Protein AF-A0A4V2DZN8-F1 (afdb_monomer)

InterPro domains:
  IPR011989 Armadillo-like helical [G3DSA:1.25.10.10] (38-383)
  IPR016024 Armadillo-type fold [SSF48371] (32-371)

pLDDT: mean 90.69, std 10.22, range [47.47, 98.44]

Radius of gyration: 29.84 Å; Cα contacts (8 Å, |Δi|>4): 469; chains: 1; bounding box: 68×35×90 Å

Foldseek 3Di:
DQDLVNLLVVLLVQLVVLLVCVVVPDDDDDDDSQVSLLVSLLSLLVSLLVDDDPVSLVSSLVSLLSQLPPHDPSSVLSSLNSLLSQLLRDQDPVSLVSSLVSLLVQCPDPDVSSVLSSLLSLLSSLLNDQDPVSLVSSVVSLLVQCVDPDVSSVLSSLSSLLSNLLNDDDPVSLVVSLVSLLVQCPDPDPSSNLSSLSSLLSSLVNDPDPVSLLSSLVSLLVSLVVDDDQSSLVSNLSSLLSLLVPPDDPSSLVSSLSSLLSSLVPHDPVSLVSSLNSLLSSCVDPCVVVSLVSLCVLCVDLVPVVSLQSSLVSLLSNLVVDQDDPSLVVSLVSLLSSLVVVVVPGDPPSNVSSLVSLLVSLVRPPDPVVSVVSVVVSVVSVD

Sequence (383 aa):
MVSVGQKIHVLYKLSLLLSLTAASGHASDDSSPSDTLNGTVEGLRCVITTATTQEERSKLLESLQPLLIASSPHVRQHGVKGIKELAQKASEFKERQVIRQTLSLLAIDTDDMVRQETAKSFQFIAKKATEESERRLIQTILEDLLCDKNDHVRQWASYAYTALAANAESLEERRLLRAAVPPLLDHSCSSIRSSGISIFNILSEKATTTEELYFIGKVVLPMIPKAELPDFFYEMTPTFSVLAENTTTLEERNLAADGLIQLFKKSYDWLLQEVFEGLAILYETEQKSKITACIEESLKNPADHEMTIRGVKFLKALSQKERIGDDLAWIRTNYISVIMCKAAGASFVPAREAISGLKKLCQKVSDSEKRSAMEQELAKIVQ

Structure (mmCIF, N/CA/C/O backbone):
data_AF-A0A4V2DZN8-F1
#
_entry.id   AF-A0A4V2DZN8-F1
#
loop_
_atom_site.group_PDB
_atom_site.id
_atom_site.type_symbol
_atom_site.label_atom_id
_atom_site.label_alt_id
_atom_site.label_comp_id
_atom_site.label_asym_id
_atom_site.label_entity_id
_atom_site.label_seq_id
_atom_site.pdbx_PDB_ins_code
_atom_site.Cartn_x
_atom_site.Cartn_y
_atom_site.Cartn_z
_atom_site.occupancy
_atom_site.B_iso_or_equiv
_atom_site.auth_seq_id
_atom_site.auth_comp_id
_atom_site.auth_asym_id
_atom_site.auth_atom_id
_atom_site.pdbx_PDB_model_num
ATOM 1 N N . MET A 1 1 ? 44.535 13.743 -19.460 1.00 48.88 1 MET A N 1
ATOM 2 C CA . MET A 1 1 ? 43.235 13.109 -19.146 1.00 48.88 1 MET A CA 1
ATOM 3 C C . MET A 1 1 ? 42.398 13.103 -20.416 1.00 48.88 1 MET A C 1
ATOM 5 O O . MET A 1 1 ? 42.225 14.166 -20.993 1.00 48.88 1 MET A O 1
ATOM 9 N N . VAL A 1 2 ? 41.951 11.937 -20.890 1.00 65.31 2 VAL A N 1
ATOM 10 C CA . VAL A 1 2 ? 41.056 11.838 -22.062 1.00 65.31 2 VAL A CA 1
ATOM 11 C C . VAL A 1 2 ? 39.667 12.329 -21.652 1.00 65.31 2 VAL A C 1
ATOM 13 O O . VAL A 1 2 ? 39.153 11.870 -20.627 1.00 65.31 2 VAL A O 1
ATOM 16 N N . SER A 1 3 ? 39.078 13.260 -22.407 1.00 78.94 3 SER A N 1
ATOM 17 C CA . SER A 1 3 ? 37.755 13.811 -22.081 1.00 78.94 3 SER A CA 1
ATOM 18 C C . SER A 1 3 ? 36.656 12.750 -22.230 1.00 78.94 3 SER A C 1
ATOM 20 O O . SER A 1 3 ? 36.800 11.800 -23.002 1.00 78.94 3 SER A O 1
ATOM 22 N N . VAL A 1 4 ? 35.540 12.901 -21.507 1.00 71.38 4 VAL A N 1
ATOM 23 C CA . VAL A 1 4 ? 34.380 11.991 -21.620 1.00 71.38 4 VAL A CA 1
ATOM 24 C C . VAL A 1 4 ? 33.904 11.909 -23.075 1.00 71.38 4 VAL A C 1
ATOM 26 O O . VAL A 1 4 ? 33.732 10.811 -23.598 1.00 71.38 4 VAL A O 1
ATOM 29 N N . GLY A 1 5 ? 33.847 13.044 -23.781 1.00 73.31 5 GLY A N 1
ATOM 30 C CA . GLY A 1 5 ? 33.514 13.088 -25.208 1.00 73.31 5 GLY A CA 1
ATOM 31 C C . GLY A 1 5 ? 34.461 12.274 -26.103 1.00 73.31 5 GLY A C 1
ATOM 32 O O . GLY A 1 5 ? 34.002 11.581 -27.008 1.00 73.31 5 GLY A O 1
ATOM 33 N N . GLN A 1 6 ? 35.771 12.281 -25.831 1.00 72.75 6 GLN A N 1
ATOM 34 C CA . GLN A 1 6 ? 36.733 11.456 -26.575 1.00 72.75 6 GLN A CA 1
ATOM 35 C C . GLN A 1 6 ? 36.539 9.957 -26.303 1.00 72.75 6 GLN A C 1
ATOM 37 O O . GLN A 1 6 ? 36.629 9.157 -27.233 1.00 72.75 6 GLN A O 1
ATOM 42 N N . LYS A 1 7 ? 36.226 9.570 -25.058 1.00 75.94 7 LYS A N 1
ATOM 43 C CA . LYS A 1 7 ? 35.917 8.171 -24.709 1.00 75.94 7 LYS A CA 1
ATOM 44 C C . LYS A 1 7 ? 34.643 7.688 -25.402 1.00 75.94 7 LYS A C 1
ATOM 46 O O . LYS A 1 7 ? 34.644 6.598 -25.965 1.00 75.94 7 LYS A O 1
ATOM 51 N N . ILE A 1 8 ? 33.595 8.518 -25.412 1.00 72.94 8 ILE A N 1
ATOM 52 C CA . ILE A 1 8 ? 32.330 8.227 -26.103 1.00 72.94 8 ILE A CA 1
ATOM 53 C C . ILE A 1 8 ? 32.580 8.008 -27.597 1.00 72.94 8 ILE A C 1
ATOM 55 O O . ILE A 1 8 ? 32.111 7.021 -28.150 1.00 72.94 8 ILE A O 1
ATOM 59 N N . HIS A 1 9 ? 33.371 8.870 -28.244 1.00 73.62 9 HIS A N 1
ATOM 60 C CA . HIS A 1 9 ? 33.657 8.748 -29.679 1.00 73.62 9 HIS A CA 1
ATOM 61 C C . HIS A 1 9 ? 34.404 7.460 -30.044 1.00 73.62 9 HIS A C 1
ATOM 63 O O . HIS A 1 9 ? 34.099 6.826 -31.053 1.00 73.62 9 HIS A O 1
ATOM 69 N N . VAL A 1 10 ? 35.378 7.056 -29.223 1.00 73.56 10 VAL A N 1
ATOM 70 C CA . VAL A 1 10 ? 36.120 5.802 -29.428 1.00 73.56 10 VAL A CA 1
ATOM 71 C C . VAL A 1 10 ? 35.203 4.595 -29.237 1.00 73.56 10 VAL A C 1
ATOM 73 O O . VAL A 1 10 ? 35.192 3.709 -30.089 1.00 73.56 10 VAL A O 1
ATOM 76 N N . LEU A 1 11 ? 34.397 4.579 -28.172 1.00 72.06 11 LEU A N 1
ATOM 77 C CA . LEU A 1 11 ? 33.457 3.487 -27.912 1.00 72.06 11 LEU A CA 1
ATOM 78 C C . LEU A 1 11 ? 32.355 3.399 -28.970 1.00 72.06 11 LEU A C 1
ATOM 80 O O . LEU A 1 11 ? 32.006 2.294 -29.363 1.00 72.06 11 LEU A O 1
ATOM 84 N N . TYR A 1 12 ? 31.864 4.530 -29.480 1.00 70.50 12 TYR A N 1
ATOM 85 C CA . TYR A 1 12 ? 30.890 4.562 -30.572 1.00 70.50 12 TYR A CA 1
ATOM 86 C C . TYR A 1 12 ? 31.466 3.977 -31.864 1.00 70.50 12 TYR A C 1
ATOM 88 O O . TYR A 1 12 ? 30.839 3.153 -32.521 1.00 70.50 12 TYR A O 1
ATOM 96 N N . LYS A 1 13 ? 32.699 4.349 -32.231 1.00 74.44 13 LYS A N 1
ATOM 97 C CA . LYS A 1 13 ? 33.361 3.754 -33.401 1.00 74.44 13 LYS A CA 1
ATOM 98 C C . LYS A 1 13 ? 33.581 2.254 -33.228 1.00 74.44 13 LYS A C 1
ATOM 100 O O . LYS A 1 13 ? 33.379 1.507 -34.181 1.00 74.44 13 LYS A O 1
ATOM 105 N N . LEU A 1 14 ? 33.975 1.820 -32.030 1.00 70.06 14 LEU A N 1
ATOM 106 C CA . LEU A 1 14 ? 34.143 0.403 -31.716 1.00 70.06 14 LEU A CA 1
ATOM 107 C C . LEU A 1 14 ? 32.809 -0.349 -31.768 1.00 70.06 14 LEU A C 1
ATOM 109 O O . LEU A 1 14 ? 32.757 -1.403 -32.391 1.00 70.06 14 LEU A O 1
ATOM 113 N N . SER A 1 15 ? 31.725 0.192 -31.204 1.00 65.00 15 SER A N 1
ATOM 114 C CA . SER A 1 15 ? 30.411 -0.460 -31.251 1.00 65.00 15 SER A CA 1
ATOM 115 C C . SER A 1 15 ? 29.883 -0.579 -32.681 1.00 65.00 15 SER A C 1
ATOM 117 O O . SER A 1 15 ? 29.335 -1.621 -33.042 1.00 65.00 15 SER A O 1
ATOM 119 N N . LEU A 1 16 ? 30.102 0.439 -33.520 1.00 68.31 16 LEU A N 1
ATOM 120 C CA . LEU A 1 16 ? 29.689 0.428 -34.923 1.00 68.31 16 LEU A CA 1
ATOM 121 C C . LEU A 1 16 ? 30.486 -0.599 -35.741 1.00 68.31 16 LEU A C 1
ATOM 123 O O . LEU A 1 16 ? 29.904 -1.372 -36.498 1.00 68.31 16 LEU A O 1
ATOM 127 N N . LEU A 1 17 ? 31.809 -0.651 -35.547 1.00 67.31 17 LEU A N 1
ATOM 128 C CA . LEU A 1 17 ? 32.680 -1.637 -36.194 1.00 67.31 17 LEU A CA 1
ATOM 129 C C . LEU A 1 17 ? 32.337 -3.067 -35.764 1.00 67.31 17 LEU A C 1
ATOM 131 O O . LEU A 1 17 ? 32.259 -3.948 -36.614 1.00 67.31 17 LEU A O 1
ATOM 135 N N . LEU A 1 18 ? 32.076 -3.286 -34.474 1.00 65.88 18 LEU A N 1
ATOM 136 C CA . LEU A 1 18 ? 31.725 -4.603 -33.940 1.00 65.88 18 LEU A CA 1
ATOM 137 C C . LEU A 1 18 ? 30.334 -5.069 -34.377 1.00 65.88 18 LEU A C 1
ATOM 139 O O . LEU A 1 18 ? 30.136 -6.251 -34.642 1.00 65.88 18 LEU A O 1
ATOM 143 N N . SER A 1 19 ? 29.376 -4.149 -34.506 1.00 60.88 19 SER A N 1
ATOM 144 C CA . SER A 1 19 ? 28.048 -4.473 -35.043 1.00 60.88 19 SER A CA 1
ATOM 145 C C . SER A 1 19 ? 28.135 -4.898 -36.515 1.00 60.88 19 SER A C 1
ATOM 147 O O . SER A 1 19 ? 27.445 -5.824 -36.937 1.00 60.88 19 SER A O 1
ATOM 149 N N . LEU A 1 20 ? 29.022 -4.264 -37.293 1.00 63.16 20 LEU A N 1
ATOM 150 C CA . LEU A 1 20 ? 29.267 -4.609 -38.697 1.00 63.16 20 LEU A CA 1
ATOM 151 C C . LEU A 1 20 ? 30.002 -5.947 -38.862 1.00 63.16 20 LEU A C 1
ATOM 153 O O . LEU A 1 20 ? 29.679 -6.697 -39.781 1.00 63.16 20 LEU A O 1
ATOM 157 N N . THR A 1 21 ? 30.960 -6.274 -37.988 1.00 60.78 21 THR A N 1
ATOM 158 C CA . THR A 1 21 ? 31.672 -7.565 -38.039 1.00 60.78 21 THR A CA 1
ATOM 159 C C . THR A 1 21 ? 30.821 -8.728 -37.534 1.00 60.78 21 THR A C 1
ATOM 161 O O . THR A 1 21 ? 30.863 -9.809 -38.119 1.00 60.78 21 THR A O 1
ATOM 164 N N . ALA A 1 22 ? 29.990 -8.515 -36.509 1.00 57.62 22 ALA A N 1
ATOM 165 C CA . ALA A 1 22 ? 29.026 -9.516 -36.052 1.00 57.62 22 ALA A CA 1
ATOM 166 C C . ALA A 1 22 ? 27.998 -9.860 -37.146 1.00 57.62 22 ALA A C 1
ATOM 168 O O . ALA A 1 22 ? 27.639 -11.023 -37.311 1.00 57.62 22 ALA A O 1
ATOM 169 N N . ALA A 1 23 ? 27.578 -8.870 -37.941 1.00 57.31 23 ALA A N 1
ATOM 170 C CA . ALA A 1 23 ? 26.674 -9.080 -39.070 1.00 57.31 23 ALA A CA 1
ATOM 171 C C . ALA A 1 23 ? 27.330 -9.787 -40.277 1.00 57.31 23 ALA A C 1
ATOM 173 O O . ALA A 1 23 ? 26.617 -10.374 -41.088 1.00 57.31 23 ALA A O 1
ATOM 174 N N . SER A 1 24 ? 28.663 -9.748 -40.420 1.00 57.34 24 SER A N 1
ATOM 175 C CA . SER A 1 24 ? 29.383 -10.282 -41.591 1.00 57.34 24 SER A CA 1
ATOM 176 C C . SER A 1 24 ? 29.979 -11.687 -41.408 1.00 57.34 24 SER A C 1
ATOM 178 O O . SER A 1 24 ? 30.531 -12.250 -42.356 1.00 57.34 24 SER A O 1
ATOM 180 N N . GLY 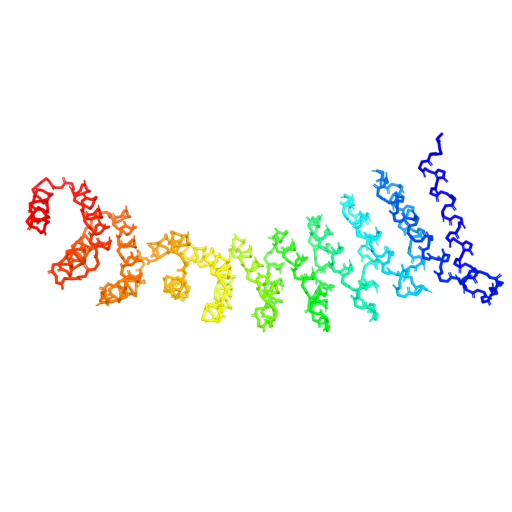A 1 25 ? 29.863 -12.285 -40.216 1.00 52.88 25 GLY A N 1
ATOM 181 C CA . GLY A 1 25 ? 30.216 -13.689 -39.960 1.00 52.88 25 GLY A CA 1
ATOM 182 C C . GLY A 1 25 ? 31.703 -14.049 -40.112 1.00 52.88 25 GLY A C 1
ATOM 183 O O . GLY A 1 25 ? 32.032 -15.230 -40.161 1.00 52.88 25 GLY A O 1
ATOM 184 N N . HIS A 1 26 ? 32.607 -13.069 -40.205 1.00 49.56 26 HIS A N 1
ATOM 185 C CA . HIS A 1 26 ? 34.053 -13.295 -40.314 1.00 49.56 26 HIS A CA 1
ATOM 186 C C . HIS A 1 26 ? 34.730 -13.050 -38.959 1.00 49.56 26 HIS A C 1
ATOM 188 O O . HIS A 1 26 ? 35.050 -11.912 -38.621 1.00 49.56 26 HIS A O 1
ATOM 194 N N . ALA A 1 27 ? 34.954 -14.113 -38.182 1.00 47.47 27 ALA A N 1
ATOM 195 C CA . ALA A 1 27 ? 35.752 -14.064 -36.956 1.00 47.47 27 ALA A CA 1
ATOM 196 C C . ALA A 1 27 ? 37.065 -14.838 -37.157 1.00 47.47 27 ALA A C 1
ATOM 198 O O . ALA A 1 27 ? 37.040 -16.017 -37.499 1.00 47.47 27 ALA A O 1
ATOM 199 N N . SER A 1 28 ? 38.200 -14.162 -36.968 1.00 49.25 28 SER A N 1
ATOM 200 C CA . SER A 1 28 ? 39.533 -14.768 -36.873 1.00 49.25 28 SER A CA 1
ATOM 201 C C . SER A 1 28 ? 39.837 -15.173 -35.425 1.00 49.25 28 SER A C 1
ATOM 203 O O . SER A 1 28 ? 39.485 -14.434 -34.504 1.00 49.25 28 SER A O 1
ATOM 205 N N . ASP A 1 29 ? 40.495 -16.322 -35.262 1.00 51.72 29 ASP A N 1
ATOM 206 C CA . ASP A 1 29 ? 40.854 -16.983 -33.998 1.00 51.72 29 ASP A CA 1
ATOM 207 C C . ASP A 1 29 ? 41.615 -16.080 -33.008 1.00 51.72 29 ASP A C 1
ATOM 209 O O . ASP A 1 29 ? 42.672 -15.550 -33.342 1.00 51.72 29 ASP A O 1
ATOM 213 N N . ASP A 1 30 ? 41.026 -15.892 -31.816 1.00 55.53 30 ASP A N 1
ATOM 214 C CA . ASP A 1 30 ? 41.662 -15.909 -30.471 1.00 55.53 30 ASP A CA 1
ATOM 215 C C . ASP A 1 30 ? 40.801 -15.219 -29.387 1.00 55.53 30 ASP A C 1
ATOM 217 O O . ASP A 1 30 ? 41.045 -15.375 -28.192 1.00 55.53 30 ASP A O 1
ATOM 221 N N . SER A 1 31 ? 39.721 -14.524 -29.757 1.00 58.44 31 SER A N 1
ATOM 222 C CA . SER A 1 31 ? 38.674 -14.107 -28.808 1.00 58.44 31 SER A CA 1
ATOM 223 C C . SER A 1 31 ? 37.304 -14.287 -29.441 1.00 58.44 31 SER A C 1
ATOM 225 O O . SER A 1 31 ? 37.099 -13.863 -30.580 1.00 58.44 31 SER A O 1
ATOM 227 N N . SER A 1 32 ? 36.370 -14.934 -28.738 1.00 67.94 32 SER A N 1
ATOM 228 C CA . SER A 1 32 ? 35.037 -15.136 -29.299 1.00 67.94 32 SER A CA 1
ATOM 229 C C . SER A 1 32 ? 34.377 -13.763 -29.523 1.00 67.94 32 SER A C 1
ATOM 231 O O . SER A 1 32 ? 34.480 -12.894 -28.652 1.00 67.94 32 SER A O 1
ATOM 233 N N . PRO A 1 33 ? 33.673 -13.522 -30.646 1.00 71.75 33 PRO A N 1
ATOM 234 C CA . PRO A 1 33 ? 32.976 -12.252 -30.888 1.00 71.75 33 PRO A CA 1
ATOM 235 C C . PRO A 1 33 ? 32.041 -11.830 -29.739 1.00 71.75 33 PRO A C 1
ATOM 237 O O . PRO A 1 33 ? 31.810 -10.642 -29.515 1.00 71.75 33 PRO A O 1
ATOM 240 N N . SER A 1 34 ? 31.538 -12.803 -28.971 1.00 74.19 34 SER A N 1
ATOM 241 C CA . SER A 1 34 ? 30.725 -12.575 -27.775 1.00 74.19 34 SER A CA 1
ATOM 242 C C . SER A 1 34 ? 31.506 -11.889 -26.646 1.00 74.19 34 SER A C 1
ATOM 244 O O . SER A 1 34 ? 30.955 -11.011 -25.982 1.00 74.19 34 SER A O 1
ATOM 246 N N . ASP A 1 35 ? 32.781 -12.230 -26.441 1.00 79.88 35 ASP A N 1
ATOM 247 C CA . ASP A 1 35 ? 33.611 -11.635 -25.384 1.00 79.88 35 ASP A CA 1
ATOM 248 C C . ASP A 1 35 ? 33.927 -10.168 -25.689 1.00 79.88 35 ASP A C 1
ATOM 250 O O . ASP A 1 35 ? 33.851 -9.305 -24.809 1.00 79.88 35 ASP A O 1
ATOM 254 N N . THR A 1 36 ? 34.201 -9.855 -26.959 1.00 83.75 36 THR A N 1
ATOM 255 C CA . THR A 1 36 ? 34.455 -8.480 -27.408 1.00 83.75 36 THR A CA 1
ATOM 256 C C . THR A 1 36 ? 33.211 -7.599 -27.278 1.00 83.75 36 THR A C 1
ATOM 258 O O . THR A 1 36 ? 33.300 -6.457 -26.813 1.00 83.75 36 THR A O 1
ATOM 261 N N . LEU A 1 37 ? 32.034 -8.118 -27.643 1.00 87.12 37 LEU A N 1
ATOM 262 C CA . LEU A 1 37 ? 30.766 -7.402 -27.474 1.00 87.12 37 LEU A CA 1
ATOM 263 C C . LEU A 1 37 ? 30.431 -7.185 -25.995 1.00 87.12 37 LEU A C 1
ATOM 265 O O . LEU A 1 37 ? 30.012 -6.090 -25.619 1.00 87.12 37 LEU A O 1
ATOM 269 N N . ASN A 1 38 ? 30.677 -8.185 -25.146 1.00 86.06 38 ASN A N 1
ATOM 270 C CA . ASN A 1 38 ? 30.456 -8.065 -23.709 1.00 86.06 38 ASN A CA 1
ATOM 271 C C . ASN A 1 38 ? 31.364 -6.991 -23.088 1.00 86.06 38 ASN A C 1
ATOM 273 O O . ASN A 1 38 ? 30.883 -6.089 -22.402 1.00 86.06 38 ASN A O 1
ATOM 277 N N . GLY A 1 39 ? 32.662 -7.014 -23.409 1.00 85.81 39 GLY A N 1
ATOM 278 C CA . GLY A 1 39 ? 33.605 -5.981 -22.975 1.00 85.81 39 GLY A CA 1
ATOM 279 C C . GLY A 1 39 ? 33.219 -4.580 -23.463 1.00 85.81 39 GLY A C 1
ATOM 280 O O . GLY A 1 39 ? 33.362 -3.603 -22.729 1.00 85.81 39 GLY A O 1
ATOM 281 N N . THR A 1 40 ? 32.661 -4.478 -24.672 1.00 89.31 40 THR A N 1
ATOM 282 C CA . THR A 1 40 ? 32.185 -3.206 -25.237 1.00 89.31 40 THR A CA 1
ATOM 283 C C . THR A 1 40 ? 30.981 -2.663 -24.478 1.00 89.31 40 THR A C 1
ATOM 285 O O . THR A 1 40 ? 30.981 -1.494 -24.086 1.00 89.31 40 THR A O 1
ATOM 288 N N . VAL A 1 41 ? 29.967 -3.494 -24.226 1.00 91.75 41 VAL A N 1
ATOM 289 C CA . VAL A 1 41 ? 28.782 -3.082 -23.464 1.00 91.75 41 VAL A CA 1
ATOM 290 C C . VAL A 1 41 ? 29.139 -2.729 -22.023 1.00 91.75 41 VAL A C 1
ATOM 292 O O . VAL A 1 41 ? 28.649 -1.730 -21.498 1.00 91.75 41 VAL A O 1
ATOM 295 N N . GLU A 1 42 ? 30.032 -3.487 -21.395 1.00 89.31 42 GLU A N 1
ATOM 296 C CA . GLU A 1 42 ? 30.506 -3.186 -20.046 1.00 89.31 42 GLU A CA 1
ATOM 297 C C . GLU A 1 42 ? 31.311 -1.874 -20.006 1.00 89.31 42 GLU A C 1
ATOM 299 O O . GLU A 1 42 ? 31.136 -1.055 -19.101 1.00 89.31 42 GLU A O 1
ATOM 304 N N . GLY A 1 43 ? 32.129 -1.613 -21.030 1.00 89.00 43 GLY A N 1
ATOM 305 C CA . GLY A 1 43 ? 32.810 -0.333 -21.218 1.00 89.00 43 GLY A CA 1
ATOM 306 C C . GLY A 1 43 ? 31.832 0.836 -21.370 1.00 89.00 43 GLY A C 1
ATOM 307 O O . GLY A 1 43 ? 31.986 1.857 -20.696 1.00 89.00 43 GLY A O 1
ATOM 308 N N . LEU A 1 44 ? 30.789 0.679 -22.193 1.00 92.75 44 LEU A N 1
ATOM 309 C CA . LEU A 1 44 ? 29.716 1.670 -22.342 1.00 92.75 44 LEU A CA 1
ATOM 310 C C . LEU A 1 44 ? 28.991 1.913 -21.014 1.00 92.75 44 LEU A C 1
ATOM 312 O O . LEU A 1 44 ? 28.809 3.066 -20.626 1.00 92.75 44 LEU A O 1
ATOM 316 N N . ARG A 1 45 ? 28.649 0.852 -20.275 1.00 91.88 45 ARG A N 1
ATOM 317 C CA . ARG A 1 45 ? 28.036 0.937 -18.941 1.00 91.88 45 ARG A CA 1
ATOM 318 C C . ARG A 1 45 ? 28.902 1.744 -17.974 1.00 91.88 45 ARG A C 1
ATOM 320 O O . ARG A 1 45 ? 28.392 2.638 -17.303 1.00 91.88 45 ARG A O 1
ATOM 327 N N . CYS A 1 46 ? 30.210 1.494 -17.944 1.00 90.31 46 CYS A N 1
ATOM 328 C CA . CYS A 1 46 ? 31.157 2.262 -17.134 1.00 90.31 46 CYS A CA 1
ATOM 329 C C . CYS A 1 46 ? 31.220 3.744 -17.531 1.00 90.31 46 CYS A C 1
ATOM 331 O O . CYS A 1 46 ? 31.392 4.603 -16.672 1.00 90.31 46 CYS A O 1
ATOM 333 N N . VAL A 1 47 ? 31.072 4.082 -18.814 1.00 92.19 47 VAL A N 1
ATOM 334 C CA . VAL A 1 47 ? 31.021 5.491 -19.232 1.00 92.19 47 VAL A CA 1
ATOM 335 C C . VAL A 1 47 ? 29.688 6.135 -18.844 1.00 92.19 47 VAL A C 1
ATOM 337 O O . VAL A 1 47 ? 29.689 7.266 -18.356 1.00 92.19 47 VAL A O 1
ATOM 340 N N . ILE A 1 48 ? 28.570 5.411 -18.955 1.00 93.62 48 ILE A N 1
ATOM 341 C CA . ILE A 1 48 ? 27.237 5.871 -18.535 1.00 93.62 48 ILE A CA 1
ATOM 342 C C . ILE A 1 48 ? 27.220 6.311 -17.065 1.00 93.62 48 ILE A C 1
ATOM 344 O O . ILE A 1 48 ? 26.630 7.350 -16.751 1.00 93.62 48 ILE A O 1
ATOM 348 N N . THR A 1 49 ? 27.903 5.604 -16.156 1.00 92.44 49 THR A N 1
ATOM 349 C CA . THR A 1 49 ? 27.959 6.003 -14.734 1.00 92.44 49 THR A CA 1
ATOM 350 C C . THR A 1 49 ? 28.651 7.353 -14.531 1.00 92.44 49 THR A C 1
ATOM 352 O O . THR A 1 49 ? 28.304 8.082 -13.603 1.00 92.44 49 THR A O 1
ATOM 355 N N . THR A 1 50 ? 29.529 7.756 -15.451 1.00 92.62 50 THR A N 1
ATOM 356 C CA . THR A 1 50 ? 30.228 9.051 -15.420 1.00 92.62 50 THR A CA 1
ATOM 357 C C . THR A 1 50 ? 29.558 10.151 -16.245 1.00 92.62 50 THR A C 1
ATOM 359 O O . THR A 1 50 ? 29.892 11.316 -16.060 1.00 92.62 50 THR A O 1
ATOM 362 N N . ALA A 1 51 ? 28.603 9.818 -17.121 1.00 91.31 51 ALA A N 1
ATOM 363 C CA . ALA A 1 51 ? 27.906 10.802 -17.949 1.00 91.31 51 ALA A CA 1
ATOM 364 C C . ALA A 1 51 ? 27.062 11.756 -17.088 1.00 91.31 51 ALA A C 1
ATOM 366 O O . ALA A 1 51 ? 26.263 11.303 -16.254 1.00 91.31 51 ALA A O 1
ATOM 367 N N . THR A 1 52 ? 27.227 13.065 -17.297 1.00 92.12 52 THR A N 1
ATOM 368 C CA . THR A 1 52 ? 26.559 14.116 -16.507 1.00 92.12 52 THR A CA 1
ATOM 369 C C . THR A 1 52 ? 25.569 14.921 -17.337 1.00 92.12 52 THR A C 1
ATOM 371 O O . THR A 1 52 ? 24.553 15.372 -16.806 1.00 92.12 52 THR A O 1
ATOM 374 N N . THR A 1 53 ? 25.793 15.040 -18.646 1.00 93.25 53 THR A N 1
ATOM 375 C CA . THR A 1 53 ? 24.920 15.810 -19.542 1.00 93.25 53 THR A CA 1
ATOM 376 C C . THR A 1 53 ? 23.904 14.921 -20.259 1.00 93.25 53 THR A C 1
ATOM 378 O O . THR A 1 53 ? 24.141 13.737 -20.500 1.00 93.25 53 THR A O 1
ATOM 381 N N . GLN A 1 54 ? 22.758 15.495 -20.632 1.00 93.12 54 GLN A N 1
ATOM 382 C CA . GLN A 1 54 ? 21.751 14.801 -21.441 1.00 93.12 54 GLN A CA 1
ATOM 383 C C . GLN A 1 54 ? 22.296 14.400 -22.820 1.00 93.12 54 GLN A C 1
ATOM 385 O O . GLN A 1 54 ? 21.961 13.332 -23.329 1.00 93.12 54 GLN A O 1
ATOM 390 N N . GLU A 1 55 ? 23.145 15.232 -23.426 1.00 92.62 55 GLU A N 1
ATOM 391 C CA . GLU A 1 55 ? 23.733 14.954 -24.739 1.00 92.62 55 GLU A CA 1
ATOM 392 C C . GLU A 1 55 ? 24.648 13.720 -24.700 1.00 92.62 55 GLU A C 1
ATOM 394 O O . GLU A 1 55 ? 24.529 12.834 -25.546 1.00 92.62 55 GLU A O 1
ATOM 399 N N . GLU A 1 56 ? 25.516 13.616 -23.687 1.00 93.06 56 GLU A N 1
ATOM 400 C CA . GLU A 1 56 ? 26.364 12.434 -23.479 1.00 93.06 56 GLU A CA 1
ATOM 401 C C . GLU A 1 56 ? 25.521 11.174 -23.287 1.00 93.06 56 GLU A C 1
ATOM 403 O O . GLU A 1 56 ? 25.783 10.150 -23.918 1.00 93.06 56 GLU A O 1
ATOM 408 N N . ARG A 1 57 ? 24.486 11.254 -22.443 1.00 95.31 57 ARG A N 1
ATOM 409 C CA . ARG A 1 57 ? 23.576 10.134 -22.180 1.00 95.31 57 ARG A CA 1
ATOM 410 C C . ARG A 1 57 ? 22.810 9.705 -23.430 1.00 95.31 57 ARG A C 1
ATOM 412 O O . ARG A 1 57 ? 22.690 8.508 -23.672 1.00 95.31 57 ARG A O 1
ATOM 419 N N . SER A 1 58 ? 22.379 10.656 -24.257 1.00 93.38 58 SER A N 1
ATOM 420 C CA . SER A 1 58 ? 21.693 10.378 -25.526 1.00 93.38 58 SER A CA 1
ATOM 421 C C . SER A 1 58 ? 22.610 9.647 -26.511 1.00 93.38 58 SER A C 1
ATOM 423 O O . SER A 1 58 ? 22.236 8.605 -27.036 1.00 93.38 58 SER A O 1
ATOM 425 N N . LYS A 1 59 ? 23.854 10.115 -26.680 1.00 92.25 59 LYS A N 1
ATOM 426 C CA . LYS A 1 59 ? 24.858 9.447 -27.529 1.00 92.25 59 LYS A CA 1
ATOM 427 C C . LYS A 1 59 ? 25.184 8.036 -27.040 1.00 92.25 59 LYS A C 1
ATOM 429 O O . LYS A 1 59 ? 25.342 7.111 -27.834 1.00 92.25 59 LYS A O 1
ATOM 434 N N . LEU A 1 60 ? 25.289 7.855 -25.724 1.00 93.75 60 LEU A N 1
ATOM 435 C CA . LEU A 1 60 ? 25.523 6.542 -25.122 1.00 93.75 60 LEU A CA 1
ATOM 436 C C . LEU A 1 60 ? 24.334 5.600 -25.335 1.00 93.75 60 LEU A C 1
ATOM 438 O O . LEU A 1 60 ? 24.546 4.426 -25.624 1.00 93.75 60 LEU A O 1
ATOM 442 N N . LEU A 1 61 ? 23.104 6.110 -25.252 1.00 94.19 61 LEU A N 1
ATOM 443 C CA . LEU A 1 61 ? 21.893 5.347 -25.546 1.00 94.19 61 LEU A CA 1
ATOM 444 C C . LEU A 1 61 ? 21.851 4.895 -27.011 1.00 94.19 61 LEU A C 1
ATOM 446 O O . LEU A 1 61 ? 21.660 3.709 -27.272 1.00 94.19 61 LEU A O 1
ATOM 450 N N . GLU A 1 62 ? 22.111 5.806 -27.951 1.00 92.88 62 GLU A N 1
ATOM 451 C CA . GLU A 1 62 ? 22.215 5.504 -29.388 1.00 92.88 62 GLU A CA 1
ATOM 452 C C . GLU A 1 62 ? 23.302 4.458 -29.674 1.00 92.88 62 GLU A C 1
ATOM 454 O O . GLU A 1 62 ? 23.116 3.569 -30.500 1.00 92.88 62 GLU A O 1
ATOM 459 N N . SER A 1 63 ? 24.424 4.516 -28.948 1.00 91.69 63 SER A N 1
ATOM 460 C CA . SER A 1 63 ? 25.510 3.531 -29.061 1.00 91.69 63 SER A CA 1
ATOM 461 C C . SER A 1 63 ? 25.104 2.143 -28.560 1.00 91.69 63 SER A C 1
ATOM 463 O O . SER A 1 63 ? 25.632 1.137 -29.035 1.00 91.69 63 SER A O 1
ATOM 465 N N . LEU A 1 64 ? 24.211 2.088 -27.568 1.00 92.44 64 LEU A N 1
ATOM 466 C CA . LEU A 1 64 ? 23.827 0.860 -26.881 1.00 92.44 64 LEU A CA 1
ATOM 467 C C . LEU A 1 64 ? 22.681 0.126 -27.584 1.00 92.44 64 LEU A C 1
ATOM 469 O O . LEU A 1 64 ? 22.665 -1.102 -27.591 1.00 92.44 64 LEU A O 1
ATOM 473 N N . GLN A 1 65 ? 21.749 0.855 -28.204 1.00 92.75 65 GLN A N 1
ATOM 474 C CA . GLN A 1 65 ? 20.569 0.289 -28.869 1.00 92.75 65 GLN A CA 1
ATOM 475 C C . GLN A 1 65 ? 20.883 -0.823 -29.892 1.00 92.75 65 GLN A C 1
ATOM 477 O O . GLN A 1 65 ? 20.258 -1.880 -29.798 1.00 92.75 65 GLN A O 1
ATOM 482 N N . PRO A 1 66 ? 21.858 -0.680 -30.815 1.00 89.50 66 PRO A N 1
ATOM 483 C CA . PRO A 1 66 ? 22.183 -1.744 -31.769 1.00 89.50 66 PRO A CA 1
ATOM 484 C C . PRO A 1 66 ? 22.649 -3.035 -31.084 1.00 89.50 66 PRO A C 1
ATOM 486 O O . PRO A 1 66 ? 22.285 -4.136 -31.497 1.00 89.50 66 PRO A O 1
ATOM 489 N N . LEU A 1 67 ? 23.404 -2.898 -29.988 1.00 89.31 67 LEU A N 1
ATOM 490 C CA . LEU A 1 67 ? 23.935 -4.022 -29.216 1.00 89.31 67 LEU A CA 1
ATOM 491 C C . LEU A 1 67 ? 22.825 -4.770 -28.464 1.00 89.31 67 LEU A C 1
ATOM 493 O O . LEU A 1 67 ? 22.974 -5.953 -28.172 1.00 89.31 67 LEU A O 1
ATOM 497 N N . LEU A 1 68 ? 21.702 -4.111 -28.179 1.00 90.25 68 LEU A N 1
ATOM 498 C CA . LEU A 1 68 ? 20.552 -4.711 -27.505 1.00 90.25 68 LEU A CA 1
ATOM 499 C C . LEU A 1 68 ? 19.667 -5.549 -28.438 1.00 90.25 68 LEU A C 1
ATOM 501 O O . LEU A 1 68 ? 18.953 -6.414 -27.950 1.00 90.25 68 LEU A O 1
ATOM 505 N N . ILE A 1 69 ? 19.707 -5.328 -29.755 1.00 82.69 69 ILE A N 1
ATOM 506 C CA . ILE A 1 69 ? 18.802 -6.001 -30.707 1.00 82.69 69 ILE A CA 1
ATOM 507 C C . ILE A 1 69 ? 19.379 -7.334 -31.201 1.00 82.69 69 ILE A C 1
ATOM 509 O O . ILE A 1 69 ? 18.652 -8.316 -31.314 1.00 82.69 69 ILE A O 1
ATOM 513 N N . ALA A 1 70 ? 20.680 -7.380 -31.497 1.00 73.25 70 ALA A N 1
ATOM 514 C CA . ALA A 1 70 ? 21.279 -8.471 -32.276 1.00 73.25 70 ALA A CA 1
ATOM 515 C C . ALA A 1 70 ? 22.329 -9.307 -31.519 1.00 73.25 70 ALA A C 1
ATOM 517 O O . ALA A 1 70 ? 23.015 -10.126 -32.127 1.00 73.25 70 ALA A O 1
ATOM 518 N N . SER A 1 71 ? 22.479 -9.109 -30.207 1.00 82.56 71 SER A N 1
ATOM 519 C CA . SER A 1 71 ? 23.554 -9.748 -29.432 1.00 82.56 71 SER A CA 1
ATOM 520 C C . SER A 1 71 ? 23.070 -10.909 -28.568 1.00 82.56 71 SER A C 1
ATOM 522 O O . SER A 1 71 ? 21.870 -11.114 -28.401 1.00 82.56 71 SER A O 1
ATOM 524 N N . SER A 1 72 ? 24.006 -11.656 -27.978 1.00 89.44 72 SER A N 1
ATOM 525 C CA . SER A 1 72 ? 23.710 -12.734 -27.028 1.00 89.44 72 SER A CA 1
ATOM 526 C C . SER A 1 72 ? 22.980 -12.226 -25.767 1.00 89.44 72 SER A C 1
ATOM 528 O O . SER A 1 72 ? 23.090 -11.041 -25.430 1.00 89.44 72 SER A O 1
ATOM 530 N N . PRO A 1 73 ? 22.264 -13.099 -25.028 1.00 88.75 73 PRO A N 1
ATOM 531 C CA . PRO A 1 73 ? 21.559 -12.707 -23.805 1.00 88.75 73 PRO A CA 1
ATOM 532 C C . PRO A 1 73 ? 22.447 -11.997 -22.777 1.00 88.75 73 PRO A C 1
ATOM 534 O O . PRO A 1 73 ? 22.030 -10.999 -22.199 1.00 88.75 73 PRO A O 1
ATOM 537 N N . HIS A 1 74 ? 23.704 -12.424 -22.616 1.00 88.81 74 HIS A N 1
ATOM 538 C CA . HIS A 1 74 ? 24.659 -11.762 -21.721 1.00 88.81 74 HIS A CA 1
ATOM 539 C C . HIS A 1 74 ? 24.931 -10.308 -22.125 1.00 88.81 74 HIS A C 1
ATOM 541 O O . HIS A 1 74 ? 24.863 -9.410 -21.286 1.00 88.81 74 HIS A O 1
ATOM 547 N N . VAL A 1 75 ? 25.165 -10.048 -23.414 1.00 91.75 75 VAL A N 1
ATOM 548 C CA . VAL A 1 75 ? 25.381 -8.684 -23.919 1.00 91.75 75 VAL A CA 1
ATOM 549 C C . VAL A 1 75 ? 24.135 -7.827 -23.683 1.00 91.75 75 VAL A C 1
ATOM 551 O O . VAL A 1 75 ? 24.245 -6.703 -23.187 1.00 91.75 75 VAL A O 1
ATOM 554 N N . ARG A 1 76 ? 22.938 -8.369 -23.947 1.00 94.81 76 ARG A N 1
ATOM 555 C CA . ARG A 1 76 ? 21.674 -7.665 -23.684 1.00 94.81 76 ARG A CA 1
ATOM 556 C C . ARG A 1 76 ? 21.467 -7.391 -22.197 1.00 94.81 76 ARG A C 1
ATOM 558 O O . ARG A 1 76 ? 21.074 -6.285 -21.841 1.00 94.81 76 ARG A O 1
ATOM 565 N N . GLN A 1 77 ? 21.812 -8.337 -21.325 1.00 92.06 77 GLN A N 1
ATOM 566 C CA . GLN A 1 77 ? 21.728 -8.194 -19.871 1.00 92.06 77 GLN A CA 1
ATOM 567 C C . GLN A 1 77 ? 22.642 -7.073 -19.347 1.00 92.06 77 GLN A C 1
ATOM 569 O O . GLN A 1 77 ? 22.225 -6.254 -18.525 1.00 92.06 77 GLN A O 1
ATOM 574 N N . HIS A 1 78 ? 23.891 -7.001 -19.811 1.00 91.62 78 HIS A N 1
ATOM 575 C CA . HIS A 1 78 ? 24.783 -5.891 -19.460 1.00 91.62 78 HIS A CA 1
ATOM 576 C C . HIS A 1 78 ? 24.290 -4.566 -20.051 1.00 91.62 78 HIS A C 1
ATOM 578 O O . HIS A 1 78 ? 24.363 -3.524 -19.393 1.00 91.62 78 HIS A O 1
ATOM 584 N N . GLY A 1 79 ? 23.715 -4.607 -21.253 1.00 94.88 79 GLY A N 1
ATOM 585 C CA . GLY A 1 79 ? 23.192 -3.425 -21.916 1.00 94.88 79 GLY A CA 1
ATOM 586 C C . GLY A 1 79 ? 21.988 -2.849 -21.180 1.00 94.88 79 GLY A C 1
ATOM 587 O O . GLY A 1 79 ? 21.974 -1.662 -20.872 1.00 94.88 79 GLY A O 1
ATOM 588 N N . VAL A 1 80 ? 21.020 -3.673 -20.780 1.00 96.56 80 VAL A N 1
ATOM 589 C CA . VAL A 1 80 ? 19.861 -3.196 -20.012 1.00 96.56 80 VAL A CA 1
ATOM 590 C C . VAL A 1 80 ? 20.263 -2.663 -18.634 1.00 96.56 80 VAL A C 1
ATOM 592 O O . VAL A 1 80 ? 19.672 -1.693 -18.167 1.00 96.56 80 VAL A O 1
ATOM 595 N N . LYS A 1 81 ? 21.336 -3.178 -18.012 1.00 95.62 81 LYS A N 1
ATOM 596 C CA . LYS A 1 81 ? 21.917 -2.536 -16.817 1.00 95.62 81 LYS A CA 1
ATOM 597 C C . LYS A 1 81 ? 22.417 -1.123 -17.132 1.00 95.62 81 LYS A C 1
ATOM 599 O O . LYS A 1 81 ? 22.197 -0.227 -16.328 1.00 95.62 81 LYS A O 1
ATOM 604 N N . GLY A 1 82 ? 23.038 -0.901 -18.291 1.00 96.19 82 GLY A N 1
ATOM 605 C CA . GLY A 1 82 ? 23.370 0.443 -18.780 1.00 96.19 82 GLY A CA 1
ATOM 606 C C . GLY A 1 82 ? 22.133 1.322 -18.996 1.00 96.19 82 GLY A C 1
ATOM 607 O O . GLY A 1 82 ? 22.117 2.470 -18.555 1.00 96.19 82 GLY A O 1
ATOM 608 N N . ILE A 1 83 ? 21.064 0.777 -19.587 1.00 97.38 8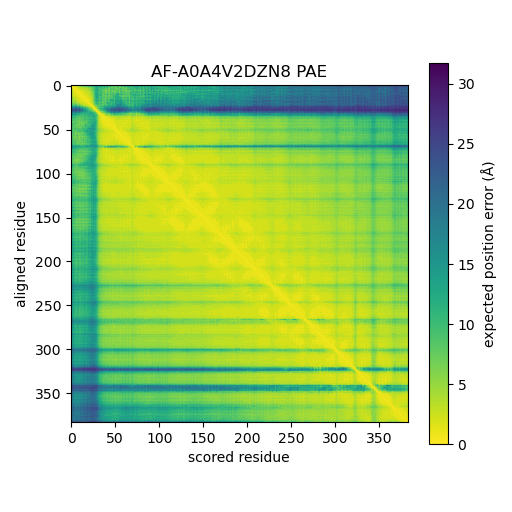3 ILE A N 1
ATOM 609 C CA . ILE A 1 83 ? 19.780 1.483 -19.738 1.00 97.38 83 ILE A CA 1
ATOM 610 C C . ILE A 1 83 ? 19.183 1.864 -18.376 1.00 97.38 83 ILE A C 1
ATOM 612 O O . ILE A 1 83 ? 18.677 2.973 -18.223 1.00 97.38 83 ILE A O 1
ATOM 616 N N . LYS A 1 84 ? 19.283 0.996 -17.365 1.00 97.06 84 LYS A N 1
ATOM 617 C CA . LYS A 1 84 ? 18.838 1.282 -15.995 1.00 97.06 84 LYS A CA 1
ATOM 618 C C . LYS A 1 84 ? 19.558 2.490 -15.394 1.00 97.06 84 LYS A C 1
ATOM 620 O O . LYS A 1 84 ? 18.909 3.359 -14.818 1.00 97.06 84 LYS A O 1
ATOM 625 N N . GLU A 1 85 ? 20.880 2.570 -15.552 1.00 96.81 85 GLU A N 1
ATOM 626 C CA . GLU A 1 85 ? 21.678 3.725 -15.107 1.00 96.81 85 GLU A CA 1
ATOM 627 C C . GLU A 1 85 ? 21.258 5.013 -15.840 1.00 96.81 85 GLU A C 1
ATOM 629 O O . GLU A 1 85 ? 21.153 6.082 -15.237 1.00 96.81 85 GLU A O 1
ATOM 634 N N . LEU A 1 86 ? 20.949 4.919 -17.139 1.00 97.12 86 LEU A N 1
ATOM 635 C CA . LEU A 1 86 ? 20.394 6.044 -17.895 1.00 97.12 86 LEU A CA 1
ATOM 636 C C . LEU A 1 86 ? 19.011 6.448 -17.364 1.00 97.12 86 LEU A C 1
ATOM 638 O O . LEU A 1 86 ? 18.778 7.629 -17.126 1.00 97.12 86 LEU A O 1
ATOM 642 N N . ALA A 1 87 ? 18.120 5.493 -17.086 1.00 97.00 87 ALA A N 1
ATOM 643 C CA . ALA A 1 87 ? 16.795 5.751 -16.517 1.00 97.00 87 ALA A CA 1
ATOM 644 C C . ALA A 1 87 ? 16.878 6.463 -15.153 1.00 97.00 87 ALA A C 1
ATOM 646 O O . ALA A 1 87 ? 16.150 7.426 -14.881 1.00 97.00 87 ALA A O 1
ATOM 647 N N . GLN A 1 88 ? 17.826 6.051 -14.309 1.00 96.88 88 GLN A N 1
ATOM 648 C CA . GLN A 1 88 ? 18.118 6.700 -13.028 1.00 96.88 88 GLN A CA 1
ATOM 649 C C . GLN A 1 88 ? 18.573 8.151 -13.173 1.00 96.88 88 GLN A C 1
ATOM 651 O O . GLN A 1 88 ? 18.265 8.969 -12.306 1.00 96.88 88 GLN A O 1
ATOM 656 N N . LYS A 1 89 ? 19.241 8.507 -14.271 1.00 96.31 89 LYS A N 1
ATOM 657 C CA . LYS A 1 89 ? 19.738 9.867 -14.526 1.00 96.31 89 LYS A CA 1
ATOM 658 C C . LYS A 1 89 ? 18.813 10.725 -15.383 1.00 96.31 89 LYS A C 1
ATOM 660 O O . LYS A 1 89 ? 18.917 11.945 -15.326 1.00 96.31 89 LYS A O 1
ATOM 665 N N . ALA A 1 90 ? 17.904 10.116 -16.139 1.00 95.19 90 ALA A N 1
ATOM 666 C CA . ALA A 1 90 ? 17.042 10.830 -17.069 1.00 95.19 90 ALA A CA 1
ATOM 667 C C . ALA A 1 90 ? 16.134 11.831 -16.342 1.00 95.19 90 ALA A C 1
ATOM 669 O O . ALA A 1 90 ? 15.382 11.437 -15.449 1.00 95.19 90 ALA A O 1
ATOM 670 N N . SER A 1 91 ? 16.209 13.110 -16.703 1.00 91.69 91 SER A N 1
ATOM 671 C CA . SER A 1 91 ? 15.359 14.183 -16.158 1.00 91.69 91 SER A CA 1
ATOM 672 C C . SER A 1 91 ? 14.317 14.649 -17.168 1.00 91.69 91 SER A C 1
ATOM 674 O O . SER A 1 91 ? 13.183 14.935 -16.795 1.00 91.69 91 SER A O 1
ATOM 676 N N . GLU A 1 92 ? 14.681 14.654 -18.449 1.00 93.19 92 GLU A N 1
ATOM 677 C CA . GLU A 1 92 ? 13.844 15.178 -19.521 1.00 93.19 92 GLU A CA 1
ATOM 678 C C . GLU A 1 92 ? 12.888 14.123 -20.072 1.00 93.19 92 GLU A C 1
ATOM 680 O O . GLU A 1 92 ? 13.267 12.966 -20.283 1.00 93.19 92 GLU A O 1
ATOM 685 N N . PHE A 1 93 ? 11.669 14.549 -20.407 1.00 92.88 93 PHE A N 1
ATOM 686 C CA . PHE A 1 93 ? 10.658 13.694 -21.033 1.00 92.88 93 PHE A CA 1
ATOM 687 C C . PHE A 1 93 ? 11.191 13.004 -22.296 1.00 92.88 93 PHE A C 1
ATOM 689 O O . PHE A 1 93 ? 11.077 11.789 -22.440 1.00 92.88 93 PHE A O 1
ATOM 696 N N . LYS A 1 94 ? 11.857 13.755 -23.186 1.00 93.50 94 LYS A N 1
ATOM 697 C CA . LYS A 1 94 ? 12.413 13.210 -24.437 1.00 93.50 94 LYS A CA 1
ATOM 698 C C . LYS A 1 94 ? 13.449 12.113 -24.181 1.00 93.50 94 LYS A C 1
ATOM 700 O O . LYS A 1 94 ? 13.482 11.123 -24.903 1.00 93.50 94 LYS A O 1
ATOM 705 N N . GLU A 1 95 ? 14.284 12.269 -23.155 1.00 94.56 95 GLU A N 1
ATOM 706 C CA . GLU A 1 95 ? 15.268 11.249 -22.784 1.00 94.56 95 GLU A CA 1
ATOM 707 C C . GLU A 1 95 ? 14.571 9.985 -22.260 1.00 94.56 95 GLU A C 1
ATOM 709 O O . GLU A 1 95 ? 14.849 8.879 -22.732 1.00 94.56 95 GLU A O 1
ATOM 714 N N . ARG A 1 96 ? 13.599 10.145 -21.351 1.00 96.50 96 ARG A N 1
ATOM 715 C CA . ARG A 1 96 ? 12.793 9.026 -20.839 1.00 96.50 96 ARG A CA 1
ATOM 716 C C . ARG A 1 96 ? 12.004 8.325 -21.940 1.00 96.50 96 ARG A C 1
ATOM 718 O O . ARG A 1 96 ? 11.888 7.104 -21.907 1.00 96.50 96 ARG A O 1
ATOM 725 N N . GLN A 1 97 ? 11.517 9.058 -22.939 1.00 96.31 97 GLN A N 1
ATOM 726 C CA . GLN A 1 97 ? 10.798 8.497 -24.080 1.00 96.31 97 GLN A CA 1
ATOM 727 C C . GLN A 1 97 ? 11.665 7.513 -24.876 1.00 96.31 97 GLN A C 1
ATOM 729 O O . GLN A 1 97 ? 11.210 6.402 -25.149 1.00 96.31 97 GLN A O 1
ATOM 734 N N . VAL A 1 98 ? 12.905 7.880 -25.219 1.00 95.94 98 VAL A N 1
ATOM 735 C CA . VAL A 1 98 ? 13.811 6.993 -25.978 1.00 95.94 98 VAL A CA 1
ATOM 736 C C . VAL A 1 98 ? 14.208 5.774 -25.138 1.00 95.94 98 VAL A C 1
ATOM 738 O O . VAL A 1 98 ? 14.233 4.643 -25.635 1.00 95.94 98 VAL A O 1
ATOM 741 N N . ILE A 1 99 ? 14.447 5.975 -23.838 1.00 97.19 99 ILE A N 1
ATOM 742 C CA . ILE A 1 99 ? 14.705 4.876 -22.899 1.00 97.19 99 ILE A CA 1
ATOM 743 C C . ILE A 1 99 ? 13.507 3.922 -22.851 1.00 97.19 99 ILE A C 1
ATOM 745 O O . ILE A 1 99 ? 13.675 2.721 -23.043 1.00 97.19 99 ILE A O 1
ATOM 749 N N . ARG A 1 100 ? 12.289 4.442 -22.671 1.00 97.00 100 ARG A N 1
ATOM 750 C CA . ARG A 1 100 ? 11.050 3.655 -22.629 1.00 97.00 100 ARG A CA 1
ATOM 751 C C . ARG A 1 100 ? 10.833 2.859 -23.910 1.00 97.00 100 ARG A C 1
ATOM 753 O O . ARG A 1 100 ? 10.480 1.689 -23.823 1.00 97.00 100 ARG A O 1
ATOM 760 N N . GLN A 1 101 ? 11.053 3.454 -25.081 1.00 96.25 101 GLN A N 1
ATOM 761 C CA . GLN A 1 101 ? 10.950 2.745 -26.362 1.00 96.25 101 GLN A CA 1
ATOM 762 C C . GLN A 1 101 ? 11.918 1.559 -26.423 1.00 96.25 101 GLN A C 1
ATOM 764 O O . GLN A 1 101 ? 11.517 0.456 -26.781 1.00 96.25 101 GLN A O 1
ATOM 769 N N . THR A 1 102 ? 13.163 1.765 -25.988 1.00 96.31 102 THR A N 1
ATOM 770 C CA . THR A 1 102 ? 14.173 0.699 -25.915 1.00 96.31 102 THR A CA 1
ATOM 771 C C . THR A 1 102 ? 13.747 -0.404 -24.942 1.00 96.31 102 THR A C 1
ATOM 773 O O . THR A 1 102 ? 13.782 -1.582 -25.282 1.00 96.31 102 THR A O 1
ATOM 776 N N . LEU A 1 103 ? 13.285 -0.029 -23.746 1.00 97.25 103 LEU A N 1
ATOM 777 C CA . LEU A 1 103 ? 12.804 -0.971 -22.733 1.00 97.25 103 LEU A CA 1
ATOM 778 C C . LEU A 1 103 ? 11.551 -1.734 -23.180 1.00 97.25 103 LEU A C 1
ATOM 780 O O . LEU A 1 103 ? 11.400 -2.892 -22.820 1.00 97.25 103 LEU A O 1
ATOM 784 N N . SER A 1 104 ? 10.679 -1.125 -23.989 1.00 96.81 104 SER A N 1
ATOM 785 C CA . SER A 1 104 ? 9.475 -1.787 -24.519 1.00 96.81 104 SER A CA 1
ATOM 786 C C . SER A 1 104 ? 9.840 -2.994 -25.387 1.00 96.81 104 SER A C 1
ATOM 788 O O . SER A 1 104 ? 9.190 -4.029 -25.308 1.00 96.81 104 SER A O 1
ATOM 790 N N . LEU A 1 105 ? 10.916 -2.884 -26.175 1.00 95.25 105 LEU A N 1
ATOM 791 C CA . LEU A 1 105 ? 11.430 -3.996 -26.979 1.00 95.25 105 LEU A CA 1
ATOM 792 C C . LEU A 1 105 ? 12.030 -5.102 -26.100 1.00 95.25 105 LEU A C 1
ATOM 794 O O . LEU A 1 105 ? 11.858 -6.282 -26.386 1.00 95.25 105 LEU A O 1
ATOM 798 N N . LEU A 1 106 ? 12.711 -4.725 -25.015 1.00 96.62 106 LEU A N 1
ATOM 799 C CA . LEU A 1 106 ? 13.337 -5.667 -24.082 1.00 96.62 106 LEU A CA 1
ATOM 800 C C . LEU A 1 106 ? 12.341 -6.317 -23.108 1.00 96.62 106 LEU A C 1
ATOM 802 O O . LEU A 1 106 ? 12.643 -7.355 -22.525 1.00 96.62 106 LEU A O 1
ATOM 806 N N . ALA A 1 107 ? 11.150 -5.741 -22.935 1.00 97.38 107 ALA A N 1
ATOM 807 C CA . ALA A 1 107 ? 10.112 -6.283 -22.060 1.00 97.38 107 ALA A CA 1
ATOM 808 C C . ALA A 1 107 ? 9.574 -7.634 -22.556 1.00 97.38 107 ALA A C 1
ATOM 810 O O . ALA A 1 107 ? 9.093 -8.428 -21.758 1.00 97.38 107 ALA A O 1
ATOM 811 N N . ILE A 1 108 ? 9.713 -7.917 -23.853 1.00 96.69 108 ILE A N 1
ATOM 812 C CA . ILE A 1 108 ? 9.315 -9.180 -24.486 1.00 96.69 108 ILE A CA 1
ATOM 813 C C . ILE A 1 108 ? 10.516 -10.083 -24.815 1.00 96.69 108 ILE A C 1
ATOM 815 O O . ILE A 1 108 ? 10.384 -11.025 -25.597 1.00 96.69 108 ILE A O 1
ATOM 819 N N . ASP A 1 109 ? 11.698 -9.803 -24.251 1.00 97.25 109 ASP A N 1
ATOM 820 C CA . ASP A 1 109 ? 12.896 -10.620 -24.475 1.00 97.25 109 ASP A CA 1
ATOM 821 C C . ASP A 1 109 ? 12.667 -12.066 -24.014 1.00 97.25 109 ASP A C 1
ATOM 823 O O . ASP A 1 109 ? 11.966 -12.322 -23.040 1.00 97.25 109 ASP A O 1
ATOM 827 N N . THR A 1 110 ? 13.277 -13.042 -24.679 1.00 95.75 110 THR A N 1
ATOM 828 C CA . THR A 1 110 ? 13.181 -14.452 -24.279 1.00 95.75 110 THR A CA 1
ATOM 829 C C . THR A 1 110 ? 13.895 -14.746 -22.957 1.00 95.75 110 THR A C 1
ATOM 831 O O . THR A 1 110 ? 13.488 -15.654 -22.227 1.00 95.75 110 THR A O 1
ATOM 834 N N . ASP A 1 111 ? 14.938 -13.977 -22.640 1.00 96.75 111 ASP A N 1
ATOM 835 C CA . ASP A 1 111 ? 15.753 -14.115 -21.435 1.00 96.75 111 ASP A CA 1
ATOM 836 C C . ASP A 1 111 ? 15.114 -13.377 -20.249 1.00 96.75 111 ASP A C 1
ATOM 838 O O . ASP A 1 111 ? 14.781 -12.192 -20.318 1.00 96.75 111 ASP A O 1
ATOM 842 N N . ASP A 1 112 ? 14.894 -14.094 -19.150 1.00 97.38 112 ASP A N 1
ATOM 843 C CA . ASP A 1 112 ? 14.218 -13.562 -17.969 1.00 97.38 112 ASP A CA 1
ATOM 844 C C . ASP A 1 112 ? 15.069 -12.560 -17.184 1.00 97.38 112 ASP A C 1
ATOM 846 O O . ASP A 1 112 ? 14.512 -11.615 -16.628 1.00 97.38 112 ASP A O 1
ATOM 850 N N . MET A 1 113 ? 16.397 -12.686 -17.192 1.00 96.81 113 MET A N 1
ATOM 851 C CA . MET A 1 113 ? 17.293 -11.707 -16.574 1.00 96.81 113 MET A CA 1
ATOM 852 C C . MET A 1 113 ? 17.254 -10.369 -17.317 1.00 96.81 113 MET A C 1
ATOM 854 O O . MET A 1 113 ? 17.303 -9.311 -16.679 1.00 96.81 113 MET A O 1
ATOM 858 N N . VAL A 1 114 ? 17.127 -10.391 -18.649 1.00 97.38 114 VAL A N 1
ATOM 859 C CA . VAL A 1 114 ? 16.909 -9.173 -19.448 1.00 97.38 114 VAL A CA 1
ATOM 860 C C . VAL A 1 114 ? 15.567 -8.531 -19.095 1.00 97.38 114 VAL A C 1
ATOM 862 O O . VAL A 1 114 ? 15.526 -7.331 -18.798 1.00 97.38 114 VAL A O 1
ATOM 865 N N . ARG A 1 115 ? 14.478 -9.310 -19.049 1.00 98.25 115 ARG A N 1
ATOM 866 C CA . ARG A 1 115 ? 13.152 -8.795 -18.657 1.00 98.25 115 ARG A CA 1
ATOM 867 C C . ARG A 1 115 ? 13.130 -8.281 -17.215 1.00 98.25 115 ARG A C 1
ATOM 869 O O . ARG A 1 115 ? 12.539 -7.240 -16.939 1.00 98.25 115 ARG A O 1
ATOM 876 N N . GLN A 1 116 ? 13.846 -8.929 -16.298 1.00 97.62 116 GLN A N 1
ATOM 877 C CA . GLN A 1 116 ? 13.944 -8.509 -14.900 1.00 97.62 116 GLN A CA 1
ATOM 878 C C . GLN A 1 116 ? 14.636 -7.145 -14.766 1.00 97.62 116 GLN A C 1
ATOM 880 O O . GLN A 1 116 ? 14.143 -6.256 -14.070 1.00 97.62 116 GLN A O 1
ATOM 885 N N . GLU A 1 117 ? 15.783 -6.950 -15.421 1.00 97.25 117 GLU A N 1
ATOM 886 C CA . GLU A 1 117 ? 16.465 -5.649 -15.423 1.00 97.25 117 GLU A CA 1
ATOM 887 C C . GLU A 1 117 ? 15.673 -4.582 -16.195 1.00 97.25 117 GLU A C 1
ATOM 889 O O . GLU A 1 117 ? 15.726 -3.397 -15.848 1.00 97.25 117 GLU A O 1
ATOM 894 N N . THR A 1 118 ? 14.876 -4.990 -17.183 1.00 98.25 118 THR A N 1
ATOM 895 C CA . THR A 1 118 ? 13.920 -4.113 -17.867 1.00 98.25 118 THR A CA 1
ATOM 896 C C . THR A 1 118 ? 12.847 -3.611 -16.896 1.00 98.25 118 THR A C 1
ATOM 898 O O . THR A 1 118 ? 12.663 -2.401 -16.766 1.00 98.25 118 THR A O 1
ATOM 901 N N . ALA A 1 119 ? 12.214 -4.503 -16.127 1.00 98.25 119 ALA A N 1
ATOM 902 C CA . ALA A 1 119 ? 11.234 -4.144 -15.098 1.00 98.25 119 ALA A CA 1
ATOM 903 C C . ALA A 1 119 ? 11.835 -3.221 -14.017 1.00 98.25 119 ALA A C 1
ATOM 905 O O . ALA A 1 119 ? 11.244 -2.198 -13.664 1.00 98.25 119 ALA A O 1
ATOM 906 N N . LYS A 1 120 ? 13.069 -3.500 -13.564 1.00 97.75 120 LYS A N 1
ATOM 907 C CA . LYS A 1 120 ? 13.831 -2.598 -12.672 1.00 97.75 120 LYS A CA 1
ATOM 908 C C . LYS A 1 120 ? 14.006 -1.206 -13.272 1.00 97.75 120 LYS A C 1
ATOM 910 O O . LYS A 1 120 ? 13.891 -0.208 -12.567 1.00 97.75 120 LYS 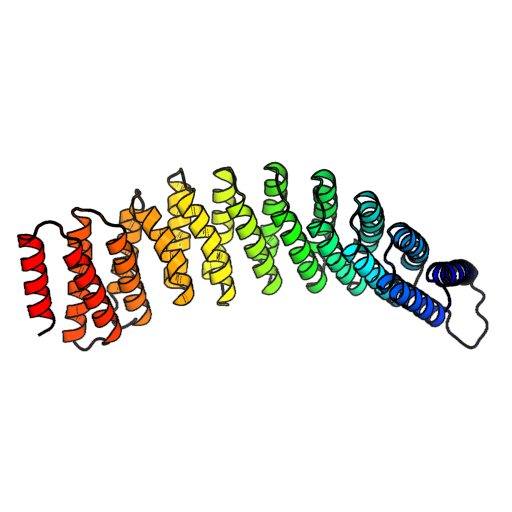A O 1
ATOM 915 N N . SER A 1 121 ? 14.307 -1.126 -14.564 1.00 98.06 121 SER A N 1
ATOM 916 C CA . SER A 1 121 ? 14.493 0.150 -15.261 1.00 98.06 121 SER A CA 1
ATOM 917 C C . SER A 1 121 ? 13.190 0.944 -15.329 1.00 98.06 121 SER A C 1
ATOM 919 O O . SER A 1 121 ? 13.194 2.152 -15.076 1.00 98.06 121 SER A O 1
ATOM 921 N N . PHE A 1 122 ? 12.063 0.267 -15.576 1.00 98.31 122 PHE A N 1
ATOM 922 C CA . PHE A 1 122 ? 10.743 0.893 -15.543 1.00 98.31 122 PHE A CA 1
ATOM 923 C C . PHE A 1 122 ? 10.395 1.493 -14.185 1.00 98.31 122 PHE A C 1
ATOM 925 O O . PHE A 1 122 ? 9.761 2.542 -14.161 1.00 98.31 122 PHE A O 1
ATOM 932 N N . GLN A 1 123 ? 10.871 0.931 -13.070 1.00 97.56 123 GLN A N 1
ATOM 933 C CA . GLN A 1 123 ? 10.679 1.542 -11.752 1.00 97.56 123 GLN A CA 1
ATOM 934 C C . GLN A 1 123 ? 11.228 2.978 -11.693 1.00 97.56 123 GLN A C 1
ATOM 936 O O . GLN A 1 123 ? 10.591 3.864 -11.123 1.00 97.56 123 GLN A O 1
ATOM 941 N N . PHE A 1 124 ? 12.396 3.236 -12.289 1.00 97.44 124 PHE A N 1
ATOM 942 C CA . PHE A 1 124 ? 12.996 4.575 -12.297 1.00 97.44 124 PHE A CA 1
ATOM 943 C C . PHE A 1 124 ? 12.270 5.536 -13.231 1.00 97.44 124 PHE A C 1
ATOM 945 O O . PHE A 1 124 ? 12.116 6.708 -12.890 1.00 97.44 124 PHE A O 1
ATOM 952 N N . ILE A 1 125 ? 11.809 5.045 -14.382 1.00 97.50 125 ILE A N 1
ATOM 953 C CA . ILE A 1 125 ? 11.031 5.856 -15.321 1.00 97.50 125 ILE A CA 1
ATOM 954 C C . ILE A 1 125 ? 9.660 6.194 -14.721 1.00 97.50 125 ILE A C 1
ATOM 956 O O . ILE A 1 125 ? 9.292 7.363 -14.698 1.00 97.50 125 ILE A O 1
ATOM 960 N N . ALA A 1 126 ? 8.954 5.216 -14.144 1.00 97.75 126 ALA A N 1
ATOM 961 C CA . ALA A 1 126 ? 7.652 5.397 -13.501 1.00 97.75 126 ALA A CA 1
ATOM 962 C C . ALA A 1 126 ? 7.691 6.451 -12.386 1.00 97.75 126 ALA A C 1
ATOM 964 O O . ALA A 1 126 ? 6.834 7.330 -12.345 1.00 97.75 126 ALA A O 1
ATOM 965 N N . LYS A 1 127 ? 8.731 6.429 -11.537 1.00 97.19 127 LYS A N 1
ATOM 966 C CA . LYS A 1 127 ? 8.938 7.430 -10.472 1.00 97.19 127 LYS A CA 1
ATOM 967 C C . LYS A 1 127 ? 9.052 8.864 -10.988 1.00 97.19 127 LYS A C 1
ATOM 969 O O . LYS A 1 127 ? 8.748 9.790 -10.247 1.00 97.19 127 LYS A O 1
ATOM 974 N N . LYS A 1 128 ? 9.509 9.050 -12.226 1.00 96.69 128 LYS A N 1
ATOM 975 C CA . LYS A 1 128 ? 9.762 10.362 -12.838 1.00 96.69 128 LYS A CA 1
ATOM 976 C C . LYS A 1 128 ? 8.728 10.754 -13.890 1.00 96.69 128 LYS A C 1
ATOM 978 O O . LYS A 1 128 ? 8.860 11.820 -14.485 1.00 96.69 128 LYS A O 1
ATOM 983 N N . ALA A 1 129 ? 7.754 9.890 -14.161 1.00 95.81 129 ALA A N 1
ATOM 984 C CA . ALA A 1 129 ? 6.741 10.129 -15.171 1.00 95.81 129 ALA A CA 1
ATOM 985 C C . ALA A 1 129 ? 5.739 11.176 -14.668 1.00 95.81 129 ALA A C 1
ATOM 987 O O . ALA A 1 129 ? 4.917 10.910 -13.790 1.00 95.81 129 ALA A O 1
ATOM 988 N N . THR A 1 130 ? 5.834 12.382 -15.222 1.00 92.75 130 THR A N 1
ATOM 989 C CA . THR A 1 130 ? 5.014 13.538 -14.832 1.00 92.75 130 THR A CA 1
ATOM 990 C C . THR A 1 130 ? 3.765 13.690 -15.689 1.00 92.75 130 THR A C 1
ATOM 992 O O . THR A 1 130 ? 2.792 14.279 -15.238 1.00 92.75 130 THR A O 1
ATOM 995 N N . GLU A 1 131 ? 3.776 13.168 -16.916 1.00 94.94 131 GLU A N 1
ATOM 996 C CA . GLU A 1 131 ? 2.635 13.247 -17.829 1.00 94.94 131 GLU A CA 1
ATOM 997 C C . GLU A 1 131 ? 1.779 11.977 -17.746 1.00 94.94 131 GLU A C 1
ATOM 999 O O . GLU A 1 131 ? 2.304 10.864 -17.814 1.00 94.94 131 GLU A O 1
ATOM 1004 N N . GLU A 1 132 ? 0.452 12.128 -17.680 1.00 95.44 132 GLU A N 1
ATOM 1005 C CA . GLU A 1 132 ? -0.494 10.998 -17.691 1.00 95.44 132 GLU A CA 1
ATOM 1006 C C . GLU A 1 132 ? -0.306 10.101 -18.929 1.00 95.44 132 GLU A C 1
ATOM 1008 O O . GLU A 1 132 ? -0.346 8.874 -18.838 1.00 95.44 132 GLU A O 1
ATOM 1013 N N . SER A 1 133 ? -0.031 10.693 -20.095 1.00 95.44 133 SER A N 1
ATOM 1014 C CA . SER A 1 133 ? 0.247 9.949 -21.330 1.00 95.44 133 SER A CA 1
ATOM 1015 C C . SER A 1 133 ? 1.487 9.051 -21.198 1.00 95.44 133 SER A C 1
ATOM 1017 O O . SER A 1 133 ? 1.486 7.914 -21.674 1.00 95.44 133 SER A O 1
ATOM 1019 N N . GLU A 1 134 ? 2.533 9.527 -20.512 1.00 96.44 134 GLU A N 1
ATOM 1020 C CA . GLU A 1 134 ? 3.742 8.760 -20.212 1.00 96.44 134 GLU A CA 1
ATOM 1021 C C . GLU A 1 134 ? 3.425 7.611 -19.256 1.00 96.44 134 GLU A C 1
ATOM 1023 O O . GLU A 1 134 ? 3.789 6.465 -19.534 1.00 96.44 134 GLU A O 1
ATOM 1028 N N . ARG A 1 135 ? 2.702 7.903 -18.166 1.00 97.69 135 ARG A N 1
ATOM 1029 C CA . ARG A 1 135 ? 2.303 6.913 -17.157 1.00 97.69 135 ARG A CA 1
ATOM 1030 C C . ARG A 1 135 ? 1.455 5.796 -17.758 1.00 97.69 135 ARG A C 1
ATOM 1032 O O . ARG A 1 135 ? 1.777 4.633 -17.533 1.00 97.69 135 ARG A O 1
ATOM 1039 N N . ARG A 1 136 ? 0.466 6.114 -18.601 1.00 96.50 136 ARG A N 1
ATOM 1040 C CA . ARG A 1 136 ? -0.371 5.120 -19.307 1.00 96.50 136 ARG A CA 1
ATOM 1041 C C . ARG A 1 136 ? 0.441 4.186 -20.205 1.00 96.50 136 ARG A C 1
ATOM 1043 O O . ARG A 1 136 ? 0.191 2.981 -20.252 1.00 96.50 136 ARG A O 1
ATOM 1050 N N . LEU A 1 137 ? 1.436 4.723 -20.912 1.00 96.69 137 LEU A N 1
ATOM 1051 C CA . LEU A 1 137 ? 2.300 3.906 -21.765 1.00 96.69 137 LEU A CA 1
ATOM 1052 C C . LEU A 1 137 ? 3.197 2.974 -20.944 1.00 96.69 137 LEU A C 1
ATOM 1054 O O . LEU A 1 137 ? 3.414 1.835 -21.346 1.00 96.69 137 LEU A O 1
ATOM 1058 N N . ILE A 1 138 ? 3.714 3.442 -19.805 1.00 98.12 138 ILE A N 1
ATOM 1059 C CA . ILE A 1 138 ? 4.481 2.597 -18.879 1.00 98.12 138 ILE A CA 1
ATOM 1060 C C . ILE A 1 138 ? 3.575 1.520 -18.280 1.00 98.12 138 ILE A C 1
ATOM 1062 O O . ILE A 1 138 ? 3.967 0.358 -18.237 1.00 98.12 138 ILE A O 1
ATOM 1066 N N . GLN A 1 139 ? 2.366 1.896 -17.861 1.00 97.94 139 GLN A N 1
ATOM 1067 C CA . GLN A 1 139 ? 1.383 0.993 -17.277 1.00 97.94 139 GLN A CA 1
ATOM 1068 C C . GLN A 1 139 ? 1.097 -0.199 -18.190 1.00 97.94 139 GLN A C 1
ATOM 1070 O O . GLN A 1 139 ? 1.200 -1.329 -17.733 1.00 97.94 139 GLN A O 1
ATOM 1075 N N . THR A 1 140 ? 0.816 0.053 -19.472 1.00 96.62 140 THR A N 1
ATOM 1076 C CA . THR A 1 140 ? 0.502 -1.007 -20.449 1.00 96.62 140 THR A CA 1
ATOM 1077 C C . THR A 1 140 ? 1.614 -2.061 -20.503 1.00 96.62 140 THR A C 1
ATOM 1079 O O . THR A 1 140 ? 1.353 -3.255 -20.460 1.00 96.62 140 THR A O 1
ATOM 1082 N N . ILE A 1 141 ? 2.876 -1.621 -20.528 1.00 97.50 141 ILE A N 1
ATOM 1083 C CA . ILE A 1 141 ? 4.032 -2.529 -20.577 1.00 97.50 141 ILE A CA 1
ATOM 1084 C C . ILE A 1 141 ? 4.201 -3.276 -19.250 1.00 97.50 141 ILE A C 1
ATOM 1086 O O . ILE A 1 141 ? 4.570 -4.449 -19.226 1.00 97.50 141 ILE A O 1
ATOM 1090 N N . LEU A 1 142 ? 3.965 -2.596 -18.126 1.00 98.06 142 LEU A N 1
ATOM 1091 C CA . LEU A 1 142 ? 4.055 -3.227 -16.816 1.00 98.06 142 LEU A CA 1
ATOM 1092 C C . LEU A 1 142 ? 2.961 -4.274 -16.611 1.00 98.06 142 LEU A C 1
ATOM 1094 O O . LEU A 1 142 ? 3.257 -5.286 -15.995 1.00 98.06 142 LEU A O 1
ATOM 1098 N N . GLU A 1 143 ? 1.750 -4.084 -17.132 1.00 96.94 143 GLU A N 1
ATOM 1099 C CA . GLU A 1 143 ? 0.668 -5.077 -17.048 1.00 96.94 143 GLU A CA 1
ATOM 1100 C C . GLU A 1 143 ? 1.063 -6.412 -17.691 1.00 96.94 143 GLU A C 1
ATOM 1102 O O . GLU A 1 143 ? 0.851 -7.467 -17.085 1.00 96.94 143 GLU A O 1
ATOM 1107 N N . ASP A 1 144 ? 1.748 -6.369 -18.836 1.00 96.19 144 ASP A N 1
ATOM 1108 C CA . ASP A 1 144 ? 2.323 -7.564 -19.461 1.00 96.19 144 ASP A CA 1
ATOM 1109 C C . ASP A 1 144 ? 3.393 -8.212 -18.559 1.00 96.19 144 ASP A C 1
ATOM 1111 O O . ASP A 1 144 ? 3.381 -9.424 -18.329 1.00 96.19 144 ASP A O 1
ATOM 1115 N N . LEU A 1 145 ? 4.295 -7.410 -17.978 1.00 97.69 145 LEU A N 1
ATOM 1116 C CA . LEU A 1 145 ? 5.363 -7.897 -17.090 1.00 97.69 145 LEU A CA 1
ATOM 1117 C C . LEU A 1 145 ? 4.852 -8.406 -15.728 1.00 97.69 145 LEU A C 1
ATOM 1119 O O . LEU A 1 145 ? 5.480 -9.275 -15.124 1.00 97.69 145 LEU A O 1
ATOM 1123 N N . LEU A 1 146 ? 3.711 -7.917 -15.235 1.00 97.38 146 LEU A N 1
ATOM 1124 C CA . LEU A 1 146 ? 3.046 -8.454 -14.039 1.00 97.38 146 LEU A CA 1
ATOM 1125 C C . LEU A 1 146 ? 2.513 -9.873 -14.275 1.00 97.38 146 LEU A C 1
ATOM 1127 O O . LEU A 1 146 ? 2.333 -10.633 -13.322 1.00 97.38 146 LEU A O 1
ATOM 1131 N N . CYS A 1 147 ? 2.310 -10.245 -15.538 1.00 95.94 147 CYS A N 1
ATOM 1132 C CA . CYS A 1 147 ? 1.876 -11.568 -15.962 1.00 95.94 147 CYS A CA 1
ATOM 1133 C C . CYS A 1 147 ? 3.043 -12.470 -16.419 1.00 95.94 147 CYS A C 1
ATOM 1135 O O . CYS A 1 147 ? 2.799 -13.603 -16.841 1.00 95.94 147 CYS A O 1
ATOM 1137 N N . ASP A 1 148 ? 4.303 -12.025 -16.299 1.00 97.75 148 ASP A N 1
ATOM 1138 C CA . ASP A 1 148 ? 5.493 -12.774 -16.736 1.00 97.75 148 ASP A CA 1
ATOM 1139 C C . ASP A 1 148 ? 5.570 -14.173 -16.116 1.00 97.75 148 ASP A C 1
ATOM 1141 O O . ASP A 1 148 ? 5.102 -14.391 -15.014 1.00 97.75 148 ASP A O 1
ATOM 1145 N N . LYS A 1 149 ? 6.196 -15.162 -16.744 1.00 96.12 149 LYS A N 1
ATOM 1146 C CA . LYS A 1 149 ? 6.367 -16.486 -16.111 1.00 96.12 149 LYS A CA 1
ATOM 1147 C C . LYS A 1 149 ? 7.368 -16.504 -14.943 1.00 96.12 149 LYS A C 1
ATOM 1149 O O . LYS A 1 149 ? 7.389 -17.473 -14.193 1.00 96.12 149 LYS A O 1
ATOM 1154 N N . ASN A 1 150 ? 8.236 -15.496 -14.831 1.00 97.31 150 ASN A N 1
ATOM 1155 C CA . ASN A 1 150 ? 9.277 -15.412 -13.810 1.00 97.31 150 ASN A CA 1
ATOM 1156 C C . ASN A 1 150 ? 8.864 -14.455 -12.673 1.00 97.31 150 ASN A C 1
ATOM 1158 O O . ASN A 1 150 ? 8.637 -13.264 -12.893 1.00 97.31 150 ASN A O 1
ATOM 1162 N N . ASP A 1 151 ? 8.845 -14.963 -11.440 1.00 97.06 151 ASP A N 1
ATOM 1163 C CA . ASP A 1 151 ? 8.445 -14.210 -10.242 1.00 97.06 151 ASP A CA 1
ATOM 1164 C C . ASP A 1 151 ? 9.320 -12.981 -9.965 1.00 97.06 151 ASP A C 1
ATOM 1166 O O . ASP A 1 151 ? 8.821 -11.959 -9.498 1.00 97.06 151 ASP A O 1
ATOM 1170 N N . HIS A 1 152 ? 10.617 -13.023 -10.276 1.00 97.19 152 HIS A N 1
ATOM 1171 C CA . HIS A 1 152 ? 11.472 -11.849 -10.121 1.00 97.19 152 HIS A CA 1
ATOM 1172 C C . HIS A 1 152 ? 11.102 -10.745 -11.110 1.00 97.19 152 HIS A C 1
ATOM 1174 O O . HIS A 1 152 ? 11.173 -9.572 -10.746 1.00 97.19 152 HIS A O 1
ATOM 1180 N N . VAL A 1 153 ? 10.692 -11.083 -12.336 1.00 98.19 153 VAL A N 1
ATOM 1181 C CA . VAL A 1 153 ? 10.184 -10.085 -13.290 1.00 98.19 153 VAL A CA 1
ATOM 1182 C C . VAL A 1 153 ? 8.915 -9.444 -12.731 1.00 98.19 153 VAL A C 1
ATOM 1184 O O . VAL A 1 153 ? 8.862 -8.217 -12.623 1.00 98.19 153 VAL A O 1
ATOM 1187 N N . ARG A 1 154 ? 7.956 -10.260 -12.269 1.00 98.19 154 ARG A N 1
ATOM 1188 C CA . ARG A 1 154 ? 6.708 -9.782 -11.648 1.00 98.19 154 ARG A CA 1
ATOM 1189 C C . ARG A 1 154 ? 6.959 -8.881 -10.446 1.00 98.19 154 ARG A C 1
ATOM 1191 O O . ARG A 1 154 ? 6.342 -7.830 -10.338 1.00 98.19 154 ARG A O 1
ATOM 1198 N N . GLN A 1 155 ? 7.882 -9.263 -9.566 1.00 97.69 155 GLN A N 1
ATOM 1199 C CA . GLN A 1 155 ? 8.240 -8.491 -8.376 1.00 97.69 155 GLN A CA 1
ATOM 1200 C C . GLN A 1 155 ? 8.780 -7.100 -8.731 1.00 97.69 155 GLN A C 1
ATOM 1202 O O . GLN A 1 155 ? 8.408 -6.099 -8.124 1.00 97.69 155 GLN A O 1
ATOM 1207 N N . TRP A 1 156 ? 9.670 -7.000 -9.719 1.00 98.00 156 TRP A N 1
ATOM 1208 C CA . TRP A 1 156 ? 10.182 -5.690 -10.127 1.00 98.00 156 TRP A CA 1
ATOM 1209 C C . TRP A 1 156 ? 9.142 -4.878 -10.897 1.00 98.00 156 TRP A C 1
ATOM 1211 O O . TRP A 1 156 ? 9.100 -3.654 -10.749 1.00 98.00 156 TRP A O 1
ATOM 1221 N N . ALA A 1 157 ? 8.270 -5.544 -11.656 1.00 98.44 157 ALA A N 1
ATOM 1222 C CA . ALA A 1 157 ? 7.134 -4.903 -12.297 1.00 98.44 157 ALA A CA 1
ATOM 1223 C C . ALA A 1 157 ? 6.147 -4.349 -11.257 1.00 98.44 157 ALA A C 1
ATOM 1225 O O . ALA A 1 157 ? 5.722 -3.205 -11.395 1.00 98.44 157 ALA A O 1
ATOM 1226 N N . SER A 1 158 ? 5.863 -5.078 -10.170 1.00 98.31 158 SER A N 1
ATOM 1227 C CA . SER A 1 158 ? 4.981 -4.605 -9.097 1.00 98.31 158 SER A CA 1
ATOM 1228 C C . SER A 1 158 ? 5.562 -3.388 -8.385 1.00 98.31 158 SER A C 1
ATOM 1230 O O . SER A 1 158 ? 4.837 -2.426 -8.163 1.00 98.31 158 SER A O 1
ATOM 1232 N N . TYR A 1 159 ? 6.876 -3.343 -8.141 1.00 98.00 159 TYR A N 1
ATOM 1233 C CA . TYR A 1 159 ? 7.532 -2.147 -7.596 1.00 98.00 159 TYR A CA 1
ATOM 1234 C C . TYR A 1 159 ? 7.480 -0.933 -8.531 1.00 98.00 159 TYR A C 1
ATOM 1236 O O . TYR A 1 159 ? 7.408 0.207 -8.065 1.00 98.00 159 TYR A O 1
ATOM 1244 N N . ALA A 1 160 ? 7.548 -1.147 -9.845 1.00 98.00 160 ALA A N 1
ATOM 1245 C CA . ALA A 1 160 ? 7.343 -0.080 -10.818 1.00 98.00 160 ALA A CA 1
ATOM 1246 C C . ALA A 1 160 ? 5.874 0.376 -10.848 1.00 98.00 160 ALA A C 1
ATOM 1248 O O . ALA A 1 160 ? 5.604 1.572 -10.938 1.00 98.00 160 ALA A O 1
ATOM 1249 N N . TYR A 1 161 ? 4.936 -0.557 -10.682 1.00 98.19 161 TYR A N 1
ATOM 1250 C CA . TYR A 1 161 ? 3.505 -0.279 -10.598 1.00 98.19 161 TYR A CA 1
ATOM 1251 C C . TYR A 1 161 ? 3.142 0.527 -9.341 1.00 98.19 161 TYR A C 1
ATOM 1253 O O . TYR A 1 161 ? 2.373 1.481 -9.424 1.00 98.19 161 TYR A O 1
ATOM 1261 N N . THR A 1 162 ? 3.774 0.241 -8.196 1.00 98.19 162 THR A N 1
ATOM 1262 C CA . THR A 1 162 ? 3.682 1.067 -6.977 1.00 98.19 162 THR A CA 1
ATOM 1263 C C . THR A 1 162 ? 4.098 2.515 -7.244 1.00 98.19 162 THR A C 1
ATOM 1265 O O . THR A 1 162 ? 3.441 3.445 -6.780 1.00 98.19 162 THR A O 1
ATOM 1268 N N . ALA A 1 163 ? 5.155 2.733 -8.035 1.00 97.94 163 ALA A N 1
ATOM 1269 C CA . ALA A 1 163 ? 5.574 4.082 -8.408 1.00 97.94 163 ALA A CA 1
ATOM 1270 C C . ALA A 1 163 ? 4.559 4.790 -9.324 1.00 97.94 163 ALA A C 1
ATOM 1272 O O . ALA A 1 163 ? 4.355 5.993 -9.173 1.00 97.94 163 ALA A O 1
ATOM 1273 N N . LEU A 1 164 ? 3.894 4.065 -10.232 1.00 98.19 164 LEU A N 1
ATOM 1274 C CA . LEU A 1 164 ? 2.795 4.633 -11.020 1.00 98.19 164 LEU A CA 1
ATOM 1275 C C . LEU A 1 164 ? 1.611 5.030 -10.136 1.00 98.19 164 LEU A C 1
ATOM 1277 O O . LEU A 1 164 ? 1.094 6.130 -10.294 1.00 98.19 164 LEU A O 1
ATOM 1281 N N . ALA A 1 165 ? 1.223 4.188 -9.176 1.00 98.12 165 ALA A N 1
ATOM 1282 C CA . ALA A 1 165 ? 0.157 4.501 -8.224 1.00 98.12 165 ALA A CA 1
ATOM 1283 C C . ALA A 1 165 ? 0.457 5.758 -7.397 1.00 98.12 165 ALA A C 1
ATOM 1285 O O . ALA A 1 165 ? -0.417 6.608 -7.226 1.00 98.12 165 ALA A O 1
ATOM 1286 N N . ALA A 1 166 ? 1.705 5.929 -6.954 1.00 97.88 166 ALA A N 1
ATOM 1287 C CA . ALA A 1 166 ? 2.132 7.131 -6.237 1.00 97.88 166 ALA A CA 1
ATOM 1288 C C . ALA A 1 166 ? 2.006 8.408 -7.089 1.00 97.88 166 ALA A C 1
ATOM 1290 O O . ALA A 1 166 ? 1.655 9.470 -6.571 1.00 97.88 166 ALA A O 1
ATOM 1291 N N . ASN A 1 167 ? 2.224 8.290 -8.398 1.00 96.94 167 ASN A N 1
ATOM 1292 C CA . ASN A 1 167 ? 2.154 9.399 -9.348 1.00 96.94 167 ASN A CA 1
ATOM 1293 C C . ASN A 1 167 ? 0.791 9.529 -10.048 1.00 96.94 167 ASN A C 1
ATOM 1295 O O . ASN A 1 167 ? 0.637 10.400 -10.898 1.00 96.94 167 ASN A O 1
ATOM 1299 N N . ALA A 1 168 ? -0.195 8.691 -9.718 1.00 97.25 168 ALA A N 1
ATOM 1300 C CA . ALA A 1 168 ? -1.525 8.767 -10.308 1.00 97.25 168 ALA A CA 1
ATOM 1301 C C . ALA A 1 168 ? -2.272 10.009 -9.803 1.00 97.25 168 ALA A C 1
ATOM 1303 O O . ALA A 1 168 ? -2.320 10.274 -8.592 1.00 97.25 168 ALA A O 1
ATOM 1304 N N . GLU A 1 169 ? -2.869 10.751 -10.733 1.00 95.50 169 GLU A N 1
ATOM 1305 C CA . GLU A 1 169 ? -3.544 12.025 -10.460 1.00 95.50 169 GLU A CA 1
ATOM 1306 C C . GLU A 1 169 ? -5.013 11.971 -10.876 1.00 95.50 169 GLU A C 1
ATOM 1308 O O . GLU A 1 169 ? -5.884 12.414 -10.122 1.00 95.50 169 GLU A O 1
ATOM 1313 N N . SER A 1 170 ? -5.307 11.389 -12.043 1.00 97.06 170 SER A N 1
ATOM 1314 C CA . SER A 1 170 ? -6.676 11.308 -12.546 1.00 97.06 170 SER A CA 1
ATOM 1315 C C . SER A 1 170 ? -7.431 10.102 -11.976 1.00 97.06 170 SER A C 1
ATOM 1317 O O . SER A 1 170 ? -6.853 9.067 -11.631 1.00 97.06 170 SER A O 1
ATOM 1319 N N . LEU A 1 171 ? -8.759 10.229 -11.892 1.00 96.81 171 LEU A N 1
ATOM 1320 C CA . LEU A 1 171 ? -9.642 9.124 -11.504 1.00 96.81 171 LEU A CA 1
ATOM 1321 C C . LEU A 1 171 ? -9.480 7.922 -12.446 1.00 96.81 171 LEU A C 1
ATOM 1323 O O . LEU A 1 171 ? -9.486 6.779 -11.998 1.00 96.81 171 LEU A O 1
ATOM 1327 N N . GLU A 1 172 ? -9.311 8.177 -13.744 1.00 96.81 172 GLU A N 1
ATOM 1328 C CA . GLU A 1 172 ? -9.163 7.116 -14.740 1.00 96.81 172 GLU A CA 1
ATOM 1329 C C . GLU A 1 172 ? -7.829 6.374 -14.582 1.00 96.81 172 GLU A C 1
ATOM 1331 O O . GLU A 1 172 ? -7.814 5.147 -14.621 1.00 96.81 172 GLU A O 1
ATOM 1336 N N . GLU A 1 173 ? -6.724 7.081 -14.315 1.00 97.06 173 GLU A N 1
ATOM 1337 C CA . GLU A 1 173 ? -5.439 6.439 -14.001 1.00 97.06 173 GLU A CA 1
ATOM 1338 C C . GLU A 1 173 ? -5.566 5.517 -12.789 1.00 97.06 173 GLU A C 1
ATOM 1340 O O . GLU A 1 173 ? -5.225 4.337 -12.863 1.00 97.06 173 GLU A O 1
ATOM 1345 N N . ARG A 1 174 ? -6.118 6.023 -11.679 1.00 97.81 174 ARG A N 1
ATOM 1346 C CA . ARG A 1 174 ? -6.309 5.214 -10.467 1.00 97.81 174 ARG A CA 1
ATOM 1347 C C . ARG A 1 174 ? -7.241 4.033 -10.713 1.00 97.81 174 ARG A C 1
ATOM 1349 O O . ARG A 1 174 ? -7.000 2.954 -10.172 1.00 97.81 174 ARG A O 1
ATOM 1356 N N . ARG A 1 175 ? -8.263 4.204 -11.558 1.00 97.44 175 ARG A N 1
ATOM 1357 C CA . ARG A 1 175 ? -9.195 3.140 -11.939 1.00 97.44 175 ARG A CA 1
ATOM 1358 C C . ARG A 1 175 ? -8.521 2.016 -12.714 1.00 97.44 175 ARG A C 1
ATOM 1360 O O . ARG A 1 175 ? -8.784 0.852 -12.417 1.00 97.44 175 ARG A O 1
ATOM 1367 N N . LEU A 1 176 ? -7.680 2.349 -13.685 1.00 96.56 176 LEU A N 1
ATOM 1368 C CA . LEU A 1 176 ? -6.943 1.345 -14.444 1.00 96.56 176 LEU A CA 1
ATOM 1369 C C . LEU A 1 176 ? -5.918 0.647 -13.540 1.00 96.56 176 LEU A C 1
ATOM 1371 O O . LEU A 1 176 ? -5.875 -0.580 -13.501 1.00 96.56 176 LEU A O 1
ATOM 1375 N N . LEU A 1 177 ? -5.183 1.416 -12.730 1.00 97.75 177 LEU A N 1
ATOM 1376 C CA . LEU A 1 177 ? -4.179 0.871 -11.817 1.00 97.75 177 LEU A CA 1
ATOM 1377 C C . LEU A 1 177 ? -4.785 -0.114 -10.811 1.00 97.75 177 LEU A C 1
ATOM 1379 O O . LEU A 1 177 ? -4.305 -1.238 -10.678 1.00 97.75 177 LEU A O 1
ATOM 1383 N N . ARG A 1 178 ? -5.877 0.252 -10.127 1.00 96.75 178 ARG A N 1
ATOM 1384 C CA . ARG A 1 178 ? -6.514 -0.645 -9.145 1.00 96.75 178 ARG A CA 1
ATOM 1385 C C . ARG A 1 178 ? -7.068 -1.927 -9.778 1.00 96.75 178 ARG A C 1
ATOM 1387 O O . ARG A 1 178 ? -7.162 -2.936 -9.086 1.00 96.75 178 ARG A O 1
ATOM 1394 N N . ALA A 1 179 ? -7.429 -1.909 -11.063 1.00 96.25 179 ALA A N 1
ATOM 1395 C CA . ALA A 1 179 ? -7.972 -3.078 -11.753 1.00 96.25 179 ALA A CA 1
ATOM 1396 C C . ALA A 1 179 ? -6.916 -4.171 -12.000 1.00 96.25 179 ALA A C 1
ATOM 1398 O O . ALA A 1 179 ? -7.272 -5.347 -12.048 1.00 96.25 179 ALA A O 1
ATOM 1399 N N . ALA A 1 180 ? -5.633 -3.808 -12.099 1.00 95.69 180 ALA A N 1
ATOM 1400 C CA . ALA A 1 180 ? -4.536 -4.751 -12.329 1.00 95.69 180 ALA A CA 1
ATOM 1401 C C . ALA A 1 180 ? -3.937 -5.354 -11.042 1.00 95.69 180 ALA A C 1
ATOM 1403 O O . ALA A 1 180 ? -3.139 -6.286 -11.107 1.00 95.69 180 ALA A O 1
ATOM 1404 N N . VAL A 1 181 ? -4.301 -4.839 -9.864 1.00 97.06 181 VAL A N 1
ATOM 1405 C CA . VAL A 1 181 ? -3.751 -5.275 -8.566 1.00 97.06 181 VAL A CA 1
ATOM 1406 C C . VAL A 1 181 ? -4.269 -6.632 -8.060 1.00 97.06 181 VAL A C 1
ATOM 1408 O O . VAL A 1 181 ? -3.468 -7.352 -7.462 1.00 97.06 181 VAL A O 1
ATOM 1411 N N . PRO A 1 182 ? -5.542 -7.047 -8.253 1.00 96.62 182 PRO A N 1
ATOM 1412 C CA . PRO A 1 182 ? -6.058 -8.280 -7.650 1.00 96.62 182 PRO A CA 1
ATOM 1413 C C . PRO A 1 182 ? -5.216 -9.546 -7.910 1.00 96.62 182 PRO A C 1
ATOM 1415 O O . PRO A 1 182 ? -4.989 -10.287 -6.952 1.00 96.62 182 PRO A O 1
ATOM 1418 N N . PRO A 1 183 ? -4.671 -9.791 -9.122 1.00 95.62 183 PRO A N 1
ATOM 1419 C CA . PRO A 1 183 ? -3.763 -10.918 -9.360 1.00 95.62 183 PRO A CA 1
ATOM 1420 C C . PRO A 1 183 ? -2.489 -10.905 -8.500 1.00 95.62 183 PRO A C 1
ATOM 1422 O O . PRO A 1 183 ? -1.941 -11.965 -8.205 1.00 95.62 183 PRO A O 1
ATOM 1425 N N . LEU A 1 184 ? -2.015 -9.730 -8.072 1.00 96.44 184 LEU A N 1
ATOM 1426 C CA . LEU A 1 184 ? -0.831 -9.605 -7.213 1.00 96.44 184 LEU A CA 1
ATOM 1427 C C . LEU A 1 184 ? -1.117 -10.078 -5.787 1.00 96.44 184 LEU A C 1
ATOM 1429 O O . LEU A 1 184 ? -0.236 -10.633 -5.136 1.00 96.44 184 LEU A O 1
ATOM 1433 N N . LEU A 1 185 ? -2.349 -9.890 -5.310 1.00 95.50 185 LEU A N 1
ATOM 1434 C CA . LEU A 1 185 ? -2.764 -10.265 -3.957 1.00 95.50 185 LEU A CA 1
ATOM 1435 C C . LEU A 1 185 ? -2.952 -11.772 -3.774 1.00 95.50 185 LEU A C 1
ATOM 1437 O O . LEU A 1 185 ? -2.772 -12.279 -2.668 1.00 95.50 185 LEU A O 1
ATOM 1441 N N . ASP A 1 186 ? -3.283 -12.488 -4.848 1.00 94.12 186 ASP A N 1
ATOM 1442 C CA . ASP A 1 186 ? -3.425 -13.949 -4.835 1.00 94.12 186 ASP A CA 1
ATOM 1443 C C . ASP A 1 186 ? -2.116 -14.676 -5.200 1.00 94.12 186 ASP A C 1
ATOM 1445 O O . ASP A 1 186 ? -2.083 -15.894 -5.365 1.00 94.12 186 ASP A O 1
ATOM 1449 N N . HIS A 1 187 ? -1.011 -13.934 -5.325 1.00 95.12 187 HIS A N 1
ATOM 1450 C CA . HIS A 1 187 ? 0.286 -14.499 -5.676 1.00 95.12 187 HIS A CA 1
ATOM 1451 C C . HIS A 1 187 ? 0.900 -15.299 -4.514 1.00 95.12 187 HIS A C 1
ATOM 1453 O O . HIS A 1 187 ? 0.803 -14.918 -3.350 1.00 95.12 187 HIS A O 1
ATOM 1459 N N . SER A 1 188 ? 1.616 -16.387 -4.808 1.00 93.25 188 SER A N 1
ATOM 1460 C CA . SER A 1 188 ? 2.296 -17.197 -3.781 1.00 93.25 188 SER A CA 1
ATOM 1461 C C . SER A 1 188 ? 3.438 -16.431 -3.092 1.00 93.25 188 SER A C 1
ATOM 1463 O O . SER A 1 188 ? 3.570 -16.443 -1.867 1.00 93.25 188 SER A O 1
ATOM 1465 N N . CYS A 1 189 ? 4.251 -15.722 -3.879 1.00 93.12 189 CYS A N 1
ATOM 1466 C CA . CYS A 1 189 ? 5.337 -14.865 -3.397 1.00 93.12 189 CYS A CA 1
ATOM 1467 C C . CYS A 1 189 ? 4.839 -13.719 -2.489 1.00 93.12 189 CYS A C 1
ATOM 1469 O O . CYS A 1 189 ? 4.041 -12.875 -2.906 1.00 93.12 189 CYS A O 1
ATOM 1471 N N . SER A 1 190 ? 5.353 -13.648 -1.256 1.00 92.31 190 SER A N 1
ATOM 1472 C CA . SER A 1 190 ? 4.957 -12.637 -0.267 1.00 92.31 190 SER A CA 1
ATOM 1473 C C . SER A 1 190 ? 5.301 -11.205 -0.683 1.00 92.31 190 SER A C 1
ATOM 1475 O O . SER A 1 190 ? 4.500 -10.306 -0.445 1.00 92.31 190 SER A O 1
ATOM 1477 N N . SER A 1 191 ? 6.438 -10.981 -1.348 1.00 92.44 191 SER A N 1
ATOM 1478 C CA . SER A 1 191 ? 6.856 -9.638 -1.776 1.00 92.44 191 SER A CA 1
ATOM 1479 C C . SER A 1 191 ? 5.973 -9.063 -2.890 1.00 92.44 191 SER A C 1
ATOM 1481 O O . SER A 1 191 ? 5.751 -7.851 -2.938 1.00 92.44 191 SER A O 1
ATOM 1483 N N . ILE A 1 192 ? 5.425 -9.919 -3.760 1.00 95.75 192 ILE A N 1
ATOM 1484 C CA . ILE A 1 192 ? 4.453 -9.516 -4.787 1.00 95.75 192 ILE A CA 1
ATOM 1485 C C . ILE A 1 192 ? 3.117 -9.160 -4.128 1.00 95.75 192 ILE A C 1
ATOM 1487 O O . ILE A 1 192 ? 2.568 -8.097 -4.417 1.00 95.75 192 ILE A O 1
ATOM 1491 N N . ARG A 1 193 ? 2.641 -9.981 -3.180 1.00 95.56 193 ARG A N 1
ATOM 1492 C CA . ARG A 1 193 ? 1.428 -9.675 -2.401 1.00 95.56 193 ARG A CA 1
ATOM 1493 C C . ARG A 1 193 ? 1.542 -8.351 -1.651 1.00 95.56 193 ARG A C 1
ATOM 1495 O O . ARG A 1 193 ? 0.628 -7.536 -1.731 1.00 95.56 193 ARG A O 1
ATOM 1502 N N . SER A 1 194 ? 2.672 -8.122 -0.982 1.00 94.38 194 SER A N 1
ATOM 1503 C CA . SER A 1 194 ? 2.945 -6.881 -0.242 1.00 94.38 194 SER A CA 1
ATOM 1504 C C . SER A 1 194 ? 2.971 -5.676 -1.185 1.00 94.38 194 SER A C 1
ATOM 1506 O O . SER A 1 194 ? 2.339 -4.658 -0.921 1.00 94.38 194 SER A O 1
ATOM 1508 N N . SER A 1 195 ? 3.555 -5.823 -2.382 1.00 95.81 195 SER A N 1
ATOM 1509 C CA . SER A 1 195 ? 3.464 -4.778 -3.413 1.00 95.81 195 SER A CA 1
ATOM 1510 C C . SER A 1 195 ? 2.013 -4.469 -3.794 1.00 95.81 195 SER A C 1
ATOM 1512 O O . SER A 1 195 ? 1.660 -3.301 -3.929 1.00 95.81 195 SER A O 1
ATOM 1514 N N . GLY A 1 196 ? 1.168 -5.494 -3.946 1.00 97.12 196 GLY A N 1
ATOM 1515 C CA . GLY A 1 196 ? -0.258 -5.327 -4.229 1.00 97.12 196 GLY A CA 1
ATOM 1516 C C . GLY A 1 196 ? -0.993 -4.545 -3.137 1.00 97.12 196 GLY A C 1
ATOM 1517 O O . GLY A 1 196 ? -1.738 -3.616 -3.445 1.00 97.12 196 GLY A O 1
ATOM 1518 N N . ILE A 1 197 ? -0.743 -4.867 -1.864 1.00 96.88 197 ILE A N 1
ATOM 1519 C CA . ILE A 1 197 ? -1.338 -4.146 -0.727 1.00 96.88 197 ILE A CA 1
ATOM 1520 C C . ILE A 1 197 ? -0.810 -2.712 -0.677 1.00 96.88 197 ILE A C 1
ATOM 1522 O O . ILE A 1 197 ? -1.602 -1.783 -0.564 1.00 96.88 197 ILE A O 1
ATOM 1526 N N . SER A 1 198 ? 0.497 -2.509 -0.854 1.00 96.62 198 SER A N 1
ATOM 1527 C CA . SER A 1 198 ? 1.111 -1.180 -0.912 1.00 96.62 198 SER A CA 1
ATOM 1528 C C . SER A 1 198 ? 0.506 -0.305 -2.016 1.00 96.62 198 SER A C 1
ATOM 1530 O O . SER A 1 198 ? 0.202 0.863 -1.772 1.00 96.62 198 SER A O 1
ATOM 1532 N N . ILE A 1 199 ? 0.258 -0.865 -3.209 1.00 97.94 199 ILE A N 1
ATOM 1533 C CA . ILE A 1 199 ? -0.434 -0.156 -4.295 1.00 97.94 199 ILE A CA 1
ATOM 1534 C C . ILE A 1 199 ? -1.834 0.265 -3.844 1.00 97.94 199 ILE A C 1
ATOM 1536 O O . ILE A 1 199 ? -2.200 1.428 -4.007 1.00 97.94 199 ILE A O 1
ATOM 1540 N N . PHE A 1 200 ? -2.620 -0.645 -3.266 1.00 97.88 200 PHE A N 1
ATOM 1541 C CA . PHE A 1 200 ? -3.956 -0.301 -2.784 1.00 97.88 200 PHE A CA 1
ATOM 1542 C C . PHE A 1 200 ? -3.956 0.701 -1.641 1.00 97.88 200 PHE A C 1
ATOM 1544 O O . PHE A 1 200 ? -4.839 1.555 -1.619 1.00 97.88 200 PHE A O 1
ATOM 1551 N N . ASN A 1 201 ? -2.958 0.667 -0.762 1.00 96.56 201 ASN A N 1
ATOM 1552 C CA . ASN A 1 201 ? -2.835 1.667 0.279 1.00 96.56 201 ASN A CA 1
ATOM 1553 C C . ASN A 1 201 ? -2.655 3.069 -0.320 1.00 96.56 201 ASN A C 1
ATOM 1555 O O . ASN A 1 201 ? -3.456 3.964 -0.056 1.00 96.56 201 ASN A O 1
ATOM 1559 N N . ILE A 1 202 ? -1.693 3.219 -1.234 1.00 97.69 202 ILE A N 1
ATOM 1560 C CA . ILE A 1 202 ? -1.445 4.477 -1.952 1.00 97.69 202 ILE A CA 1
ATOM 1561 C C . ILE A 1 202 ? -2.699 4.951 -2.700 1.00 97.69 202 ILE A C 1
ATOM 1563 O O . ILE A 1 202 ? -3.028 6.137 -2.694 1.00 97.69 202 ILE A O 1
ATOM 1567 N N . LEU A 1 203 ? -3.407 4.035 -3.365 1.00 97.94 203 LEU A N 1
ATOM 1568 C CA . LEU A 1 203 ? -4.624 4.379 -4.099 1.00 97.94 203 LEU A CA 1
ATOM 1569 C C . LEU A 1 203 ? -5.783 4.745 -3.166 1.00 97.94 203 LEU A C 1
ATOM 1571 O O . LEU A 1 203 ? -6.598 5.578 -3.552 1.00 97.94 203 LEU A O 1
ATOM 1575 N N . SER A 1 204 ? -5.850 4.177 -1.959 1.00 96.88 204 SER A N 1
ATOM 1576 C CA . SER A 1 204 ? -6.866 4.533 -0.964 1.00 96.88 204 SER A CA 1
ATOM 1577 C C . SER A 1 204 ? -6.656 5.949 -0.431 1.00 96.88 204 SER A C 1
ATOM 1579 O O . SER A 1 204 ? -7.604 6.725 -0.409 1.00 96.88 204 SER A O 1
ATOM 1581 N N . GLU A 1 205 ? -5.411 6.334 -0.131 1.00 96.56 205 GLU A N 1
ATOM 1582 C CA . GLU A 1 205 ? -5.047 7.693 0.303 1.00 96.56 205 GLU A CA 1
ATOM 1583 C C . GLU A 1 205 ? -5.348 8.753 -0.770 1.00 96.56 205 GLU A C 1
ATOM 1585 O O . GLU A 1 205 ? -5.607 9.915 -0.465 1.00 96.56 205 GLU A O 1
ATOM 1590 N N . LYS A 1 206 ? -5.316 8.352 -2.046 1.00 96.88 206 LYS A N 1
ATOM 1591 C CA . LYS A 1 206 ? -5.614 9.210 -3.203 1.00 96.88 206 LYS A CA 1
ATOM 1592 C C . LYS A 1 206 ? -7.060 9.128 -3.686 1.00 96.88 206 LYS A C 1
ATOM 1594 O O . LYS A 1 206 ? -7.406 9.824 -4.644 1.00 96.88 206 LYS A O 1
ATOM 1599 N N . ALA A 1 207 ? -7.879 8.255 -3.109 1.00 96.12 207 ALA A N 1
ATOM 1600 C CA . ALA A 1 207 ? -9.241 8.055 -3.566 1.00 96.12 207 ALA A CA 1
ATOM 1601 C C . ALA A 1 207 ? -10.050 9.343 -3.377 1.00 96.12 207 ALA A C 1
ATOM 1603 O O . ALA A 1 207 ? -10.020 9.974 -2.325 1.00 96.12 207 ALA A O 1
ATOM 1604 N N . THR A 1 208 ? -10.794 9.731 -4.409 1.00 95.31 208 THR A N 1
ATOM 1605 C CA . THR A 1 208 ? -11.666 10.919 -4.375 1.00 95.31 208 THR A CA 1
ATOM 1606 C C . THR A 1 208 ? -13.140 10.548 -4.464 1.00 95.31 208 THR A C 1
ATOM 1608 O O . THR A 1 208 ? -14.007 11.418 -4.440 1.00 95.31 208 THR A O 1
ATOM 1611 N N . THR A 1 209 ? -13.432 9.258 -4.625 1.00 95.06 209 THR A N 1
ATOM 1612 C CA . THR A 1 209 ? -14.781 8.730 -4.786 1.00 95.06 209 THR A CA 1
ATOM 1613 C C . THR A 1 209 ? -15.028 7.555 -3.847 1.00 95.06 209 THR A C 1
ATOM 1615 O O . THR A 1 209 ? -14.126 6.797 -3.490 1.00 95.06 209 THR A O 1
ATOM 1618 N N . THR A 1 210 ? -16.293 7.384 -3.490 1.00 92.94 210 THR A N 1
ATOM 1619 C CA . THR A 1 210 ? -16.810 6.253 -2.711 1.00 92.94 210 THR A CA 1
ATOM 1620 C C . THR A 1 210 ? -16.567 4.917 -3.409 1.00 92.94 210 THR A C 1
ATOM 1622 O O . THR A 1 210 ? -16.117 3.941 -2.815 1.00 92.94 210 THR A O 1
ATOM 1625 N N . GLU A 1 211 ? -16.766 4.886 -4.725 1.00 95.50 211 GLU A N 1
ATOM 1626 C CA . GLU A 1 211 ? -16.538 3.702 -5.552 1.00 95.50 211 GLU A CA 1
ATOM 1627 C C . GLU A 1 211 ? -15.066 3.241 -5.539 1.00 95.50 211 GLU A C 1
ATOM 1629 O O . GLU A 1 211 ? -14.808 2.033 -5.555 1.00 95.50 211 GLU A O 1
ATOM 1634 N N . GLU A 1 212 ? -14.102 4.166 -5.444 1.00 96.50 212 GLU A N 1
ATOM 1635 C CA . GLU A 1 212 ? -12.679 3.849 -5.264 1.00 96.50 212 GLU A CA 1
ATOM 1636 C C . GLU A 1 212 ? -12.413 3.112 -3.957 1.00 96.50 212 GLU A C 1
ATOM 1638 O O . GLU A 1 212 ? -11.890 1.993 -3.978 1.00 96.50 212 GLU A O 1
ATOM 1643 N N . LEU A 1 213 ? -12.822 3.711 -2.840 1.00 95.62 213 LEU A N 1
ATOM 1644 C CA . LEU A 1 213 ? -12.623 3.158 -1.503 1.00 95.62 213 LEU A CA 1
ATOM 1645 C C . LEU A 1 213 ? -13.351 1.824 -1.325 1.00 95.62 213 LEU A C 1
ATOM 1647 O O . LEU A 1 213 ? -12.773 0.863 -0.815 1.00 95.62 213 LEU A O 1
ATOM 1651 N N . TYR A 1 214 ? -14.594 1.737 -1.802 1.00 96.44 214 TYR A N 1
ATOM 1652 C CA . TYR A 1 214 ? -15.392 0.520 -1.725 1.00 96.44 214 TYR A CA 1
ATOM 1653 C C . TYR A 1 214 ? -14.748 -0.637 -2.496 1.00 96.44 214 TYR A C 1
ATOM 1655 O O . TYR A 1 214 ? -14.646 -1.749 -1.972 1.00 96.44 214 TYR A O 1
ATOM 1663 N N . PHE A 1 215 ? -14.273 -0.390 -3.724 1.00 97.56 215 PHE A N 1
ATOM 1664 C CA . PHE A 1 215 ? -13.553 -1.402 -4.497 1.00 97.56 215 PHE A CA 1
ATOM 1665 C C . PHE A 1 215 ? -12.311 -1.887 -3.745 1.00 97.56 215 PHE A C 1
ATOM 1667 O O . PHE A 1 215 ? -12.141 -3.094 -3.570 1.00 97.56 215 PHE A O 1
ATOM 1674 N N . ILE A 1 216 ? -11.474 -0.959 -3.270 1.00 97.50 216 ILE A N 1
ATOM 1675 C CA . ILE A 1 216 ? -10.222 -1.290 -2.582 1.00 97.50 216 ILE A CA 1
ATOM 1676 C C . ILE A 1 216 ? -10.505 -2.130 -1.334 1.00 97.50 216 ILE A C 1
ATOM 1678 O O . ILE A 1 216 ? -9.985 -3.240 -1.212 1.00 97.50 216 ILE A O 1
ATOM 1682 N N . GLY A 1 217 ? -11.389 -1.666 -0.446 1.00 97.50 217 GLY A N 1
ATOM 1683 C CA . GLY A 1 217 ? -11.717 -2.399 0.777 1.00 97.50 217 GLY A CA 1
ATOM 1684 C C . GLY A 1 217 ? -12.290 -3.788 0.494 1.00 97.50 217 GLY A C 1
ATOM 1685 O O . GLY A 1 217 ? -11.930 -4.751 1.169 1.00 97.50 217 GLY A O 1
ATOM 1686 N N . LYS A 1 218 ? -13.129 -3.930 -0.542 1.00 98.12 218 LYS A N 1
ATOM 1687 C CA . LYS A 1 218 ? -13.732 -5.216 -0.920 1.00 98.12 218 LYS A CA 1
ATOM 1688 C C . LYS A 1 218 ? -12.687 -6.222 -1.397 1.00 98.12 218 LYS A C 1
ATOM 1690 O O . LYS A 1 218 ? -12.845 -7.416 -1.147 1.00 98.12 218 LYS A O 1
ATOM 1695 N N . VAL A 1 219 ? -11.638 -5.759 -2.075 1.00 97.81 219 VAL A N 1
ATOM 1696 C CA . VAL A 1 219 ? -10.552 -6.624 -2.550 1.00 97.81 219 VAL A CA 1
ATOM 1697 C C . VAL A 1 219 ? -9.546 -6.933 -1.433 1.00 97.81 219 VAL A C 1
ATOM 1699 O O . VAL A 1 219 ? -9.057 -8.059 -1.359 1.00 97.81 219 VAL A O 1
ATOM 1702 N N . VAL A 1 220 ? -9.261 -5.981 -0.539 1.00 97.12 220 VAL A N 1
ATOM 1703 C CA . VAL A 1 220 ? -8.289 -6.163 0.555 1.00 97.12 220 VAL A CA 1
ATOM 1704 C C . VAL A 1 220 ? -8.865 -6.984 1.715 1.00 97.12 220 VAL A C 1
ATOM 1706 O O . VAL A 1 220 ? -8.147 -7.796 2.294 1.00 97.12 220 VAL A O 1
ATOM 1709 N N . LEU A 1 221 ? -10.155 -6.850 2.045 1.00 97.50 221 LEU A N 1
ATOM 1710 C CA . LEU A 1 221 ? -10.770 -7.525 3.201 1.00 97.50 221 LEU A CA 1
ATOM 1711 C C . LEU A 1 221 ? -10.532 -9.051 3.229 1.00 97.50 221 LEU A C 1
ATOM 1713 O O . LEU A 1 221 ? -10.117 -9.561 4.272 1.00 97.50 221 LEU A O 1
ATOM 1717 N N . PRO A 1 222 ? -10.703 -9.801 2.120 1.00 96.88 222 PRO A N 1
ATOM 1718 C CA . PRO A 1 222 ? -10.434 -11.239 2.098 1.00 96.88 222 PRO A CA 1
ATOM 1719 C C . PRO A 1 222 ? -8.955 -11.619 2.284 1.00 96.88 222 PRO A C 1
ATOM 1721 O O . PRO A 1 222 ? -8.661 -12.804 2.451 1.00 96.88 222 PRO A O 1
ATOM 1724 N N . MET A 1 223 ? -8.021 -10.660 2.243 1.00 95.62 223 MET A N 1
ATOM 1725 C CA . MET A 1 223 ? -6.588 -10.908 2.446 1.00 95.62 223 MET A CA 1
ATOM 1726 C C . MET A 1 223 ? -6.192 -10.932 3.925 1.00 95.62 223 MET A C 1
ATOM 1728 O O . MET A 1 223 ? -5.271 -11.662 4.281 1.00 95.62 223 MET A O 1
ATOM 1732 N N . ILE A 1 224 ? -6.919 -10.236 4.808 1.00 95.50 224 ILE A N 1
ATOM 1733 C CA . ILE A 1 224 ? -6.657 -10.245 6.259 1.00 95.50 224 ILE A CA 1
ATOM 1734 C C . ILE A 1 224 ? -6.623 -11.666 6.851 1.00 95.50 224 ILE A C 1
ATOM 1736 O O . ILE A 1 224 ? -5.681 -11.990 7.586 1.00 95.50 224 ILE A O 1
ATOM 1740 N N . PRO A 1 225 ? -7.579 -12.572 6.557 1.00 94.31 225 PRO A N 1
ATOM 1741 C CA . PRO A 1 225 ? -7.509 -13.924 7.091 1.00 94.31 225 PRO A CA 1
ATOM 1742 C C . PRO A 1 225 ? -6.331 -14.734 6.532 1.00 94.31 225 PRO A C 1
ATOM 1744 O O . PRO A 1 225 ? -5.837 -15.596 7.257 1.00 94.31 225 PRO A O 1
ATOM 1747 N N . LYS A 1 226 ? -5.878 -14.432 5.304 1.00 92.19 226 LYS A N 1
ATOM 1748 C CA . LYS A 1 226 ? -4.775 -15.099 4.588 1.00 92.19 226 LYS A CA 1
ATOM 1749 C C . LYS A 1 226 ? -3.383 -14.536 4.921 1.00 92.19 226 LYS A C 1
ATOM 1751 O O . LYS A 1 226 ? -2.385 -15.082 4.455 1.00 92.19 226 LYS A O 1
ATOM 1756 N N . ALA A 1 227 ? -3.302 -13.427 5.653 1.00 90.69 227 ALA A N 1
ATOM 1757 C CA . ALA A 1 227 ? -2.035 -12.807 6.014 1.00 90.69 227 ALA A CA 1
ATOM 1758 C C . ALA A 1 227 ? -1.281 -13.666 7.041 1.00 90.69 227 ALA A C 1
ATOM 1760 O O . ALA A 1 227 ? -1.798 -13.971 8.116 1.00 90.69 227 ALA A O 1
ATOM 1761 N N . GLU A 1 228 ? -0.054 -14.049 6.687 1.00 87.50 228 GLU A N 1
ATOM 1762 C CA . GLU A 1 228 ? 0.821 -14.904 7.506 1.00 87.50 228 GLU A CA 1
ATOM 1763 C C . GLU A 1 228 ? 1.928 -14.111 8.213 1.00 87.50 228 GLU A C 1
ATOM 1765 O O . GLU A 1 228 ? 2.481 -14.572 9.208 1.00 87.50 228 GLU A O 1
ATOM 1770 N N . LEU A 1 229 ? 2.261 -12.923 7.697 1.00 88.75 229 LEU A N 1
ATOM 1771 C CA . LEU A 1 229 ? 3.376 -12.101 8.165 1.00 88.75 229 LEU A CA 1
ATOM 1772 C C . LEU A 1 229 ? 2.877 -10.804 8.820 1.00 88.75 229 LEU A C 1
ATOM 1774 O O . LEU A 1 229 ? 1.915 -10.215 8.320 1.00 88.75 229 LEU A O 1
ATOM 1778 N N . PRO A 1 230 ? 3.563 -10.317 9.874 1.00 88.25 230 PRO A N 1
ATOM 1779 C CA . PRO A 1 230 ? 3.273 -9.031 10.510 1.00 88.25 230 PRO A CA 1
ATOM 1780 C C . PRO A 1 230 ? 3.170 -7.858 9.540 1.00 88.25 230 PRO A C 1
ATOM 1782 O O . PRO A 1 230 ? 2.268 -7.031 9.668 1.00 88.25 230 PRO A O 1
ATOM 1785 N N . ASP A 1 231 ? 4.062 -7.829 8.552 1.00 88.06 231 ASP A N 1
ATOM 1786 C CA . ASP A 1 231 ? 4.178 -6.738 7.586 1.00 88.06 231 ASP A CA 1
ATOM 1787 C C . ASP A 1 231 ? 2.887 -6.550 6.779 1.00 88.06 231 ASP A C 1
ATOM 1789 O O . ASP A 1 231 ? 2.495 -5.424 6.495 1.00 88.06 231 ASP A O 1
ATOM 1793 N N . PHE A 1 232 ? 2.142 -7.626 6.507 1.00 92.06 232 PHE A N 1
ATOM 1794 C CA . PHE A 1 232 ? 0.857 -7.517 5.816 1.00 92.06 232 PHE A CA 1
ATOM 1795 C C . PHE A 1 232 ? -0.184 -6.757 6.638 1.00 92.06 232 PHE A C 1
ATOM 1797 O O . PHE A 1 232 ? -0.956 -5.977 6.085 1.00 92.06 232 PHE A O 1
ATOM 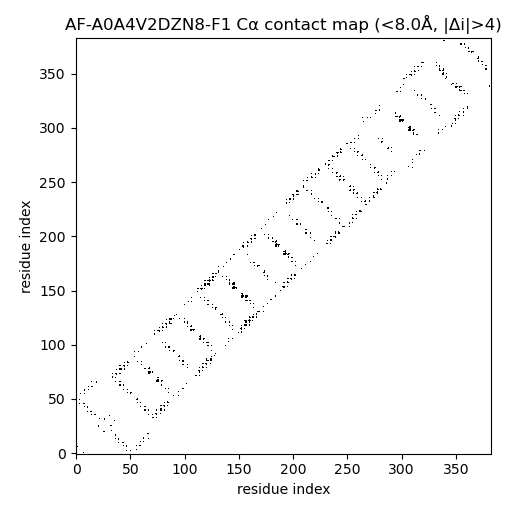1804 N N . PHE A 1 233 ? -0.224 -6.963 7.956 1.00 93.88 233 PHE A N 1
ATOM 1805 C CA . PHE A 1 233 ? -1.153 -6.226 8.813 1.00 93.88 233 PHE A CA 1
ATOM 1806 C C . PHE A 1 233 ? -0.780 -4.747 8.883 1.00 93.88 233 PHE A C 1
ATOM 1808 O O . PHE A 1 233 ? -1.675 -3.903 8.877 1.00 93.88 233 PHE A O 1
ATOM 1815 N N . TYR A 1 234 ? 0.519 -4.436 8.899 1.00 92.75 234 TYR A N 1
ATOM 1816 C CA . TYR A 1 234 ? 0.998 -3.059 8.817 1.00 92.75 234 TYR A CA 1
ATOM 1817 C C . TYR A 1 234 ? 0.572 -2.390 7.517 1.00 92.75 234 TYR A C 1
ATOM 1819 O O . TYR A 1 234 ? 0.051 -1.286 7.552 1.00 92.75 234 TYR A O 1
ATOM 1827 N N . GLU A 1 235 ? 0.710 -3.076 6.386 1.00 92.31 235 GLU A N 1
ATOM 1828 C CA . GLU A 1 235 ? 0.356 -2.511 5.085 1.00 92.31 235 GLU A CA 1
ATOM 1829 C C . GLU A 1 235 ? -1.163 -2.380 4.870 1.00 92.31 235 GLU A C 1
ATOM 1831 O O . GLU A 1 235 ? -1.605 -1.454 4.195 1.00 92.31 235 GLU A O 1
ATOM 1836 N N . MET A 1 236 ? -1.981 -3.275 5.441 1.00 95.50 236 MET A N 1
ATOM 1837 C CA . MET A 1 236 ? -3.447 -3.226 5.299 1.00 95.50 236 MET A CA 1
ATOM 1838 C C . MET A 1 236 ? -4.130 -2.246 6.261 1.00 95.50 236 MET A C 1
ATOM 1840 O O . MET A 1 236 ? -5.245 -1.804 5.979 1.00 95.50 236 MET A O 1
ATOM 1844 N N . THR A 1 237 ? -3.513 -1.932 7.406 1.00 95.94 237 THR A N 1
ATOM 1845 C CA . THR A 1 237 ? -4.141 -1.088 8.438 1.00 95.94 237 THR A CA 1
ATOM 1846 C C . THR A 1 237 ? -4.474 0.316 7.923 1.00 95.94 237 THR A C 1
ATOM 1848 O O . THR A 1 237 ? -5.646 0.695 8.032 1.00 95.94 237 THR A O 1
ATOM 1851 N N . PRO A 1 238 ? -3.548 1.052 7.275 1.00 95.44 238 PRO A N 1
ATOM 1852 C CA . PRO A 1 238 ? -3.841 2.400 6.804 1.00 95.44 238 PRO A CA 1
ATOM 1853 C C . PRO A 1 238 ? -4.968 2.425 5.765 1.00 95.44 238 PRO A C 1
ATOM 1855 O O . PRO A 1 238 ? -5.808 3.318 5.810 1.00 95.44 238 PRO A O 1
ATOM 1858 N N . THR A 1 239 ? -5.097 1.389 4.924 1.00 96.31 239 THR A N 1
ATOM 1859 C CA . THR A 1 239 ? -6.209 1.278 3.965 1.00 96.31 239 THR A CA 1
ATOM 1860 C C . THR A 1 239 ? -7.567 1.306 4.668 1.00 96.31 239 THR A C 1
ATOM 1862 O O . THR A 1 239 ? -8.455 2.064 4.282 1.00 96.31 239 THR A O 1
ATOM 1865 N N . PHE A 1 240 ? -7.751 0.508 5.723 1.00 97.81 240 PHE A N 1
ATOM 1866 C CA . PHE A 1 240 ? -9.028 0.480 6.438 1.00 97.81 240 PHE A CA 1
ATOM 1867 C C . PHE A 1 240 ? -9.254 1.704 7.334 1.00 97.81 240 PHE A C 1
ATOM 1869 O O . PHE A 1 240 ? -10.407 2.095 7.524 1.00 97.81 240 PHE A O 1
ATOM 1876 N N . SER A 1 241 ? -8.189 2.336 7.832 1.00 96.44 241 SER A N 1
ATOM 1877 C CA . SER A 1 241 ? -8.269 3.622 8.536 1.00 96.44 241 SER A CA 1
ATOM 1878 C C . SER A 1 241 ? -8.741 4.742 7.604 1.00 96.44 241 SER A C 1
ATOM 1880 O O . SER A 1 241 ? -9.704 5.436 7.925 1.00 96.44 241 SER A O 1
ATOM 1882 N N . VAL A 1 242 ? -8.153 4.845 6.406 1.00 96.38 242 VAL A N 1
ATOM 1883 C CA . VAL A 1 242 ? -8.578 5.794 5.365 1.00 96.38 242 VAL A CA 1
ATOM 1884 C C . VAL A 1 242 ? -10.025 5.540 4.958 1.00 96.38 242 VAL A C 1
ATOM 1886 O O . VAL A 1 242 ? -10.800 6.488 4.829 1.00 96.38 242 VAL A O 1
ATOM 1889 N N . LEU A 1 243 ? -10.425 4.272 4.799 1.00 96.31 243 LEU A N 1
ATOM 1890 C CA . LEU A 1 243 ? -11.827 3.934 4.567 1.00 96.31 243 LEU A CA 1
ATOM 1891 C C . LEU A 1 243 ? -12.698 4.487 5.698 1.00 96.31 243 LEU A C 1
ATOM 1893 O O . LEU A 1 243 ? -13.608 5.254 5.409 1.00 96.31 243 LEU A O 1
ATOM 1897 N N . ALA A 1 244 ? -12.410 4.157 6.961 1.00 97.06 244 ALA A N 1
ATOM 1898 C CA . ALA A 1 244 ? -13.199 4.600 8.113 1.00 97.06 244 ALA A CA 1
ATOM 1899 C C . ALA A 1 244 ? -13.405 6.124 8.152 1.00 97.06 244 ALA A C 1
ATOM 1901 O O . ALA A 1 244 ? -14.524 6.576 8.392 1.00 97.06 244 ALA A O 1
ATOM 1902 N N . GLU A 1 245 ? -12.359 6.896 7.852 1.00 96.44 245 GLU A N 1
ATOM 1903 C CA . GLU A 1 245 ? -12.393 8.362 7.790 1.00 96.44 245 GLU A CA 1
ATOM 1904 C C . GLU A 1 245 ? -13.260 8.918 6.654 1.00 96.44 245 GLU A C 1
ATOM 1906 O O . GLU A 1 245 ? -13.878 9.970 6.811 1.00 96.44 245 GLU A O 1
ATOM 1911 N N . ASN A 1 246 ? -13.321 8.219 5.518 1.00 95.56 246 ASN A N 1
ATOM 1912 C CA . ASN A 1 246 ? -13.922 8.729 4.282 1.00 95.56 246 ASN A CA 1
ATOM 1913 C C . ASN A 1 246 ? -15.232 8.022 3.888 1.00 95.56 246 ASN A C 1
ATOM 1915 O O . ASN A 1 246 ? -15.821 8.337 2.853 1.00 95.56 246 ASN A O 1
ATOM 1919 N N . THR A 1 247 ? -15.713 7.070 4.693 1.00 93.31 247 THR A N 1
ATOM 1920 C CA . THR A 1 247 ? -16.971 6.360 4.423 1.00 93.31 247 THR A CA 1
ATOM 1921 C C . THR A 1 247 ? -18.190 7.287 4.475 1.00 93.31 247 THR A C 1
ATOM 1923 O O . THR A 1 247 ? -18.409 8.030 5.435 1.00 93.31 247 THR A O 1
ATOM 1926 N N . THR A 1 248 ? -19.057 7.198 3.467 1.00 93.75 248 THR A N 1
ATOM 1927 C CA . THR A 1 248 ? -20.299 7.996 3.395 1.00 93.75 248 THR A CA 1
ATOM 1928 C C . THR A 1 248 ? -21.557 7.135 3.392 1.00 93.75 248 THR A C 1
ATOM 1930 O O . THR A 1 248 ? -22.632 7.614 3.755 1.00 93.75 248 THR A O 1
ATOM 1933 N N . THR A 1 249 ? -21.419 5.862 3.027 1.00 94.50 249 THR A N 1
ATOM 1934 C CA . THR A 1 249 ? -22.511 4.890 2.939 1.00 94.50 249 THR A CA 1
ATOM 1935 C C . THR A 1 249 ? -22.422 3.833 4.038 1.00 94.50 249 THR A C 1
ATOM 1937 O O . THR A 1 249 ? -21.364 3.594 4.628 1.00 94.50 249 THR A O 1
ATOM 1940 N N . LEU A 1 250 ? -23.547 3.167 4.300 1.00 95.38 250 LEU A N 1
ATOM 1941 C CA . LEU A 1 250 ? -23.624 2.072 5.264 1.00 95.38 250 LEU A CA 1
ATOM 1942 C C . LEU A 1 250 ? -22.750 0.886 4.833 1.00 95.38 250 LEU A C 1
ATOM 1944 O O . LEU A 1 250 ? -22.073 0.267 5.651 1.00 95.38 250 LEU A O 1
ATOM 1948 N N . GLU A 1 251 ? -22.750 0.562 3.544 1.00 95.88 251 GLU A N 1
ATOM 1949 C CA . GLU A 1 251 ? -21.979 -0.536 2.971 1.00 95.88 251 GLU A CA 1
ATOM 1950 C C . GLU A 1 251 ? -20.473 -0.318 3.150 1.00 95.88 251 GLU A C 1
ATOM 1952 O O . GLU A 1 251 ? -19.761 -1.245 3.537 1.00 95.88 251 GLU A O 1
ATOM 1957 N N . GLU A 1 252 ? -19.993 0.908 2.932 1.00 95.31 252 GLU A N 1
ATOM 1958 C CA . GLU A 1 252 ? -18.596 1.274 3.178 1.00 95.31 252 GLU A CA 1
ATOM 1959 C C . GLU A 1 252 ? -18.247 1.190 4.661 1.00 95.31 252 GLU A C 1
ATOM 1961 O O . GLU A 1 252 ? -17.213 0.625 5.012 1.00 95.31 252 GLU A O 1
ATOM 1966 N N . ARG A 1 253 ? -19.098 1.719 5.549 1.00 97.06 253 ARG A N 1
ATOM 1967 C CA . ARG A 1 253 ? -18.858 1.666 7.002 1.00 97.06 253 ARG A CA 1
ATOM 1968 C C . ARG A 1 253 ? -18.822 0.238 7.516 1.00 97.06 253 ARG A C 1
ATOM 1970 O O . ARG A 1 253 ? -17.963 -0.091 8.328 1.00 97.06 253 ARG A O 1
ATOM 1977 N N . ASN A 1 254 ? -19.715 -0.620 7.019 1.00 97.75 254 ASN A N 1
ATOM 1978 C CA . ASN A 1 254 ? -19.705 -2.049 7.321 1.00 97.75 254 ASN A CA 1
ATOM 1979 C C . ASN A 1 254 ? -18.376 -2.684 6.902 1.00 97.75 254 ASN A C 1
ATOM 1981 O O . ASN A 1 254 ? -17.765 -3.386 7.707 1.00 97.75 254 ASN A O 1
ATOM 1985 N N . LEU A 1 255 ? -17.927 -2.395 5.678 1.00 98.00 255 LEU A N 1
ATOM 1986 C CA . LEU A 1 255 ? -16.677 -2.895 5.111 1.00 98.00 255 LEU A CA 1
ATOM 1987 C C . LEU A 1 255 ? -15.451 -2.428 5.914 1.00 98.00 255 LEU A C 1
ATOM 1989 O O . LEU A 1 255 ? -14.590 -3.242 6.248 1.00 98.00 255 LEU A O 1
ATOM 1993 N N . ALA A 1 256 ? -15.395 -1.141 6.265 1.00 98.00 256 ALA A N 1
ATOM 1994 C CA . ALA A 1 256 ? -14.343 -0.562 7.094 1.00 98.00 256 ALA A CA 1
ATOM 1995 C C . ALA A 1 256 ? -14.329 -1.185 8.499 1.00 98.00 256 ALA A C 1
ATOM 1997 O O . ALA A 1 256 ? -13.280 -1.618 8.976 1.00 98.00 256 ALA A O 1
ATOM 1998 N N . ALA A 1 257 ? -15.503 -1.308 9.129 1.00 98.31 257 ALA A N 1
ATOM 1999 C CA . ALA A 1 257 ? -15.649 -1.931 10.440 1.00 98.31 257 ALA A CA 1
ATOM 2000 C C . ALA A 1 257 ? -15.207 -3.399 10.418 1.00 98.31 257 ALA A C 1
ATOM 2002 O O . ALA A 1 257 ? -14.487 -3.824 11.316 1.00 98.31 257 ALA A O 1
ATOM 2003 N N . ASP A 1 258 ? -15.591 -4.172 9.397 1.00 98.44 258 ASP A N 1
ATOM 2004 C CA . ASP A 1 258 ? -15.177 -5.573 9.260 1.00 98.44 258 ASP A CA 1
ATOM 2005 C C . ASP A 1 258 ? -13.663 -5.716 9.121 1.00 98.44 258 ASP A C 1
ATOM 2007 O O . ASP A 1 258 ? -13.066 -6.562 9.792 1.00 98.44 258 ASP A O 1
ATOM 2011 N N . GLY A 1 259 ? -13.033 -4.882 8.291 1.00 97.94 259 GLY A N 1
ATOM 2012 C CA . GLY A 1 259 ? -11.581 -4.882 8.126 1.00 97.94 259 GLY A CA 1
ATOM 2013 C C . GLY A 1 259 ? -10.854 -4.535 9.420 1.00 97.94 259 GLY A C 1
ATOM 2014 O O . GLY A 1 259 ? -10.007 -5.302 9.878 1.00 97.94 259 GLY A O 1
ATOM 2015 N N . LEU A 1 260 ? -11.236 -3.432 10.065 1.00 98.19 260 LEU A N 1
ATOM 2016 C CA . LEU A 1 260 ? -10.616 -2.987 11.312 1.00 98.19 260 LEU A CA 1
ATOM 2017 C C . LEU A 1 260 ? -10.860 -3.953 12.478 1.00 98.19 260 LEU A C 1
ATOM 2019 O O . LEU A 1 260 ? -9.957 -4.161 13.279 1.00 98.19 260 LEU A O 1
ATOM 2023 N N . ILE A 1 261 ? -12.031 -4.591 12.572 1.00 98.06 261 ILE A N 1
ATOM 2024 C CA . ILE A 1 261 ? -12.301 -5.622 13.588 1.00 98.06 261 ILE A CA 1
ATOM 2025 C C . ILE A 1 261 ? -11.424 -6.857 13.352 1.00 98.06 261 ILE A C 1
ATOM 2027 O O . ILE A 1 261 ? -10.878 -7.422 14.302 1.00 98.06 261 ILE A O 1
ATOM 2031 N N . GLN A 1 262 ? -11.252 -7.291 12.102 1.00 97.44 262 GLN A N 1
ATOM 2032 C CA . GLN A 1 262 ? -10.363 -8.415 11.804 1.00 97.44 262 GLN A CA 1
ATOM 2033 C C . GLN A 1 262 ? -8.897 -8.076 12.097 1.00 97.44 262 GLN A C 1
ATOM 2035 O O . GLN A 1 262 ? -8.189 -8.901 12.679 1.00 97.44 262 GLN A O 1
ATOM 2040 N N . LEU A 1 263 ? -8.456 -6.859 11.767 1.00 96.50 263 LEU A N 1
ATOM 2041 C CA . LEU A 1 263 ? -7.131 -6.357 12.130 1.00 96.50 263 LEU A CA 1
ATOM 2042 C C . LEU A 1 263 ? -6.978 -6.253 13.650 1.00 96.50 263 LEU A C 1
ATOM 2044 O O . LEU A 1 263 ? -6.005 -6.752 14.192 1.00 96.50 263 LEU A O 1
ATOM 2048 N N . PHE A 1 264 ? -7.964 -5.742 14.384 1.00 96.19 264 PHE A N 1
ATOM 2049 C CA . PHE A 1 264 ? -7.953 -5.720 15.851 1.00 96.19 264 PHE A CA 1
ATOM 2050 C C . PHE A 1 264 ? -7.703 -7.113 16.456 1.00 96.19 264 PHE A C 1
ATOM 2052 O O . PHE A 1 264 ? -6.936 -7.254 17.413 1.00 96.19 264 PHE A O 1
ATOM 2059 N N . LYS A 1 265 ? -8.298 -8.156 15.864 1.00 94.56 265 LYS A N 1
ATOM 2060 C CA . LYS A 1 265 ? -8.133 -9.553 16.293 1.00 94.56 265 LYS A CA 1
ATOM 2061 C C . LYS A 1 265 ? -6.762 -10.141 15.938 1.00 94.56 265 LYS A C 1
ATOM 2063 O O . LYS A 1 265 ? -6.272 -10.994 16.672 1.00 94.56 265 LYS A O 1
ATOM 2068 N N . LYS A 1 266 ? -6.109 -9.695 14.860 1.00 92.62 266 LYS A N 1
ATOM 2069 C CA . LYS A 1 266 ? -4.881 -10.326 14.330 1.00 92.62 266 LYS A CA 1
ATOM 2070 C C . LYS A 1 266 ? -3.597 -9.495 14.436 1.00 92.62 266 LYS A C 1
ATOM 2072 O O . LYS A 1 266 ? -2.516 -10.072 14.446 1.00 92.62 266 LYS A O 1
ATOM 2077 N N . SER A 1 267 ? -3.701 -8.176 14.518 1.00 89.00 267 SER A N 1
ATOM 2078 C C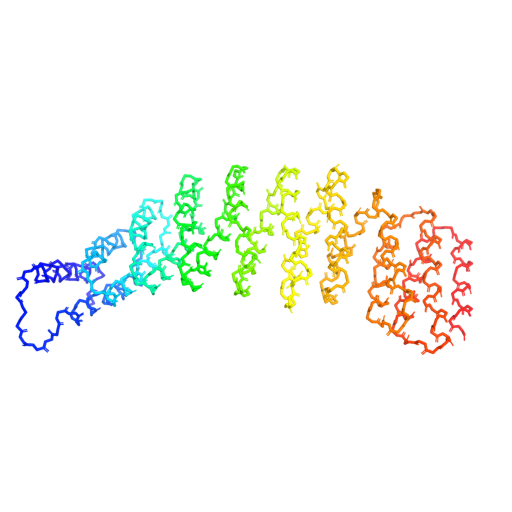A . SER A 1 267 ? -2.576 -7.242 14.467 1.00 89.00 267 SER A CA 1
ATOM 2079 C C . SER A 1 267 ? -1.750 -7.242 15.745 1.00 89.00 267 SER A C 1
ATOM 2081 O O . SER A 1 267 ? -2.228 -7.568 16.824 1.00 89.00 267 SER A O 1
ATOM 2083 N N . TYR A 1 268 ? -0.501 -6.813 15.625 1.00 88.62 268 TYR A N 1
ATOM 2084 C CA . TYR A 1 268 ? 0.414 -6.664 16.750 1.00 88.62 268 TYR A CA 1
ATOM 2085 C C . TYR A 1 268 ? 0.152 -5.372 17.523 1.00 88.62 268 TYR A C 1
ATOM 2087 O O . TYR A 1 268 ? -0.335 -4.390 16.971 1.00 88.62 268 TYR A O 1
ATOM 2095 N N . ASP A 1 269 ? 0.560 -5.354 18.791 1.00 88.00 269 ASP A N 1
ATOM 2096 C CA . ASP A 1 269 ? 0.330 -4.256 19.738 1.00 88.00 269 ASP A CA 1
ATOM 2097 C C . ASP A 1 269 ? 0.715 -2.858 19.213 1.00 88.00 269 ASP A C 1
ATOM 2099 O O . ASP A 1 269 ? 0.061 -1.871 19.548 1.00 88.00 269 ASP A O 1
ATOM 2103 N N . TRP A 1 270 ? 1.762 -2.769 18.389 1.00 88.38 270 TRP A N 1
ATOM 2104 C CA . TRP A 1 270 ? 2.272 -1.517 17.821 1.00 88.38 270 TRP A CA 1
ATOM 2105 C C . TRP A 1 270 ? 1.436 -0.974 16.648 1.00 88.38 270 TRP A C 1
ATOM 2107 O O . TRP A 1 270 ? 1.535 0.210 16.350 1.00 88.38 270 TRP A O 1
ATOM 2117 N N . LEU A 1 271 ? 0.586 -1.801 16.029 1.00 88.38 271 LEU A N 1
ATOM 2118 C CA . LEU A 1 271 ? -0.348 -1.410 14.960 1.00 88.38 271 LEU A CA 1
ATOM 2119 C C . LEU A 1 271 ? -1.715 -0.977 15.483 1.00 88.38 271 LEU A C 1
ATOM 2121 O O . LEU A 1 271 ? -2.510 -0.377 14.764 1.00 88.38 271 LEU A O 1
ATOM 2125 N N . LEU A 1 272 ? -2.028 -1.322 16.732 1.00 92.50 272 LEU A N 1
ATOM 2126 C CA . LEU A 1 272 ? -3.386 -1.188 17.242 1.00 92.50 272 LEU A CA 1
ATOM 2127 C C . LEU A 1 272 ? -3.840 0.262 17.388 1.00 92.50 272 LEU A C 1
ATOM 2129 O O . LEU A 1 272 ? -5.041 0.495 17.412 1.00 92.50 272 LEU A O 1
ATOM 2133 N N . GLN A 1 273 ? -2.922 1.227 17.475 1.00 94.06 273 GLN A N 1
ATOM 2134 C CA . GLN A 1 273 ? -3.292 2.633 17.625 1.00 94.06 273 GLN A CA 1
ATOM 2135 C C . GLN A 1 273 ? -4.135 3.127 16.440 1.00 94.06 273 GLN A C 1
ATOM 2137 O O . GLN A 1 273 ? -5.224 3.652 16.657 1.00 94.06 273 GLN A O 1
ATOM 2142 N N . GLU A 1 274 ? -3.683 2.886 15.207 1.00 94.19 274 GLU A N 1
ATOM 2143 C CA . GLU A 1 274 ? -4.422 3.261 13.993 1.00 94.19 274 GLU A CA 1
ATOM 2144 C C . GLU A 1 274 ? -5.750 2.499 13.897 1.00 94.19 274 GLU A C 1
ATOM 2146 O O . GLU A 1 274 ? -6.795 3.080 13.605 1.00 94.19 274 GLU A O 1
ATOM 2151 N N . VAL A 1 275 ? -5.740 1.207 14.250 1.00 96.88 275 VAL A N 1
ATOM 2152 C CA . VAL A 1 275 ? -6.962 0.391 14.292 1.00 96.88 275 VAL A CA 1
ATOM 2153 C C . VAL A 1 275 ? -7.981 0.968 15.281 1.00 96.88 275 VAL A C 1
ATOM 2155 O O . VAL A 1 275 ? -9.166 1.073 14.963 1.00 96.88 275 VAL A O 1
ATOM 2158 N N . PHE A 1 276 ? -7.544 1.366 16.479 1.00 96.06 276 PHE A N 1
ATOM 2159 C CA . PHE A 1 276 ? -8.413 1.971 17.489 1.00 96.06 276 PHE A CA 1
ATOM 2160 C C . PHE A 1 276 ? -8.967 3.313 17.029 1.00 96.06 276 PHE A C 1
ATOM 2162 O O . PHE A 1 276 ? -10.129 3.610 17.297 1.00 96.06 276 PHE A O 1
ATOM 2169 N N . GLU A 1 277 ? -8.158 4.128 16.356 1.00 94.94 277 GLU A N 1
ATOM 2170 C CA . GLU A 1 277 ? -8.584 5.427 15.844 1.00 94.94 277 GLU A CA 1
ATOM 2171 C C . GLU A 1 277 ? -9.682 5.278 14.792 1.00 94.94 277 GLU A C 1
ATOM 2173 O O . GLU A 1 277 ? -10.729 5.921 14.942 1.00 94.94 277 GLU A O 1
ATOM 2178 N N . GLY A 1 278 ? -9.493 4.370 13.827 1.00 96.06 278 GLY A N 1
ATOM 2179 C CA . GLY A 1 278 ? -10.489 4.032 12.811 1.00 96.06 278 GLY A CA 1
ATOM 2180 C C . GLY A 1 278 ? -11.771 3.444 13.407 1.00 96.06 278 GLY A C 1
ATOM 2181 O O . GLY A 1 278 ? -12.871 3.902 13.098 1.00 96.06 278 GLY A O 1
ATOM 2182 N N . LEU A 1 279 ? -11.662 2.484 14.336 1.00 97.25 279 LEU A N 1
ATOM 2183 C CA . LEU A 1 279 ? -12.842 1.919 15.003 1.00 97.25 279 LEU A CA 1
ATOM 2184 C C . LEU A 1 279 ? -13.572 2.967 15.843 1.00 97.25 279 LEU A C 1
ATOM 2186 O O . LEU A 1 279 ? -14.796 2.962 15.901 1.00 97.25 279 LEU A O 1
ATOM 2190 N N . ALA A 1 280 ? -12.850 3.886 16.481 1.00 95.06 280 ALA A N 1
ATOM 2191 C CA . ALA A 1 280 ? -13.464 4.952 17.257 1.00 95.06 280 ALA A CA 1
ATOM 2192 C C . ALA A 1 280 ? -14.194 5.978 16.373 1.00 95.06 280 ALA A C 1
ATOM 2194 O O . ALA A 1 280 ? -15.193 6.527 16.818 1.00 95.06 280 ALA A O 1
ATOM 2195 N N . ILE A 1 281 ? -13.739 6.218 15.136 1.00 94.81 281 ILE A N 1
ATOM 2196 C CA . ILE A 1 281 ? -14.497 7.013 14.149 1.00 94.81 281 ILE A CA 1
ATOM 2197 C C . ILE A 1 281 ? -15.814 6.306 13.815 1.00 94.81 281 ILE A C 1
ATOM 2199 O O . ILE A 1 281 ? -16.882 6.909 13.868 1.00 94.81 281 ILE A O 1
ATOM 2203 N N . LEU A 1 282 ? -15.756 5.002 13.538 1.00 96.69 282 LEU A N 1
ATOM 2204 C CA . LEU A 1 282 ? -16.944 4.219 13.195 1.00 96.69 282 LEU A CA 1
ATOM 2205 C C . LEU A 1 282 ? -17.897 4.017 14.386 1.00 96.69 282 LEU A C 1
ATOM 2207 O O . LEU A 1 282 ? -19.090 3.807 14.176 1.00 96.69 282 LEU A O 1
ATOM 2211 N N . TYR A 1 283 ? -17.415 4.107 15.628 1.00 95.50 283 TYR A N 1
ATOM 2212 C CA . TYR A 1 283 ? -18.241 3.981 16.835 1.00 95.50 283 TYR A CA 1
ATOM 2213 C C . TYR A 1 283 ? -19.325 5.062 16.932 1.00 95.50 283 TYR A C 1
ATOM 2215 O O . TYR A 1 283 ? -20.406 4.801 17.453 1.00 95.50 283 TYR A O 1
ATOM 2223 N N . GLU A 1 284 ? -19.072 6.251 16.383 1.00 92.44 284 GLU A N 1
ATOM 2224 C CA . GLU A 1 284 ? -20.025 7.371 16.356 1.00 92.44 284 GLU A CA 1
ATOM 2225 C C . GLU A 1 284 ? -21.087 7.229 15.243 1.00 92.44 284 GLU A C 1
ATOM 2227 O O . GLU A 1 284 ? -21.903 8.124 15.025 1.00 92.44 284 GLU A O 1
ATOM 2232 N N . THR A 1 285 ? -21.098 6.092 14.542 1.00 94.69 285 THR A N 1
ATOM 2233 C CA . THR A 1 285 ? -22.034 5.772 13.456 1.00 94.69 285 THR A CA 1
ATOM 2234 C C . THR A 1 285 ? -22.967 4.619 13.850 1.00 94.69 285 THR A C 1
ATOM 2236 O O . THR A 1 285 ? -22.933 4.087 14.960 1.00 94.69 285 THR A O 1
ATOM 2239 N N . GLU A 1 286 ? -23.785 4.151 12.914 1.00 95.94 286 GLU A N 1
ATOM 2240 C CA . GLU A 1 286 ? -24.605 2.949 13.054 1.00 95.94 286 GLU A CA 1
ATOM 2241 C C . GLU A 1 286 ? -23.803 1.649 13.284 1.00 95.94 286 GLU A C 1
ATOM 2243 O O . GLU A 1 286 ? -24.377 0.633 13.680 1.00 95.94 286 GLU A O 1
ATOM 2248 N N . GLN A 1 287 ? -22.472 1.680 13.125 1.00 97.38 287 GLN A N 1
ATOM 2249 C CA . GLN A 1 287 ? -21.578 0.559 13.450 1.00 97.38 287 GLN A CA 1
ATOM 2250 C C . GLN A 1 287 ? -21.341 0.368 14.956 1.00 97.38 287 GLN A C 1
ATOM 2252 O O . GLN A 1 287 ? -20.737 -0.631 15.355 1.00 97.38 287 GLN A O 1
ATOM 2257 N N . LYS A 1 288 ? -21.837 1.276 15.807 1.00 95.69 288 LYS A N 1
ATOM 2258 C CA . LYS A 1 288 ? -21.679 1.238 17.268 1.00 95.69 288 LYS A CA 1
ATOM 2259 C C . LYS A 1 288 ? -21.923 -0.143 17.876 1.00 95.69 288 LYS A C 1
ATOM 2261 O O . LYS A 1 288 ? -21.064 -0.667 18.574 1.00 95.69 288 LYS A O 1
ATOM 2266 N N . SER A 1 289 ? -23.061 -0.767 17.564 1.00 96.31 289 SER A N 1
ATOM 2267 C CA . SER A 1 289 ? -23.441 -2.077 18.122 1.00 96.31 289 SER A CA 1
ATOM 2268 C C . SER A 1 289 ? -22.436 -3.185 17.784 1.00 96.31 289 SER A C 1
ATOM 2270 O O . SER A 1 289 ? -22.072 -3.987 18.646 1.00 96.31 289 SER A O 1
ATOM 2272 N N . LYS A 1 290 ? -21.934 -3.195 16.546 1.00 97.56 290 LYS A N 1
ATOM 2273 C CA . LYS A 1 290 ? -20.931 -4.143 16.050 1.00 97.56 290 LYS A CA 1
ATOM 2274 C C . LYS A 1 290 ? -19.590 -3.963 16.764 1.00 97.56 290 LYS A C 1
ATOM 2276 O O . LYS A 1 290 ? -18.957 -4.941 17.157 1.00 97.56 290 LYS A O 1
ATOM 2281 N N . ILE A 1 291 ? -19.183 -2.714 16.980 1.00 97.38 291 ILE A N 1
ATOM 2282 C CA . ILE A 1 291 ? -17.930 -2.367 17.660 1.00 97.38 291 ILE A CA 1
ATOM 2283 C C . ILE A 1 291 ? -18.021 -2.683 19.159 1.00 97.38 291 ILE A C 1
ATOM 2285 O O . ILE A 1 291 ? -17.108 -3.301 19.706 1.00 97.38 291 ILE A O 1
ATOM 2289 N N . THR A 1 292 ? -19.144 -2.355 19.807 1.00 96.19 292 THR A N 1
ATOM 2290 C CA . THR A 1 292 ? -19.457 -2.758 21.187 1.00 96.19 292 THR A CA 1
ATOM 2291 C C . THR A 1 292 ? -19.355 -4.272 21.352 1.00 96.19 292 THR A C 1
ATOM 2293 O O . THR A 1 292 ? -18.659 -4.735 22.253 1.00 96.19 292 THR A O 1
ATOM 2296 N N . ALA A 1 293 ? -19.964 -5.049 20.451 1.00 97.06 293 ALA A N 1
ATOM 2297 C CA . ALA A 1 293 ? -19.898 -6.508 20.498 1.00 97.06 293 ALA A CA 1
ATOM 2298 C C . ALA A 1 293 ? -18.457 -7.033 20.381 1.00 97.06 293 ALA A C 1
ATOM 2300 O O . ALA A 1 293 ? -18.080 -7.938 21.123 1.00 97.06 293 ALA A O 1
ATOM 2301 N N . CYS A 1 294 ? -17.634 -6.440 19.507 1.00 96.75 294 CYS A N 1
ATOM 2302 C CA . CYS A 1 294 ? -16.216 -6.789 19.375 1.00 96.75 294 CYS A CA 1
ATOM 2303 C C . CYS A 1 294 ? -15.424 -6.508 20.663 1.00 96.75 294 CYS A C 1
ATOM 2305 O O . CYS A 1 294 ? -14.606 -7.331 21.082 1.00 96.75 294 CYS A O 1
ATOM 2307 N N . ILE A 1 295 ? -15.665 -5.364 21.312 1.00 95.75 295 ILE A N 1
ATOM 2308 C CA . ILE A 1 295 ? -15.022 -5.024 22.587 1.00 95.75 295 ILE A CA 1
ATOM 2309 C C . ILE A 1 295 ? -15.452 -6.013 23.666 1.00 95.75 295 ILE A C 1
ATOM 2311 O O . ILE A 1 295 ? -14.604 -6.607 24.323 1.00 95.75 295 ILE A O 1
ATOM 2315 N N . GLU A 1 296 ? -16.751 -6.250 23.825 1.00 95.44 296 GLU A N 1
ATOM 2316 C CA . GLU A 1 296 ? -17.258 -7.189 24.825 1.00 95.44 296 GLU A CA 1
ATOM 2317 C C . GLU A 1 296 ? -16.726 -8.608 24.603 1.00 95.44 296 GLU A C 1
ATOM 2319 O O . GLU A 1 296 ? -16.332 -9.267 25.561 1.00 95.44 296 GLU A O 1
ATOM 2324 N N . GLU A 1 297 ? -16.666 -9.081 23.355 1.00 95.50 297 GLU A N 1
ATOM 2325 C CA . GLU A 1 297 ? -16.037 -10.358 22.996 1.00 95.50 297 GLU A CA 1
ATOM 2326 C C . GLU A 1 297 ? -14.576 -10.405 23.462 1.00 95.50 297 GLU A C 1
ATOM 2328 O O . GLU A 1 297 ? -14.172 -11.375 24.102 1.00 95.50 297 GLU A O 1
ATOM 2333 N N . SER A 1 298 ? -13.810 -9.335 23.220 1.00 94.50 298 SER A N 1
ATOM 2334 C CA . SER A 1 298 ? -12.400 -9.266 23.619 1.00 94.50 298 SER A CA 1
ATOM 2335 C C . SER A 1 298 ? -12.177 -9.269 25.135 1.00 94.50 298 SER A C 1
ATOM 2337 O O . SER A 1 298 ? -11.127 -9.704 25.597 1.00 94.50 298 SER A O 1
ATOM 2339 N N . LEU A 1 299 ? -13.168 -8.826 25.914 1.00 93.56 299 LEU A N 1
ATOM 2340 C CA . LEU A 1 299 ? -13.106 -8.762 27.377 1.00 93.56 299 LEU A CA 1
ATOM 2341 C C . LEU A 1 299 ? -13.692 -10.004 28.067 1.00 93.56 299 LEU A C 1
ATOM 2343 O O . LEU A 1 299 ? -13.423 -10.229 29.247 1.00 93.56 299 LEU A O 1
ATOM 2347 N N . LYS A 1 300 ? -14.498 -10.808 27.359 1.00 90.75 300 LYS A N 1
ATOM 2348 C CA . LYS A 1 300 ? -15.213 -11.973 27.916 1.00 90.75 300 LYS A CA 1
ATOM 2349 C C . LYS A 1 300 ? -14.310 -13.161 28.237 1.00 90.75 300 LYS A C 1
ATOM 2351 O O . LYS A 1 300 ? -14.677 -13.959 29.097 1.00 90.75 300 LYS A O 1
ATOM 2356 N N . ASN A 1 301 ? -13.173 -13.310 27.555 1.00 84.44 301 ASN A N 1
ATOM 2357 C CA . ASN A 1 301 ? -12.275 -14.449 27.744 1.00 84.44 301 ASN A CA 1
ATOM 2358 C C . ASN A 1 301 ? -10.987 -14.043 28.483 1.00 84.44 301 ASN A C 1
ATOM 2360 O O . ASN A 1 301 ? -9.972 -13.787 27.836 1.00 84.44 301 ASN A O 1
ATOM 2364 N N . PRO A 1 302 ? -10.976 -14.039 29.830 1.00 76.56 302 PRO A N 1
ATOM 2365 C CA . PRO A 1 302 ? -9.798 -13.650 30.605 1.00 76.56 302 PRO A CA 1
ATOM 2366 C C . PRO A 1 302 ? -8.608 -14.611 30.446 1.00 76.56 302 PRO A C 1
ATOM 2368 O O . PRO A 1 302 ? -7.499 -14.263 30.853 1.00 76.56 302 PRO A O 1
ATOM 2371 N N . ALA A 1 303 ? -8.813 -15.807 29.875 1.00 82.06 303 ALA A N 1
ATOM 2372 C CA . ALA A 1 303 ? -7.721 -16.720 29.541 1.00 82.06 303 ALA A CA 1
ATOM 2373 C C . ALA A 1 303 ? -6.924 -16.239 28.316 1.00 82.06 303 ALA A C 1
ATOM 2375 O O . ALA A 1 303 ? -5.730 -16.521 28.218 1.00 82.06 303 ALA A O 1
ATOM 2376 N N . ASP A 1 304 ? -7.552 -15.472 27.418 1.00 88.88 304 ASP A N 1
ATOM 2377 C CA . ASP A 1 304 ? -6.864 -14.776 26.334 1.00 88.88 304 ASP A CA 1
ATOM 2378 C C . ASP A 1 304 ? -6.398 -13.401 26.824 1.00 88.88 304 ASP A C 1
ATOM 2380 O O . ASP A 1 304 ? -7.050 -12.359 26.682 1.00 88.88 304 ASP A O 1
ATOM 2384 N N . HIS A 1 305 ? -5.246 -13.432 27.486 1.00 88.69 305 HIS A N 1
ATOM 2385 C CA . HIS A 1 305 ? -4.637 -12.258 28.085 1.00 88.69 305 HIS A CA 1
ATOM 2386 C C . HIS A 1 305 ? -4.373 -11.143 27.070 1.00 88.69 305 HIS A C 1
ATOM 2388 O O . HIS A 1 305 ? -4.579 -9.967 27.374 1.00 88.69 305 HIS A O 1
ATOM 2394 N N . GLU A 1 306 ? -3.895 -11.506 25.881 1.00 90.81 306 GLU A N 1
ATOM 2395 C CA . GLU A 1 306 ? -3.552 -10.544 24.844 1.00 90.81 306 GLU A CA 1
ATOM 2396 C C . GLU A 1 306 ? -4.812 -9.841 24.351 1.00 90.81 306 GLU A C 1
ATOM 2398 O O . GLU A 1 306 ? -4.887 -8.613 24.398 1.00 90.81 306 GLU A O 1
ATOM 2403 N N . MET A 1 307 ? -5.843 -10.606 23.996 1.00 93.06 307 MET A N 1
ATOM 2404 C CA . MET A 1 307 ? -7.109 -10.054 23.529 1.00 93.06 307 MET A CA 1
ATOM 2405 C C . MET A 1 307 ? -7.792 -9.173 24.586 1.00 93.06 307 MET A C 1
ATOM 2407 O O . MET A 1 307 ? -8.270 -8.082 24.266 1.00 93.06 307 MET A O 1
ATOM 2411 N N . THR A 1 308 ? -7.736 -9.569 25.863 1.00 92.88 308 THR A N 1
ATOM 2412 C CA . THR A 1 308 ? -8.253 -8.748 26.971 1.00 92.88 308 THR A CA 1
ATOM 2413 C C . THR A 1 308 ? -7.507 -7.412 27.074 1.00 92.88 308 THR A C 1
ATOM 2415 O O . THR A 1 308 ? -8.134 -6.362 27.233 1.00 92.88 308 THR A O 1
ATOM 2418 N N . ILE A 1 309 ? -6.171 -7.406 26.948 1.00 92.44 309 ILE A N 1
ATOM 2419 C CA . ILE A 1 309 ? -5.384 -6.160 26.922 1.00 92.44 309 ILE A CA 1
ATOM 2420 C C . ILE A 1 309 ? -5.817 -5.273 25.758 1.00 92.44 309 ILE A C 1
ATOM 2422 O O . ILE A 1 309 ? -5.992 -4.068 25.956 1.00 92.44 309 ILE A O 1
ATOM 2426 N N . ARG A 1 310 ? -6.000 -5.843 24.561 1.00 94.25 310 ARG A N 1
ATOM 2427 C CA . ARG A 1 310 ? -6.443 -5.085 23.383 1.00 94.25 310 ARG A CA 1
ATOM 2428 C C . ARG A 1 310 ? -7.809 -4.447 23.622 1.00 94.25 310 ARG A C 1
ATOM 2430 O O . ARG A 1 310 ? -7.957 -3.251 23.377 1.00 94.25 310 ARG A O 1
ATOM 2437 N N . GLY A 1 311 ? -8.758 -5.195 24.186 1.00 95.38 311 GLY A N 1
ATOM 2438 C CA . GLY A 1 311 ? -10.075 -4.685 24.573 1.00 95.38 311 GLY A CA 1
ATOM 2439 C C . GLY A 1 311 ? -9.999 -3.510 25.548 1.00 95.38 311 GLY A C 1
ATOM 2440 O O . GLY A 1 311 ? -10.624 -2.472 25.330 1.00 95.38 311 GLY A O 1
ATOM 2441 N N . VAL A 1 312 ? -9.172 -3.620 26.593 1.00 94.88 312 VAL A N 1
ATOM 2442 C CA . VAL A 1 312 ? -8.977 -2.544 27.582 1.00 94.88 312 VAL A CA 1
ATOM 2443 C C . VAL A 1 312 ? -8.308 -1.314 26.962 1.00 94.88 312 VAL A C 1
ATOM 2445 O O . VAL A 1 312 ? -8.718 -0.185 27.238 1.00 94.88 312 VAL A O 1
ATOM 2448 N N . LYS A 1 313 ? -7.287 -1.501 26.114 1.00 94.38 313 LYS A N 1
ATOM 2449 C CA . LYS A 1 313 ? -6.641 -0.395 25.389 1.00 94.38 313 LYS A CA 1
ATOM 2450 C C . LYS A 1 313 ? -7.631 0.301 24.451 1.00 94.38 313 LYS A C 1
ATOM 2452 O O . LYS A 1 313 ? -7.638 1.530 24.394 1.00 94.38 313 LYS A O 1
ATOM 2457 N N . PHE A 1 314 ? -8.504 -0.449 23.783 1.00 95.19 314 PHE A N 1
ATOM 2458 C CA . PHE A 1 314 ? -9.515 0.142 22.916 1.00 95.19 314 PHE A CA 1
ATOM 2459 C C . PHE A 1 314 ? -10.587 0.902 23.715 1.00 95.19 314 PHE A C 1
ATOM 2461 O O . PHE A 1 314 ? -10.894 2.047 23.387 1.00 95.19 314 PHE A O 1
ATOM 2468 N N . LEU A 1 315 ? -11.070 0.358 24.841 1.00 94.44 315 LEU A N 1
ATOM 2469 C CA . LEU A 1 315 ? -11.938 1.095 25.775 1.00 94.44 315 LEU A CA 1
ATOM 2470 C C . LEU A 1 315 ? -11.307 2.409 26.243 1.00 94.44 315 LEU A C 1
ATOM 2472 O O . LEU A 1 315 ? -11.992 3.421 26.401 1.00 94.44 315 LEU A O 1
ATOM 2476 N N . LYS A 1 316 ? -9.989 2.415 26.451 1.00 92.94 316 LYS A N 1
ATOM 2477 C CA . LYS A 1 316 ? -9.228 3.619 26.795 1.00 92.94 316 LYS A CA 1
ATOM 2478 C C . LYS A 1 316 ? -9.255 4.636 25.666 1.00 92.94 316 LYS A C 1
ATOM 2480 O O . LYS A 1 316 ? -9.543 5.798 25.948 1.00 92.94 316 LYS A O 1
ATOM 2485 N N . ALA A 1 317 ? -9.047 4.215 24.423 1.00 91.88 317 ALA A N 1
ATOM 2486 C CA . ALA A 1 317 ? -9.175 5.090 23.260 1.00 91.88 317 ALA A CA 1
ATOM 2487 C C . ALA A 1 317 ? -10.605 5.654 23.115 1.00 91.88 317 ALA A C 1
ATOM 2489 O O . ALA A 1 317 ? -10.769 6.866 22.982 1.00 91.88 317 ALA A O 1
ATOM 2490 N N . LEU A 1 318 ? -11.649 4.826 23.258 1.00 92.19 318 LEU A N 1
ATOM 2491 C CA . LEU A 1 318 ? -13.044 5.294 23.228 1.00 92.19 318 LEU A CA 1
ATOM 2492 C C . LEU A 1 318 ? -13.343 6.289 24.350 1.00 92.19 318 LEU A C 1
ATOM 2494 O O . LEU A 1 318 ? -13.877 7.365 24.100 1.00 92.19 318 LEU A O 1
ATOM 2498 N N . SER A 1 319 ? -12.904 5.999 25.578 1.00 90.69 319 SER A N 1
ATOM 2499 C CA . SER A 1 319 ? -13.087 6.903 26.722 1.00 90.69 319 SER A CA 1
ATOM 2500 C C . SER A 1 319 ? -12.435 8.275 26.522 1.00 90.69 319 SER A C 1
ATOM 2502 O O . SER A 1 319 ? -12.811 9.249 27.176 1.00 90.69 319 SER A O 1
ATOM 2504 N N . GLN A 1 320 ? -11.442 8.379 25.631 1.00 87.62 320 GLN A N 1
ATOM 2505 C CA . GLN A 1 320 ? -10.800 9.642 25.280 1.00 87.62 320 GLN A CA 1
ATOM 2506 C C . GLN A 1 320 ? -11.620 10.469 24.286 1.00 87.62 320 GLN A C 1
ATOM 2508 O O . GLN A 1 320 ? -11.580 11.696 24.401 1.00 87.62 320 GLN A O 1
ATOM 2513 N N . LYS A 1 321 ? -12.388 9.835 23.394 1.00 84.06 321 LYS A N 1
ATOM 2514 C CA . LYS A 1 321 ? -13.268 10.527 22.441 1.00 84.06 321 LYS A CA 1
ATOM 2515 C C . LYS A 1 321 ? -14.650 10.830 23.020 1.00 84.06 321 LYS A C 1
ATOM 2517 O O . LYS A 1 321 ? -15.174 11.912 22.771 1.00 84.06 321 LYS A O 1
ATOM 2522 N N . GLU A 1 322 ? -15.175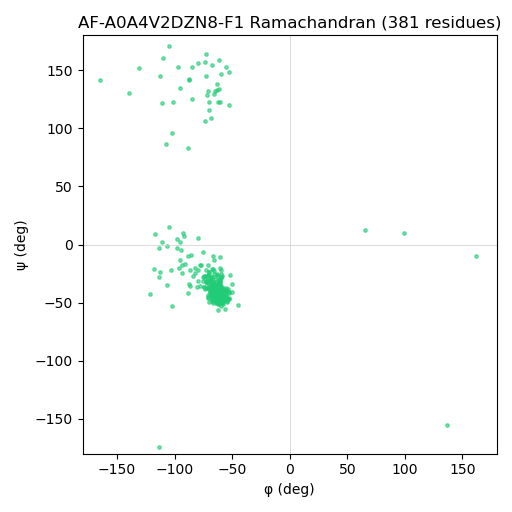 9.933 23.854 1.00 77.12 322 GLU A N 1
ATOM 2523 C CA . GLU A 1 322 ? -16.521 10.046 24.412 1.00 77.12 322 GLU A CA 1
ATOM 2524 C C . GLU A 1 322 ? -16.680 11.314 25.260 1.00 77.12 322 GLU A C 1
ATOM 2526 O O . GLU A 1 322 ? -15.808 11.650 26.080 1.00 77.12 322 GLU A O 1
ATOM 2531 N N . ARG A 1 323 ? -17.790 12.031 25.041 1.00 67.31 323 ARG A N 1
ATOM 2532 C CA . ARG A 1 323 ? -18.025 13.337 25.662 1.00 67.31 323 ARG A CA 1
ATOM 2533 C C . ARG A 1 323 ? -18.989 13.221 26.836 1.00 67.31 323 ARG A C 1
ATOM 2535 O O . ARG A 1 323 ? -18.597 13.669 27.909 1.00 67.31 323 ARG A O 1
ATOM 2542 N N . ILE A 1 324 ? -20.188 12.634 26.693 1.00 63.84 324 ILE A N 1
ATOM 2543 C CA . ILE A 1 324 ? -21.204 12.502 27.769 1.00 63.84 324 ILE A CA 1
ATOM 2544 C C . ILE A 1 324 ? -22.275 11.458 27.368 1.00 63.84 324 ILE A C 1
ATOM 2546 O O . ILE A 1 324 ? -22.726 11.485 26.231 1.00 63.84 324 ILE A O 1
ATOM 2550 N N . GLY A 1 325 ? -22.778 10.629 28.300 1.00 78.88 325 GLY A N 1
ATOM 2551 C CA . GLY A 1 325 ? -24.036 9.875 28.110 1.00 78.88 325 GLY A CA 1
ATOM 2552 C C . GLY A 1 325 ? -24.000 8.410 28.556 1.00 78.88 325 GLY A C 1
ATOM 2553 O O . GLY A 1 325 ? -23.197 8.036 29.415 1.00 78.88 325 GLY A O 1
ATOM 2554 N N . ASP A 1 326 ? -24.871 7.589 27.961 1.00 83.50 326 ASP A N 1
ATOM 2555 C CA . ASP A 1 326 ? -25.015 6.148 28.239 1.00 83.50 326 ASP A CA 1
ATOM 2556 C C . ASP A 1 326 ? -23.725 5.357 27.960 1.00 83.50 326 ASP A C 1
ATOM 2558 O O . ASP A 1 326 ? -23.402 4.399 28.667 1.00 83.50 326 ASP A O 1
ATOM 2562 N N . ASP A 1 327 ? -22.923 5.817 26.997 1.00 89.31 327 ASP A N 1
ATOM 2563 C CA . ASP A 1 327 ? -21.620 5.234 26.668 1.00 89.31 327 ASP A CA 1
ATOM 2564 C C . ASP A 1 327 ? -20.647 5.275 27.843 1.00 89.31 327 ASP A C 1
ATOM 2566 O O . ASP A 1 327 ? -19.912 4.318 28.084 1.00 89.31 327 ASP A O 1
ATOM 2570 N N . LEU A 1 328 ? -20.682 6.339 28.649 1.00 87.88 328 LEU A N 1
ATOM 2571 C CA . LEU A 1 328 ? -19.815 6.463 29.816 1.00 87.88 328 LEU A CA 1
ATOM 2572 C C . LEU A 1 328 ? -20.152 5.412 30.885 1.00 87.88 328 LEU A C 1
ATOM 2574 O O . LEU A 1 328 ? -19.247 4.861 31.518 1.00 87.88 328 LEU A O 1
ATOM 2578 N N . ALA A 1 329 ? -21.440 5.103 31.068 1.00 90.44 329 ALA A N 1
ATOM 2579 C CA . ALA A 1 329 ? -21.889 4.062 31.990 1.00 90.44 329 ALA A CA 1
ATOM 2580 C C . ALA A 1 329 ? -21.494 2.660 31.498 1.00 90.44 329 ALA A C 1
ATOM 2582 O O . ALA A 1 329 ? -21.024 1.839 32.294 1.00 90.44 329 ALA A O 1
ATOM 2583 N N . TRP A 1 330 ? -21.609 2.404 30.191 1.00 94.25 330 TRP A N 1
ATOM 2584 C CA . TRP A 1 330 ? -21.178 1.146 29.577 1.00 94.25 330 TRP A CA 1
ATOM 2585 C C . TRP A 1 330 ? -19.650 0.962 29.654 1.00 94.25 330 TRP A C 1
ATOM 2587 O O . TRP A 1 330 ? -19.183 -0.081 30.121 1.00 94.25 330 TRP A O 1
ATOM 2597 N N . ILE A 1 331 ? -18.856 1.985 29.311 1.00 93.69 331 ILE A N 1
ATOM 2598 C CA . ILE A 1 331 ? -17.385 1.956 29.423 1.00 93.69 331 ILE A CA 1
ATOM 2599 C C . ILE A 1 331 ? -16.962 1.703 30.879 1.00 93.69 331 ILE A C 1
ATOM 2601 O O . ILE A 1 331 ? -16.114 0.847 31.141 1.00 93.69 331 ILE A O 1
ATOM 2605 N N . ARG A 1 332 ? -17.570 2.408 31.847 1.00 93.06 332 ARG A N 1
ATOM 2606 C CA . ARG A 1 332 ? -17.311 2.207 33.285 1.00 93.06 332 ARG A CA 1
ATOM 2607 C C . ARG A 1 332 ? -17.589 0.766 33.708 1.00 93.06 332 ARG A C 1
ATOM 2609 O O . ARG A 1 332 ? -16.742 0.159 34.358 1.00 93.06 332 ARG A O 1
ATOM 2616 N N . THR A 1 333 ? -18.750 0.229 33.335 1.00 94.38 333 THR A N 1
ATOM 2617 C CA . THR A 1 333 ? -19.153 -1.146 33.674 1.00 94.38 333 THR A CA 1
ATOM 2618 C C . THR A 1 333 ? -18.127 -2.159 33.172 1.00 94.38 333 THR A C 1
ATOM 2620 O O . THR A 1 333 ? -17.710 -3.039 33.925 1.00 94.38 333 THR A O 1
ATOM 2623 N N . ASN A 1 334 ? -17.645 -1.995 31.937 1.00 95.06 334 ASN A N 1
ATOM 2624 C CA . ASN A 1 334 ? -16.634 -2.886 31.377 1.00 95.06 334 ASN A CA 1
ATOM 2625 C C . ASN A 1 334 ? -15.275 -2.767 32.086 1.00 95.06 334 ASN A C 1
ATOM 2627 O O . ASN A 1 334 ? -14.660 -3.792 32.381 1.00 95.06 334 ASN A O 1
ATOM 2631 N N . TYR A 1 335 ? -14.819 -1.557 32.442 1.00 94.88 335 TYR A N 1
ATOM 2632 C CA . TYR A 1 335 ? -13.605 -1.414 33.256 1.00 94.88 335 TYR A CA 1
ATOM 2633 C C . TYR A 1 335 ? -13.723 -2.133 34.601 1.00 94.88 335 TYR A C 1
ATOM 2635 O O . TYR A 1 335 ? -12.810 -2.863 34.982 1.00 94.88 335 TYR A O 1
ATOM 2643 N N . ILE A 1 336 ? -14.844 -1.957 35.309 1.00 93.00 336 ILE A N 1
ATOM 2644 C CA . ILE A 1 336 ? -15.087 -2.614 36.601 1.00 93.00 336 ILE A CA 1
ATOM 2645 C C . ILE A 1 336 ? -15.081 -4.135 36.439 1.00 93.00 336 ILE A C 1
ATOM 2647 O O . ILE A 1 336 ? -14.416 -4.818 37.216 1.00 93.00 336 ILE A O 1
ATOM 2651 N N . SER A 1 337 ? -15.748 -4.659 35.406 1.00 91.75 337 SER A N 1
ATOM 2652 C CA . SER A 1 337 ? -15.775 -6.097 35.118 1.00 91.75 337 SER A CA 1
ATOM 2653 C C . SER A 1 337 ? -14.363 -6.674 34.972 1.00 91.75 337 SER A C 1
ATOM 2655 O O . SER A 1 337 ? -14.035 -7.669 35.614 1.00 91.75 337 SER A O 1
ATOM 2657 N N . VAL A 1 338 ? -13.491 -6.015 34.199 1.00 91.31 338 VAL A N 1
ATOM 2658 C CA . VAL A 1 338 ? -12.096 -6.455 34.013 1.00 91.31 338 VAL A CA 1
ATOM 2659 C C . VAL A 1 338 ? -11.309 -6.427 35.326 1.00 91.31 338 VAL A C 1
ATOM 2661 O O . VAL A 1 338 ? -10.532 -7.342 35.604 1.00 91.31 338 VAL A O 1
ATOM 2664 N N . ILE A 1 339 ? -11.504 -5.396 36.155 1.00 89.69 339 ILE A N 1
ATOM 2665 C CA . ILE A 1 339 ? -10.812 -5.280 37.446 1.00 89.69 339 ILE A CA 1
ATOM 2666 C C . ILE A 1 339 ? -11.265 -6.391 38.404 1.00 89.69 339 ILE A C 1
ATOM 2668 O O . ILE A 1 339 ? -10.426 -7.006 39.060 1.00 89.69 339 ILE A O 1
ATOM 2672 N N . MET A 1 340 ? -12.562 -6.704 38.439 1.00 87.38 340 MET A N 1
ATOM 2673 C CA . MET A 1 340 ? -13.111 -7.760 39.296 1.00 87.38 340 MET A CA 1
ATOM 2674 C C . MET A 1 340 ? -12.665 -9.163 38.874 1.00 87.38 340 MET A C 1
ATOM 2676 O O . MET A 1 340 ? -12.408 -10.001 39.737 1.00 87.38 340 MET A O 1
ATOM 2680 N N . CYS A 1 341 ? -12.470 -9.425 37.577 1.00 81.56 341 CYS A N 1
ATOM 2681 C CA . CYS A 1 341 ? -11.914 -10.701 37.113 1.00 81.56 341 CYS A CA 1
ATOM 2682 C C . CYS A 1 341 ? -10.506 -10.983 37.677 1.00 81.56 341 CYS A C 1
ATOM 2684 O O . CYS A 1 341 ? -10.157 -12.143 37.899 1.00 81.56 341 CYS A O 1
ATOM 2686 N N . LYS A 1 342 ? -9.702 -9.952 37.981 1.00 68.44 342 LYS A N 1
ATOM 2687 C CA . LYS A 1 342 ? -8.403 -10.129 38.657 1.00 68.44 342 LYS A CA 1
ATOM 2688 C C . LYS A 1 342 ? -8.549 -10.644 40.088 1.00 68.44 342 LYS A C 1
ATOM 2690 O O . LYS A 1 342 ? -7.723 -11.450 40.510 1.00 68.44 342 LYS A O 1
ATOM 2695 N N . ALA A 1 343 ? -9.583 -10.231 40.824 1.00 62.06 343 ALA A N 1
ATOM 2696 C CA . ALA A 1 343 ? -9.829 -10.741 42.176 1.00 62.06 343 ALA A CA 1
ATOM 2697 C C . ALA A 1 343 ? -10.051 -12.269 42.186 1.00 62.06 343 ALA A C 1
ATOM 2699 O O . ALA A 1 343 ? -9.815 -12.920 43.199 1.00 62.06 343 ALA A O 1
ATOM 2700 N N . ALA A 1 344 ? -10.414 -12.849 41.035 1.00 64.44 344 ALA A N 1
ATOM 2701 C CA . ALA A 1 344 ? -10.564 -14.285 40.820 1.00 64.44 344 ALA A CA 1
ATOM 2702 C C . ALA A 1 344 ? -9.298 -14.995 40.280 1.00 64.44 344 ALA A C 1
ATOM 2704 O O . ALA A 1 344 ? -9.379 -16.158 39.893 1.00 64.44 344 ALA A O 1
ATOM 2705 N N . GLY A 1 345 ? -8.133 -14.331 40.241 1.00 67.06 345 GLY A N 1
ATOM 2706 C CA . GLY A 1 345 ? -6.853 -14.937 39.835 1.00 67.06 345 GLY A CA 1
ATOM 2707 C C . GLY A 1 345 ? -6.402 -14.664 38.392 1.00 67.06 345 GLY A C 1
ATOM 2708 O O . GLY A 1 345 ? -5.437 -15.277 37.938 1.00 67.06 345 GLY A O 1
ATOM 2709 N N . ALA A 1 346 ? -7.056 -13.751 37.664 1.00 68.00 346 ALA A N 1
ATOM 2710 C CA . ALA A 1 346 ? -6.613 -13.326 36.331 1.00 68.00 346 ALA A CA 1
ATOM 2711 C C . ALA A 1 346 ? -5.354 -12.427 36.376 1.00 68.00 346 ALA A C 1
ATOM 2713 O O . ALA A 1 346 ? -4.991 -11.869 37.414 1.00 68.00 346 ALA A O 1
ATOM 2714 N N . SER A 1 347 ? -4.685 -12.266 35.229 1.00 72.62 347 SER A N 1
ATOM 2715 C CA . SER A 1 347 ? -3.437 -11.496 35.100 1.00 72.62 347 SER A CA 1
ATOM 2716 C C . SER A 1 347 ? -3.515 -10.063 35.648 1.00 72.62 347 SER A C 1
ATOM 2718 O O . SER A 1 347 ? -4.528 -9.369 35.554 1.00 72.62 347 SER A O 1
ATOM 2720 N N . PHE A 1 348 ? -2.381 -9.577 36.158 1.00 80.12 348 PHE A N 1
ATOM 2721 C CA . PHE A 1 348 ? -2.229 -8.232 36.710 1.00 80.12 348 PHE A CA 1
ATOM 2722 C C . PHE A 1 348 ? -2.307 -7.111 35.656 1.00 80.12 348 PHE A C 1
ATOM 2724 O O . PHE A 1 348 ? -2.734 -5.999 35.978 1.00 80.12 348 PHE A O 1
ATOM 2731 N N . VAL A 1 349 ? -1.885 -7.371 34.414 1.00 83.81 349 VAL A N 1
ATOM 2732 C CA . VAL A 1 349 ? -1.682 -6.320 33.397 1.00 83.81 349 VAL A CA 1
ATOM 2733 C C . VAL A 1 349 ? -2.997 -5.699 32.895 1.00 83.81 349 VAL A C 1
ATOM 2735 O O . VAL A 1 349 ? -3.100 -4.470 32.956 1.00 83.81 349 VAL A O 1
ATOM 2738 N N . PRO A 1 350 ? -4.032 -6.467 32.488 1.00 85.56 350 PRO A N 1
ATOM 2739 C CA . PRO A 1 350 ? -5.287 -5.891 32.002 1.00 85.56 350 PRO A CA 1
ATOM 2740 C C . PRO A 1 350 ? -5.990 -5.065 33.082 1.00 85.56 350 PRO A C 1
ATOM 2742 O O . PRO A 1 350 ? -6.484 -3.975 32.807 1.00 85.56 350 PRO A O 1
ATOM 2745 N N . ALA A 1 351 ? -5.960 -5.525 34.337 1.00 88.12 351 ALA A N 1
ATOM 2746 C CA . ALA A 1 351 ? -6.539 -4.798 35.462 1.00 88.12 351 ALA A CA 1
ATOM 2747 C C . ALA A 1 351 ? -5.810 -3.477 35.750 1.00 88.12 351 ALA A C 1
ATOM 2749 O O . ALA A 1 351 ? -6.453 -2.479 36.067 1.00 88.12 351 ALA A O 1
ATOM 2750 N N . ARG A 1 352 ? -4.475 -3.430 35.623 1.00 89.81 352 ARG A N 1
ATOM 2751 C CA . ARG A 1 352 ? -3.713 -2.180 35.787 1.00 89.81 352 ARG A CA 1
ATOM 2752 C C . ARG A 1 352 ? -4.086 -1.159 34.712 1.00 89.81 352 ARG A C 1
ATOM 2754 O O . ARG A 1 352 ? -4.288 0.013 35.040 1.00 89.81 352 ARG A O 1
ATOM 2761 N N . GLU A 1 353 ? -4.191 -1.594 33.458 1.00 90.56 353 GLU A N 1
ATOM 2762 C CA . GLU A 1 353 ? -4.640 -0.726 32.365 1.00 90.56 353 GLU A CA 1
ATOM 2763 C C . GLU A 1 353 ? -6.095 -0.284 32.558 1.00 90.56 353 GLU A C 1
ATOM 2765 O O . GLU A 1 353 ? -6.388 0.898 32.386 1.00 90.56 353 GLU A O 1
ATOM 2770 N N . ALA A 1 354 ? -6.978 -1.176 33.017 1.00 92.19 354 ALA A N 1
ATOM 2771 C CA . ALA A 1 354 ? -8.372 -0.855 33.312 1.00 92.19 354 ALA A CA 1
ATOM 2772 C C . ALA A 1 354 ? -8.500 0.171 34.450 1.00 92.19 354 ALA A C 1
ATOM 2774 O O . ALA A 1 354 ? -9.226 1.151 34.310 1.00 92.19 354 ALA A O 1
ATOM 2775 N N . ILE A 1 355 ? -7.731 0.026 35.537 1.00 93.12 355 ILE A N 1
ATOM 2776 C CA . ILE A 1 355 ? -7.657 1.024 36.619 1.00 93.12 355 ILE A CA 1
ATOM 2777 C C . ILE A 1 355 ? -7.157 2.368 36.076 1.00 93.12 355 ILE A C 1
ATOM 2779 O O . ILE A 1 355 ? -7.698 3.417 36.425 1.00 93.12 355 ILE A O 1
ATOM 2783 N N . SER A 1 356 ? -6.125 2.363 35.224 1.00 93.44 356 SER A N 1
ATOM 2784 C CA . SER A 1 356 ? -5.608 3.590 34.604 1.00 93.44 356 SER A CA 1
ATOM 2785 C C . SER A 1 356 ? -6.664 4.274 33.730 1.00 93.44 356 SER A C 1
ATOM 2787 O O . SER A 1 356 ? -6.856 5.486 33.842 1.00 93.44 356 SER A O 1
ATOM 2789 N N . GLY A 1 357 ? -7.365 3.505 32.893 1.00 92.50 357 GLY A N 1
ATOM 2790 C CA . GLY A 1 357 ? -8.458 3.981 32.048 1.00 92.50 357 GLY A CA 1
ATOM 2791 C C . GLY A 1 357 ? -9.617 4.547 32.865 1.00 92.50 357 GLY A C 1
ATOM 2792 O O . GLY A 1 357 ? -10.033 5.679 32.626 1.00 92.50 357 GLY A O 1
ATOM 2793 N N . LEU A 1 358 ? -10.062 3.826 33.898 1.00 93.56 358 LEU A N 1
ATOM 2794 C CA . LEU A 1 358 ? -11.149 4.252 34.779 1.00 93.56 358 LEU A CA 1
ATOM 2795 C C . LEU A 1 358 ? -10.805 5.541 35.541 1.00 93.56 358 LEU A C 1
ATOM 2797 O O . LEU A 1 358 ? -11.633 6.444 35.597 1.00 93.56 358 LEU A O 1
ATOM 2801 N N . LYS A 1 359 ? -9.566 5.705 36.031 1.00 93.25 359 LYS A N 1
ATOM 2802 C CA . LYS A 1 359 ? -9.112 6.978 36.631 1.00 93.25 359 LYS A CA 1
ATOM 2803 C C . LYS A 1 359 ? -9.212 8.150 35.654 1.00 93.25 359 LYS A C 1
ATOM 2805 O O . LYS A 1 359 ? -9.700 9.214 36.028 1.00 93.25 359 LYS A O 1
ATOM 2810 N N . LYS A 1 360 ? -8.764 7.963 34.407 1.00 92.38 360 LYS A N 1
ATOM 2811 C CA . LYS A 1 360 ? -8.866 8.997 33.362 1.00 92.38 360 LYS A CA 1
ATOM 2812 C C . LYS A 1 360 ? -10.322 9.305 33.012 1.00 92.38 360 LYS A C 1
ATOM 2814 O O . LYS A 1 360 ? -10.654 10.465 32.789 1.00 92.38 360 LYS A O 1
ATOM 2819 N N . LEU A 1 361 ? -11.187 8.290 32.999 1.00 90.88 361 LEU A N 1
ATOM 2820 C CA . LEU A 1 361 ? -12.622 8.464 32.790 1.00 90.88 361 LEU A CA 1
ATOM 2821 C C . LEU A 1 361 ? -13.253 9.295 33.919 1.00 90.88 361 LEU A C 1
ATOM 2823 O O . LEU A 1 361 ? -13.966 10.249 33.623 1.00 90.88 361 LEU A O 1
ATOM 2827 N N . CYS A 1 362 ? -12.940 9.013 35.192 1.00 90.75 362 CYS A N 1
ATOM 2828 C CA . CYS A 1 362 ? -13.424 9.802 36.335 1.00 90.75 362 CYS A CA 1
ATOM 2829 C C . CYS A 1 362 ? -13.063 11.288 36.196 1.00 90.75 362 CYS A C 1
ATOM 2831 O O . CYS A 1 362 ? -13.917 12.153 36.373 1.00 90.75 362 CYS A O 1
ATOM 2833 N N . GLN A 1 363 ? -11.819 11.592 35.810 1.00 90.44 363 GLN A N 1
ATOM 2834 C CA . GLN A 1 363 ? -11.337 12.970 35.645 1.00 90.44 363 GLN A CA 1
ATOM 2835 C C . GLN A 1 363 ? -12.125 13.775 34.600 1.00 90.44 363 GLN A C 1
ATOM 2837 O O . GLN A 1 363 ? -12.181 15.000 34.692 1.00 90.44 363 GLN A O 1
ATOM 2842 N N . LYS A 1 364 ? -12.747 13.104 33.625 1.00 87.31 364 LYS A N 1
ATOM 2843 C CA . LYS A 1 364 ? -13.560 13.740 32.582 1.00 87.31 364 LYS A CA 1
ATOM 2844 C C . LYS A 1 364 ? -14.990 14.054 33.017 1.00 87.31 364 LYS A C 1
ATOM 2846 O O . LYS A 1 364 ? -15.629 14.904 32.403 1.00 87.31 364 LYS A O 1
ATOM 2851 N N . VAL A 1 365 ? -15.504 13.401 34.059 1.00 87.31 365 VAL A N 1
ATOM 2852 C CA . VAL A 1 365 ? -16.869 13.638 34.546 1.00 87.31 365 VAL A CA 1
ATOM 2853 C C . VAL A 1 365 ? -16.939 15.034 35.156 1.00 87.31 365 VAL A C 1
ATOM 2855 O O . VAL A 1 365 ? -16.353 15.275 36.209 1.00 87.31 365 VAL A O 1
ATOM 2858 N N . SER A 1 366 ? -17.623 15.974 34.499 1.00 87.44 366 SER A N 1
ATOM 2859 C CA . SER A 1 366 ? -17.686 17.381 34.936 1.00 87.44 366 SER A CA 1
ATOM 2860 C C . SER A 1 366 ? -18.429 17.569 36.262 1.00 87.44 366 SER A C 1
ATOM 2862 O O . SER A 1 366 ? -18.070 18.442 37.044 1.00 87.44 366 SER A O 1
ATOM 2864 N N . ASP A 1 367 ? -19.423 16.723 36.523 1.00 89.62 367 ASP A N 1
ATOM 2865 C CA . ASP A 1 367 ? -20.205 16.689 37.759 1.00 89.62 367 ASP A CA 1
ATOM 2866 C C . ASP A 1 367 ? -19.345 16.176 38.928 1.00 89.62 367 ASP A C 1
ATOM 2868 O O . ASP A 1 367 ? -18.872 15.035 38.921 1.00 89.62 367 ASP A O 1
ATOM 2872 N N . SER A 1 368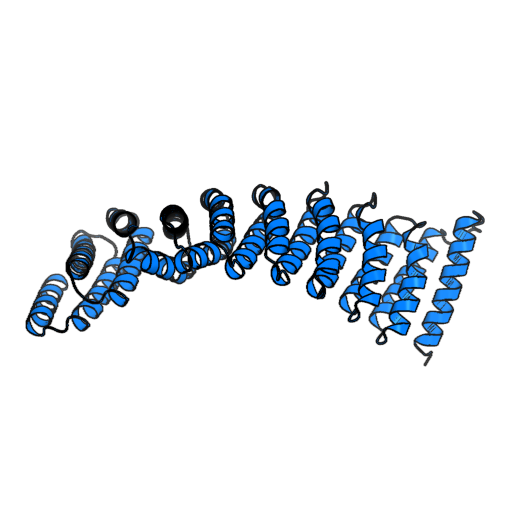 ? -19.115 17.034 39.926 1.00 90.75 368 SER A N 1
ATOM 2873 C CA . SER A 1 368 ? -18.237 16.738 41.060 1.00 90.75 368 SER A CA 1
ATOM 2874 C C . SER A 1 368 ? -18.769 15.633 41.968 1.00 90.75 368 SER A C 1
ATOM 2876 O O . SER A 1 368 ? -17.974 14.867 42.512 1.00 90.75 368 SER A O 1
ATOM 2878 N N . GLU A 1 369 ? -20.090 15.524 42.132 1.00 91.12 369 GLU A N 1
ATOM 2879 C CA . GLU A 1 369 ? -20.699 14.487 42.968 1.00 91.12 369 GLU A CA 1
ATOM 2880 C C . GLU A 1 369 ? -20.567 13.124 42.292 1.00 91.12 369 GLU A C 1
ATOM 2882 O O . GLU A 1 369 ? -20.099 12.166 42.912 1.00 91.12 369 GLU A O 1
ATOM 2887 N N . LYS A 1 370 ? -20.872 13.049 40.989 1.00 88.44 370 LYS A N 1
ATOM 2888 C CA . LYS A 1 370 ? -20.687 11.821 40.200 1.00 88.44 370 LYS A CA 1
ATOM 2889 C C . LYS A 1 370 ? -19.223 11.402 40.138 1.00 88.44 370 LYS A C 1
ATOM 2891 O O . LYS A 1 370 ? -18.929 10.215 40.281 1.00 88.44 370 LYS A O 1
ATOM 2896 N N . ARG A 1 371 ? -18.305 12.358 39.966 1.00 91.00 371 ARG A N 1
ATOM 2897 C CA . ARG A 1 371 ? -16.860 12.098 39.996 1.00 91.00 371 ARG A CA 1
ATOM 2898 C C . ARG A 1 371 ? -16.431 11.506 41.338 1.00 91.00 371 ARG A C 1
ATOM 2900 O O . ARG A 1 371 ? -15.804 10.452 41.348 1.00 91.00 371 ARG A O 1
ATOM 2907 N N . SER A 1 372 ? -16.821 12.136 42.447 1.00 91.56 372 SER A N 1
ATOM 2908 C CA . SER A 1 372 ? -16.510 11.664 43.804 1.00 91.56 372 SER A CA 1
ATOM 2909 C C . SER A 1 372 ? -17.065 10.259 44.059 1.00 91.56 372 SER A C 1
ATOM 2911 O O . SER A 1 372 ? -16.351 9.386 44.551 1.00 91.56 372 SER A O 1
ATOM 2913 N N . ALA A 1 373 ? -18.305 9.988 43.640 1.00 90.75 373 ALA A N 1
ATOM 2914 C CA . ALA A 1 373 ? -18.910 8.663 43.760 1.00 90.75 373 ALA A CA 1
ATOM 2915 C C . ALA A 1 373 ? -18.136 7.588 42.970 1.00 90.75 373 ALA A C 1
ATOM 2917 O O . ALA A 1 373 ? -17.896 6.497 43.490 1.00 90.75 373 ALA A O 1
ATOM 2918 N N . MET A 1 374 ? -17.702 7.894 41.741 1.00 88.88 374 MET A N 1
ATOM 2919 C CA . MET A 1 374 ? -16.883 6.983 40.930 1.00 88.88 374 MET A CA 1
ATOM 2920 C C . MET A 1 374 ? -15.490 6.752 41.532 1.00 88.88 374 MET A C 1
ATOM 2922 O O . MET A 1 374 ? -14.992 5.628 41.515 1.00 88.88 374 MET A O 1
ATOM 2926 N N . GLU A 1 375 ? -14.856 7.788 42.083 1.00 91.94 375 GLU A N 1
ATOM 2927 C CA . GL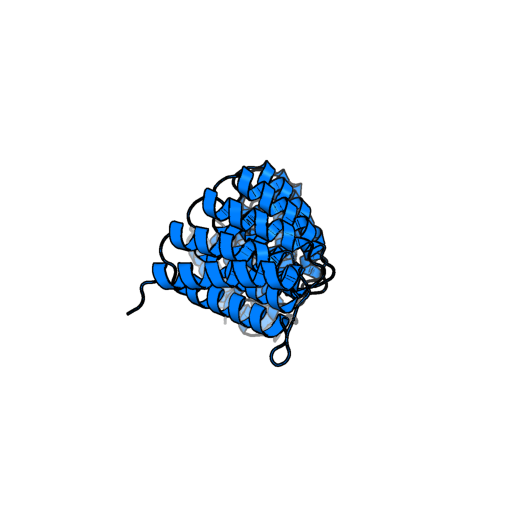U A 1 375 ? -13.554 7.673 42.753 1.00 91.94 375 GLU A CA 1
ATOM 2928 C C . GLU A 1 375 ? -13.635 6.828 44.032 1.00 91.94 375 GLU A C 1
ATOM 2930 O O . GLU A 1 375 ? -12.767 5.985 44.264 1.00 91.94 375 GLU A O 1
ATOM 2935 N N . GLN A 1 376 ? -14.694 6.998 44.830 1.00 93.06 376 GLN A N 1
ATOM 2936 C CA . GLN A 1 376 ? -14.944 6.179 46.019 1.00 93.06 376 GLN A CA 1
ATOM 2937 C C . GLN A 1 376 ? -15.203 4.713 45.665 1.00 93.06 376 GLN A C 1
ATOM 2939 O O . GLN A 1 376 ? -14.699 3.822 46.347 1.00 93.06 376 GLN A O 1
ATOM 2944 N N . GLU A 1 377 ? -15.979 4.446 44.613 1.00 91.25 377 GLU A N 1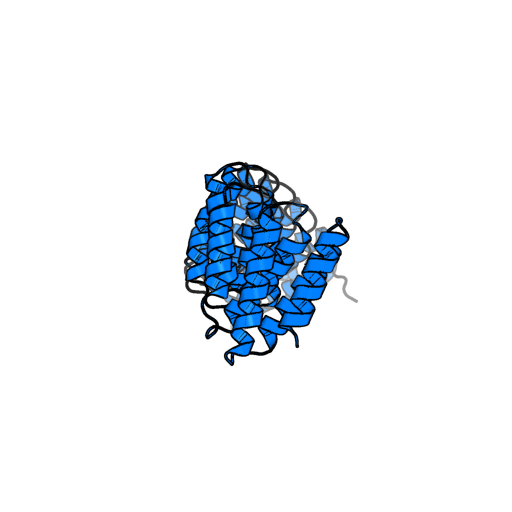
ATOM 2945 C CA . GLU A 1 377 ? -16.189 3.082 44.128 1.00 91.25 377 GLU A CA 1
ATOM 2946 C C . GLU A 1 377 ? -14.869 2.462 43.665 1.00 91.25 377 GLU A C 1
ATOM 2948 O O . GLU A 1 377 ? -14.509 1.387 44.133 1.00 91.25 377 GLU A O 1
ATOM 2953 N N . LEU A 1 378 ? -14.093 3.160 42.830 1.00 90.06 378 LEU A N 1
ATOM 2954 C CA . LEU A 1 378 ? -12.784 2.679 42.395 1.00 90.06 378 LEU A CA 1
ATOM 2955 C C . LEU A 1 378 ? -11.856 2.384 43.584 1.00 90.06 378 LEU A C 1
ATOM 2957 O O . LEU A 1 378 ? -11.162 1.370 43.574 1.00 90.06 378 LEU A O 1
ATOM 2961 N N . ALA A 1 379 ? -11.843 3.239 44.611 1.00 91.88 379 ALA A N 1
ATOM 2962 C CA . ALA A 1 379 ? -11.048 3.012 45.815 1.00 91.88 379 ALA A CA 1
ATOM 2963 C C . ALA A 1 379 ? -11.455 1.720 46.542 1.00 91.88 379 ALA A C 1
ATOM 2965 O O . ALA A 1 379 ? -10.575 0.975 46.962 1.00 91.88 379 ALA A O 1
ATOM 2966 N N . LYS A 1 380 ? -12.759 1.419 46.625 1.00 91.69 380 LYS A N 1
ATOM 2967 C CA . LYS A 1 380 ? -13.272 0.167 47.210 1.00 91.69 380 LYS A CA 1
ATOM 2968 C C . LYS A 1 380 ? -12.898 -1.070 46.397 1.00 91.69 380 LYS A C 1
ATOM 2970 O O . LYS A 1 380 ? -12.711 -2.123 46.978 1.00 91.69 380 LYS A O 1
ATOM 2975 N N . ILE A 1 381 ? -12.827 -0.952 45.070 1.00 87.25 381 ILE A N 1
ATOM 2976 C CA . ILE A 1 381 ? -12.489 -2.068 44.172 1.00 87.25 381 ILE A CA 1
ATOM 2977 C C . ILE A 1 381 ? -10.984 -2.388 44.213 1.00 87.25 381 ILE A C 1
ATOM 2979 O O . ILE A 1 381 ? -10.578 -3.522 43.975 1.00 87.25 381 ILE A O 1
ATOM 2983 N N . VAL A 1 382 ? -10.144 -1.373 44.439 1.00 85.62 382 VAL A N 1
ATOM 2984 C CA . VAL A 1 382 ? -8.677 -1.508 44.422 1.00 85.62 382 VAL A CA 1
ATOM 2985 C C . VAL A 1 382 ? -8.101 -1.933 45.782 1.00 85.62 382 VAL A C 1
ATOM 2987 O O . VAL A 1 382 ? -6.980 -2.445 45.806 1.00 85.62 382 VAL A O 1
ATOM 2990 N N . GLN A 1 383 ? -8.833 -1.700 46.877 1.00 86.88 383 GLN A N 1
ATOM 2991 C CA . GLN A 1 383 ? -8.539 -2.234 48.217 1.00 86.88 383 GLN A CA 1
ATOM 2992 C C . GLN A 1 383 ? -8.793 -3.738 48.265 1.00 86.88 383 GLN A C 1
ATOM 2994 O O . GLN A 1 383 ? -7.946 -4.430 48.873 1.00 86.88 383 GLN A O 1
#

Organism: NCBI:txid1696036

Mean predicted aligned error: 6.53 Å

Nearest PDB structures (foldseek):
  7pks-assembly1_p  TM=4.308E-01  e=7.018E-07  Homo sapiens
  6iur-assembly2_F  TM=4.641E-01  e=2.902E-06  Homo sapiens
  7k36-assembly1_A  TM=4.309E-01  e=1.054E-05  Homo sapiens
  8twi-assembly1_A  TM=6.150E-01  e=6.976E-03  Homo sapiens
  4lac-assembly1_A  TM=5.117E-01  e=1.483E-03  Homo sapiens

Secondary structure (DSSP, 8-state):
---HHHHHHHHHHHHHHHHHHHHHT---TTS-HHHHHHHHHHHHHHHHHH--SHHHHHHHHHHHHHHHHHS-HHHHHHHHHHHHHHHHH--SHHHHHHHHHHHHHHTT-S-HHHHHHHHHHHHHHHHH--SHHHHHHHHHHHHHHHT-SSHHHHHHHHHHHHHHHHT--SHHHHHHHHHHSHHHHT-SSHHHHHHHHHHHHHHHHT--SHHHHHHHHHHHGGGTTT--SHHHHHHHHHHHHHHHHH--SHHHHHHHHHHHHHHHHHS-TTTHHHHHHHHHHHHTTTTHHHHHHHHHHHHH-TT-HHHHHHHHHHHHHHHHH--SSHHHHHHHHHHHHHHHHHHTT--HHHHHHHHHHHHHHHHH---HHHHHHHHHHHHHHH-

Solvent-accessible surface area (backbone atoms only — not comparable to full-atom values): 20641 Å² total; per-residue (Å²): 131,86,50,70,69,58,53,50,53,52,51,41,54,49,46,53,52,51,54,53,42,67,75,64,75,72,80,74,95,89,65,60,73,66,57,57,49,34,54,49,35,50,51,50,31,60,48,57,76,69,50,84,49,72,66,56,47,49,55,52,49,64,51,44,52,66,51,54,74,79,51,56,68,66,33,26,35,45,36,39,51,34,50,28,57,48,32,69,64,50,82,51,68,72,56,46,50,57,50,50,57,55,40,59,63,36,58,71,45,90,48,62,69,39,23,24,40,30,24,49,24,43,27,42,43,32,66,65,41,81,48,69,72,55,43,54,56,51,47,59,56,35,57,57,33,56,66,43,95,46,68,66,25,20,40,29,16,37,56,16,48,35,29,41,42,70,59,48,80,50,71,64,55,48,52,56,55,61,69,67,32,63,70,30,57,74,41,86,53,64,71,38,21,49,34,27,41,48,29,48,26,47,43,43,78,66,45,88,46,69,70,51,41,44,53,48,50,65,66,51,47,74,43,63,83,70,54,88,52,74,66,52,50,62,43,49,46,59,36,32,30,50,36,36,76,66,48,86,47,70,69,41,42,50,52,20,50,52,39,34,53,52,41,66,74,70,51,56,84,89,57,44,63,58,40,42,53,25,51,51,58,38,43,81,45,92,48,27,65,63,51,52,50,54,39,52,58,27,54,69,43,69,87,44,56,66,48,25,36,51,26,45,54,39,52,38,55,43,56,69,69,61,86,84,60,73,65,57,56,53,54,50,50,52,34,50,52,50,41,54,47,32,80,76,74,43,66,68,64,48,29,51,51,23,53,53,37,48,54,57,47,40,74,64,45,82,52,65,67,63,24,51,54,51,50,53,50,50,52,65,74,74,105